Protein AF-0000000069319172 (afdb_homodimer)

Foldseek 3Di:
DQCPPVPPQRFQFFKFWFQCPVPPDDDGDTATWTWTDDLFKIWIFHDPDDPDTHTDWMDTLLQKAKAFPCPPVVDPPVVVVVREPLKMKMWRLQIPVGDIGIIIIHGPDNVVSVVVNCSNPADDDPDPQKDFGGPNAWFKKFFCDFDDDPDPQADTHDGRWMWTWGMWGDDPDPWTKTWTHTPVVRDDIHIDIPVRIDTDDDPNVVSVVSVVVVVVVVVVVVVVVVVVVVVVVVVD/DQCPPVPPQSFQWFKQWFQCPVPPDDDGDTATWTWTDDLFKIWIFHDPDDPDTHTDWMDTLLQKAKAFDCPPVVDPPVVVVVSEPLKMWMWRLQIPVGDIGITIIHHPDNVVSVVVNCSNPADDDPDPQKDFGGPNAWFKKFFCAFDDDPDPQADTHDGRWMWTWGMWGDDPDPWTKTWTHTPVVRDDIHIDIPVRIDTDDDPNVVSVVSVVVVVVVVVVVVVVVVVVVVVVVVVD

Organism: Aedes albopictus (NCBI:txid7160)

Nearest PDB structures (foldseek):
  7cso-assembly1_A  TM=4.718E-01  e=3.627E-13  Mus musculus
  7csr-assembly3_C  TM=4.635E-01  e=4.760E-13  Mus musculus
  7csp-assembly1_A  TM=4.669E-01  e=6.247E-13  Mus musculus
  7cso-assembly4_D  TM=4.724E-01  e=2.303E-12  Mus musculus
  7cso-assembly3_C  TM=4.672E-01  e=3.370E-12  Mus musculus

Secondary structure (DSSP, 8-state):
--EE-TTS-EEEEEEEEE-----SS-----EEEEEEE-SSEEEEEEEEETTEEEEEEEEEGGGEEEEESS--TTS-HHHHHHH-SSEEEEEESS-TTS--EEEEEE-SSHHHHHHHHHHTSPPPPSSTTEEE--GGG--EEEESS-B--SSTTB--B-TT-EEEEEEEE--SSS--EEEEEETTTS--EEEEEGGGEEE---HHHHHHHHHHHHHHHHHHHHHHHHHHHHHHHHT-/--EE-SSS-EEEEEEEEE-----SS----EEEEEEEE-SSEEEEEEEEETTEEEEEEEEEGGGEEEEESS--TTS-HHHHHHH-SSEEEEEESS-TTS--EEEEEE-SSHHHHHHHHHHTSPPPPSSTTEEE--GGG--EEEESS-B--SSTTB--B-TT-EEEEEEEE--SSS--EEEEEETTTS--EEEEEGGGEEEE--HHHHHHHHHHHHHHHHHHHHHHHHHHHHHHHHT-

Solvent-accessible surface area (backbone atoms only — not comparable to full-atom values): 24810 Å² total; per-residue (Å²): 120,67,49,66,45,88,30,50,42,40,40,37,56,65,24,37,39,29,60,69,65,83,56,91,87,73,78,70,56,80,38,64,29,24,34,40,36,44,57,38,32,34,39,33,22,34,74,77,51,80,14,36,34,39,68,76,48,38,31,49,38,56,35,43,46,54,41,77,34,85,74,45,84,85,52,57,68,71,60,46,61,68,70,46,55,49,43,27,32,40,32,35,60,42,28,86,84,69,42,69,46,66,35,39,32,26,32,88,35,65,71,54,34,54,50,54,51,47,71,65,49,74,62,82,56,93,48,87,50,40,46,51,40,45,87,46,50,29,50,33,30,30,23,76,39,70,38,76,50,87,49,92,63,30,34,68,36,49,64,71,38,47,30,40,38,39,32,40,37,61,48,102,51,98,64,21,43,26,31,29,31,38,60,88,76,69,68,54,64,20,32,39,61,43,76,34,41,43,81,48,95,34,72,31,54,50,30,52,51,53,50,50,49,49,54,52,49,56,51,48,52,52,49,49,54,49,50,55,50,50,52,57,53,67,73,100,115,69,48,70,45,82,47,44,38,43,41,38,55,66,23,37,38,28,58,68,66,82,54,92,87,70,78,68,52,80,37,63,28,24,33,38,37,44,55,38,32,33,39,34,21,33,76,78,50,84,13,35,34,40,68,75,48,37,31,50,39,55,36,42,46,54,40,77,31,86,74,46,85,87,51,57,68,72,60,46,62,66,69,46,53,48,42,28,31,40,31,34,62,42,28,82,83,69,42,69,46,68,35,40,31,25,32,85,36,65,71,54,34,54,50,53,50,47,71,63,50,73,62,80,56,93,47,88,50,39,46,52,40,44,88,46,51,28,50,35,30,30,22,76,38,69,38,76,51,88,49,91,62,31,34,69,36,50,63,71,39,47,30,39,38,40,32,40,36,62,46,101,50,101,64,21,44,27,30,29,30,37,58,90,73,68,70,54,66,20,33,38,61,42,75,34,42,43,80,49,95,35,72,31,54,51,30,52,50,52,51,50,49,49,53,51,48,55,52,48,53,52,48,48,53,49,49,55,52,50,51,58,53,66,74,99

InterPro domains:
  IPR001452 SH3 domain [PF14604] (143-198)
  IPR001452 SH3 domain [PS50002] (136-202)
  IPR001452 SH3 domain [SM00326] (139-201)
  IPR011993 PH-like domain superfamily [G3DSA:2.30.29.30] (6-135)
  IPR036028 SH3-like domain superfamily [SSF50044] (133-206)
  IPR047270 Ephexin-like, PH domain [cd01221] (22-127)
  IPR047271 Ephexin-like [PTHR12845] (19-224)

pLDDT: mean 79.58, std 17.9, range [25.47, 97.44]

Structure (mmCIF, N/CA/C/O backbone):
data_AF-0000000069319172-model_v1
#
loop_
_entity.id
_entity.type
_entity.pdbx_description
1 polymer 'Uncharacterized protein'
#
loop_
_atom_site.group_PDB
_atom_site.id
_atom_site.type_symbol
_atom_site.label_atom_id
_atom_site.label_alt_id
_atom_site.label_comp_id
_atom_site.label_asym_id
_atom_site.label_entity_id
_atom_site.label_seq_id
_atom_site.pdbx_PDB_ins_code
_atom_site.Cartn_x
_atom_site.Cartn_y
_atom_site.Cartn_z
_atom_site.occupancy
_atom_site.B_iso_or_equiv
_atom_site.auth_seq_id
_atom_site.auth_comp_id
_atom_site.auth_asym_id
_atom_site.auth_atom_id
_atom_site.pdbx_PDB_model_num
ATOM 1 N N . MET A 1 1 ? -8.945 -14.031 16.938 1 26.27 1 MET A N 1
ATOM 2 C CA . MET A 1 1 ? -9.062 -12.867 17.812 1 26.27 1 MET A CA 1
ATOM 3 C C . MET A 1 1 ? -8.344 -11.664 17.219 1 26.27 1 MET A C 1
ATOM 5 O O . MET A 1 1 ? -7.258 -11.797 16.656 1 26.27 1 MET A O 1
ATOM 9 N N . SER A 1 2 ? -9.086 -10.711 16.922 1 33.5 2 SER A N 1
ATOM 10 C CA . SER A 1 2 ? -8.461 -9.453 16.547 1 33.5 2 SER A CA 1
ATOM 11 C C . SER A 1 2 ? -7.324 -9.094 17.5 1 33.5 2 SER A C 1
ATOM 13 O O . SER A 1 2 ? -7.461 -9.25 18.719 1 33.5 2 SER A O 1
ATOM 15 N N . VAL A 1 3 ? -6.262 -9.422 17.422 1 32.41 3 VAL A N 1
ATOM 16 C CA . VAL A 1 3 ? -5.32 -8.852 18.375 1 32.41 3 VAL A CA 1
ATOM 17 C C . VAL A 1 3 ? -5.184 -7.352 18.125 1 32.41 3 VAL A C 1
ATOM 19 O O . VAL A 1 3 ? -4.75 -6.926 17.047 1 32.41 3 VAL A O 1
ATOM 22 N N . ALA A 1 4 ? -6.184 -6.688 18.531 1 35.31 4 ALA A N 1
ATOM 23 C CA . ALA A 1 4 ? -5.93 -5.27 18.781 1 35.31 4 ALA A CA 1
ATOM 24 C C . ALA A 1 4 ? -4.543 -5.051 19.375 1 35.31 4 ALA A C 1
ATOM 26 O O . ALA A 1 4 ? -4.234 -5.566 20.453 1 35.31 4 ALA A O 1
ATOM 27 N N . HIS A 1 5 ? -3.549 -5.246 18.609 1 36 5 HIS A N 1
ATOM 28 C CA . HIS A 1 5 ? -2.346 -4.879 19.359 1 36 5 HIS A CA 1
ATOM 29 C C . HIS A 1 5 ? -2.41 -3.428 19.812 1 36 5 HIS A C 1
ATOM 31 O O . HIS A 1 5 ? -3.146 -2.619 19.25 1 36 5 HIS A O 1
ATOM 37 N N . GLU A 1 6 ? -2.082 -3.238 21.016 1 31.67 6 GLU A N 1
ATOM 38 C CA . GLU A 1 6 ? -2.074 -1.899 21.609 1 31.67 6 GLU A CA 1
ATOM 39 C C . GLU A 1 6 ? -1.795 -0.838 20.547 1 31.67 6 GLU A C 1
ATOM 41 O O . GLU A 1 6 ? -2.203 0.316 20.688 1 31.67 6 GLU A O 1
ATOM 46 N N . ASN A 1 7 ? -0.9 -1.06 19.688 1 34.34 7 ASN A N 1
ATOM 47 C CA . ASN A 1 7 ? -0.193 0.059 19.078 1 34.34 7 ASN A CA 1
ATOM 48 C C . ASN A 1 7 ? -0.82 0.453 17.734 1 34.34 7 ASN A C 1
ATOM 50 O O . ASN A 1 7 ? -0.143 1 16.859 1 34.34 7 ASN A O 1
ATOM 54 N N . GLY A 1 8 ? -2.211 0.334 17.625 1 41.03 8 GLY A N 1
ATOM 55 C CA . GLY A 1 8 ? -3.09 0.962 16.656 1 41.03 8 GLY A CA 1
ATOM 56 C C . GLY A 1 8 ? -3.15 0.217 15.344 1 41.03 8 GLY A C 1
ATOM 57 O O . GLY A 1 8 ? -3.904 0.596 14.438 1 41.03 8 GLY A O 1
ATOM 58 N N . ALA A 1 9 ? -2.047 -0.357 14.938 1 42.12 9 ALA A N 1
ATOM 59 C CA . ALA A 1 9 ? -2.211 -1.129 13.711 1 42.12 9 ALA A CA 1
ATOM 60 C C . ALA A 1 9 ? -3.24 -2.24 13.898 1 42.12 9 ALA A C 1
ATOM 62 O O . ALA A 1 9 ? -3.16 -3.016 14.852 1 42.12 9 ALA A O 1
ATOM 63 N N . ILE A 1 10 ? -4.43 -1.944 13.688 1 49.09 10 ILE A N 1
ATOM 64 C CA . ILE A 1 10 ? -5.445 -2.99 13.75 1 49.09 10 ILE A CA 1
ATOM 65 C C . ILE A 1 10 ? -5.086 -4.113 12.773 1 49.09 10 ILE A C 1
ATOM 67 O O . ILE A 1 10 ? -4.934 -3.879 11.578 1 49.09 10 ILE A O 1
ATOM 71 N N . GLN A 1 11 ? -4.152 -4.953 13.148 1 53.12 11 GLN A N 1
ATOM 72 C CA . GLN A 1 11 ? -4.012 -6.168 12.352 1 53.12 11 GLN A CA 1
ATOM 73 C C . GLN A 1 11 ? -5.238 -7.066 12.5 1 53.12 11 GLN A C 1
ATOM 75 O O . GLN A 1 11 ? -5.699 -7.312 13.617 1 53.12 11 GLN A O 1
ATOM 80 N N . TRP A 1 12 ? -6.148 -6.844 11.555 1 54.34 12 TRP A N 1
ATOM 81 C CA . TRP A 1 12 ? -7.258 -7.793 11.578 1 54.34 12 TRP A CA 1
ATOM 82 C C . TRP A 1 12 ? -6.848 -9.125 10.961 1 54.34 12 TRP A C 1
ATOM 84 O O . TRP A 1 12 ? -6.195 -9.156 9.914 1 54.34 12 TRP A O 1
ATOM 94 N N . GLU A 1 13 ? -6.59 -10.156 11.664 1 54.91 13 GLU A N 1
ATOM 95 C CA . GLU A 1 13 ? -6.055 -11.438 11.227 1 54.91 13 GLU A CA 1
ATOM 96 C C . GLU A 1 13 ? -7.059 -12.188 10.359 1 54.91 13 GLU A C 1
ATOM 98 O O . GLU A 1 13 ? -6.684 -12.82 9.367 1 54.91 13 GLU A O 1
ATOM 103 N N . GLU A 1 14 ? -8.328 -12.438 10.812 1 56.28 14 GLU A N 1
ATOM 104 C CA . GLU A 1 14 ? -9.094 -13.438 10.078 1 56.28 14 GLU A CA 1
ATOM 105 C C . GLU A 1 14 ? -10.453 -12.891 9.664 1 56.28 14 GLU A C 1
ATOM 107 O O . GLU A 1 14 ? -11.227 -12.43 10.508 1 56.28 14 GLU A O 1
ATOM 112 N N . ALA A 1 15 ? -10.5 -12.328 8.469 1 60.06 15 ALA A N 1
ATOM 113 C CA . ALA A 1 15 ? -11.805 -11.953 7.938 1 60.06 15 ALA A CA 1
ATOM 114 C C . ALA A 1 15 ? -12.219 -12.875 6.793 1 60.06 15 ALA A C 1
ATOM 116 O O . ALA A 1 15 ? -11.367 -13.383 6.059 1 60.06 15 ALA A O 1
ATOM 117 N N . VAL A 1 16 ? -13.531 -13.406 6.867 1 59.28 16 VAL A N 1
ATOM 118 C CA . VAL A 1 16 ? -14.078 -14.164 5.746 1 59.28 16 VAL A CA 1
ATOM 119 C C . VAL A 1 16 ? -14.57 -13.203 4.668 1 59.28 16 VAL A C 1
ATOM 121 O O . VAL A 1 16 ? -15.406 -12.336 4.941 1 59.28 16 VAL A O 1
ATOM 124 N N . LEU A 1 17 ? -13.773 -12.992 3.699 1 61.03 17 LEU A N 1
ATOM 125 C CA . LEU A 1 17 ? -14.234 -12.164 2.592 1 61.03 17 LEU A CA 1
ATOM 126 C C . LEU A 1 17 ? -15.031 -12.984 1.586 1 61.03 17 LEU A C 1
ATOM 128 O O . LEU A 1 17 ? -14.672 -14.125 1.284 1 61.03 17 LEU A O 1
ATOM 132 N N . HIS A 1 18 ? -16.375 -12.719 1.4 1 56.16 18 HIS A N 1
ATOM 133 C CA . HIS A 1 18 ? -17.156 -13.336 0.343 1 56.16 18 HIS A CA 1
ATOM 134 C C . HIS A 1 18 ? -17.297 -12.406 -0.862 1 56.16 18 HIS A C 1
ATOM 136 O O . HIS A 1 18 ? -17.578 -11.219 -0.708 1 56.16 18 HIS A O 1
ATOM 142 N N . ASP A 1 19 ? -16.562 -12.648 -1.906 1 49 19 ASP A N 1
ATOM 143 C CA . ASP A 1 19 ? -16.797 -11.953 -3.164 1 49 19 ASP A CA 1
ATOM 144 C C . ASP A 1 19 ? -18.234 -12.172 -3.65 1 49 19 ASP A C 1
ATOM 146 O O . ASP A 1 19 ? -18.609 -13.305 -3.975 1 49 19 ASP A O 1
ATOM 150 N N . ALA A 1 20 ? -19.297 -11.727 -3.117 1 42.88 20 ALA A N 1
ATOM 151 C CA . ALA A 1 20 ? -20.578 -11.977 -3.771 1 42.88 20 ALA A CA 1
ATOM 152 C C . ALA A 1 20 ? -20.609 -11.359 -5.168 1 42.88 20 ALA A C 1
ATOM 154 O O . ALA A 1 20 ? -20.766 -10.141 -5.316 1 42.88 20 ALA A O 1
ATOM 155 N N . LYS A 1 21 ? -19.578 -11.547 -6.004 1 41.31 21 LYS A N 1
ATOM 156 C CA . LYS A 1 21 ? -20.094 -11.25 -7.34 1 41.31 21 LYS A CA 1
ATOM 157 C C . LYS A 1 21 ? -21.5 -11.82 -7.527 1 41.31 21 LYS A C 1
ATOM 159 O O . LYS A 1 21 ? -21.719 -13.016 -7.332 1 41.31 21 LYS A O 1
ATOM 164 N N . LEU A 1 22 ? -22.484 -11.039 -7.18 1 38.97 22 LEU A N 1
ATOM 165 C CA . LEU A 1 22 ? -23.844 -11.43 -7.496 1 38.97 22 LEU A CA 1
ATOM 166 C C . LEU A 1 22 ? -23.906 -12.172 -8.828 1 38.97 22 LEU A C 1
ATOM 168 O O . LEU A 1 22 ? -24.328 -11.609 -9.836 1 38.97 22 LEU A O 1
ATOM 172 N N . THR A 1 23 ? -22.875 -12.617 -9.398 1 35.94 23 THR A N 1
ATOM 173 C CA . THR A 1 23 ? -23.234 -13.43 -10.555 1 35.94 23 THR A CA 1
ATOM 174 C C . THR A 1 23 ? -24.078 -14.633 -10.125 1 35.94 23 THR A C 1
ATOM 176 O O . THR A 1 23 ? -24.047 -15.039 -8.961 1 35.94 23 THR A O 1
ATOM 179 N N . PHE A 1 24 ? -24.922 -15.281 -11.047 1 35.75 24 PHE A N 1
ATOM 180 C CA . PHE A 1 24 ? -25.906 -16.328 -10.836 1 35.75 24 PHE A CA 1
ATOM 181 C C . PHE A 1 24 ? -25.406 -17.344 -9.82 1 35.75 24 PHE A C 1
ATOM 183 O O . PHE A 1 24 ? -26.094 -17.641 -8.828 1 35.75 24 PHE A O 1
ATOM 190 N N . GLY A 1 25 ? -25.031 -18.641 -10.07 1 39.81 25 GLY A N 1
ATOM 191 C CA . GLY A 1 25 ? -24.953 -19.953 -9.453 1 39.81 25 GLY A CA 1
ATOM 192 C C . GLY A 1 25 ? -23.734 -20.109 -8.547 1 39.81 25 GLY A C 1
ATOM 193 O O . GLY A 1 25 ? -23.531 -21.188 -7.977 1 39.81 25 GLY A O 1
ATOM 194 N N . LYS A 1 26 ? -22.672 -19.297 -8.664 1 44.78 26 LYS A N 1
ATOM 195 C CA . LYS A 1 26 ? -21.438 -19.875 -8.164 1 44.78 26 LYS A CA 1
ATOM 196 C C . LYS A 1 26 ? -21.234 -19.562 -6.684 1 44.78 26 LYS A C 1
ATOM 198 O O . LYS A 1 26 ? -21.688 -18.531 -6.199 1 44.78 26 LYS A O 1
ATOM 203 N N . LYS A 1 27 ? -20.562 -20.562 -5.879 1 51.66 27 LYS A N 1
ATOM 204 C CA . LYS A 1 27 ? -20.219 -20.781 -4.477 1 51.66 27 LYS A CA 1
ATOM 205 C C . LYS A 1 27 ? -19.359 -19.641 -3.932 1 51.66 27 LYS A C 1
ATOM 207 O O . LYS A 1 27 ? -18.594 -19.016 -4.676 1 51.66 27 LYS A O 1
ATOM 212 N N . PHE A 1 28 ? -19.891 -19.125 -2.912 1 55.06 28 PHE A N 1
ATOM 213 C CA . PHE A 1 28 ? -19.125 -18.188 -2.109 1 55.06 28 PHE A CA 1
ATOM 214 C C . PHE A 1 28 ? -17.781 -18.766 -1.719 1 55.06 28 PHE A C 1
ATOM 216 O O . PHE A 1 28 ? -17.688 -19.938 -1.329 1 55.06 28 PHE A O 1
ATOM 223 N N . SER A 1 29 ? -16.734 -18.281 -2.268 1 62.72 29 SER A N 1
ATOM 224 C CA . SER A 1 29 ? -15.438 -18.719 -1.777 1 62.72 29 SER A CA 1
ATOM 225 C C . SER A 1 29 ? -15.055 -17.984 -0.492 1 62.72 29 SER A C 1
ATOM 227 O O . SER A 1 29 ? -15.125 -16.766 -0.426 1 62.72 29 SER A O 1
ATOM 229 N N . LYS A 1 30 ? -15.125 -18.75 0.636 1 68.12 30 LYS A N 1
ATOM 230 C CA . LYS A 1 30 ? -14.703 -18.219 1.929 1 68.12 30 LYS A CA 1
ATOM 231 C C . LYS A 1 30 ? -13.188 -18.172 2.031 1 68.12 30 LYS A C 1
ATOM 233 O O . LYS A 1 30 ? -12.5 -19.172 1.773 1 68.12 30 LYS A O 1
ATOM 238 N N . ASN A 1 31 ? -12.703 -16.875 2.102 1 74.88 31 ASN A N 1
ATOM 239 C CA . ASN A 1 31 ? -11.273 -16.719 2.309 1 74.88 31 ASN A CA 1
ATOM 240 C C . ASN A 1 31 ? -10.977 -15.898 3.562 1 74.88 31 ASN A C 1
ATOM 242 O O . ASN A 1 31 ? -11.711 -14.961 3.883 1 74.88 31 ASN A O 1
ATOM 246 N N . ASN A 1 32 ? -9.984 -16.453 4.289 1 79.88 32 ASN A N 1
ATOM 247 C CA . ASN A 1 32 ? -9.523 -15.656 5.43 1 79.88 32 ASN A CA 1
ATOM 248 C C . ASN A 1 32 ? -8.641 -14.5 4.984 1 79.88 32 ASN A C 1
ATOM 250 O O . ASN A 1 32 ? -7.656 -14.703 4.266 1 79.88 32 ASN A O 1
ATOM 254 N N . ILE A 1 33 ? -9.07 -13.344 5.457 1 85.5 33 ILE A N 1
ATOM 255 C CA . ILE A 1 33 ? -8.305 -12.164 5.09 1 85.5 33 ILE A CA 1
ATOM 256 C C . ILE A 1 33 ? -7.746 -11.5 6.348 1 85.5 33 ILE A C 1
ATOM 258 O O . ILE A 1 33 ? -8.398 -11.484 7.391 1 85.5 33 ILE A O 1
ATOM 262 N N . TYR A 1 34 ? -6.504 -11.016 6.242 1 85.06 34 TYR A N 1
ATOM 263 C CA . TYR A 1 34 ? -5.848 -10.211 7.266 1 85.06 34 TYR A CA 1
ATOM 264 C C . TYR A 1 34 ? -5.695 -8.766 6.809 1 85.06 34 TYR A C 1
ATOM 266 O O . TYR A 1 34 ? -5.09 -8.5 5.77 1 85.06 34 TYR A O 1
ATOM 274 N N . ALA A 1 35 ? -6.266 -7.914 7.621 1 88.56 35 ALA A N 1
ATOM 275 C CA . ALA A 1 35 ? -6.227 -6.5 7.262 1 88.56 35 ALA A CA 1
ATOM 276 C C . ALA A 1 35 ? -5.254 -5.73 8.148 1 88.56 35 ALA A C 1
ATOM 278 O O . ALA A 1 35 ? -5.281 -5.875 9.375 1 88.56 35 ALA A O 1
ATOM 279 N N . PHE A 1 36 ? -4.41 -4.957 7.461 1 87 36 PHE A N 1
ATOM 280 C CA . PHE A 1 36 ? -3.523 -4.031 8.156 1 87 36 PHE A CA 1
ATOM 281 C C . PHE A 1 36 ? -3.967 -2.59 7.934 1 87 36 PHE A C 1
ATOM 283 O O . PHE A 1 36 ? -3.918 -2.088 6.809 1 87 36 PHE A O 1
ATOM 290 N N . LEU A 1 37 ? -4.395 -1.991 9.031 1 89.69 37 LEU A N 1
ATOM 291 C CA . LEU A 1 37 ? -4.887 -0.622 8.93 1 89.69 37 LEU A CA 1
ATOM 292 C C . LEU A 1 37 ? -3.861 0.365 9.477 1 89.69 37 LEU A C 1
ATOM 294 O O . LEU A 1 37 ? -3.596 0.387 10.68 1 89.69 37 LEU A O 1
ATOM 298 N N . PHE A 1 38 ? -3.322 1.115 8.562 1 89.25 38 PHE A N 1
ATOM 299 C CA . PHE A 1 38 ? -2.475 2.24 8.938 1 89.25 38 PHE A CA 1
ATOM 300 C C . PHE A 1 38 ? -3.303 3.508 9.117 1 89.25 38 PHE A C 1
ATOM 302 O O . PHE A 1 38 ? -4.523 3.486 8.945 1 89.25 38 PHE A O 1
ATOM 309 N N . THR A 1 39 ? -2.605 4.539 9.508 1 87.62 39 THR A N 1
ATOM 310 C CA . THR A 1 39 ? -3.316 5.797 9.719 1 87.62 39 THR A CA 1
ATOM 311 C C . THR A 1 39 ? -4.008 6.246 8.43 1 87.62 39 THR A C 1
ATOM 313 O O . THR A 1 39 ? -5.113 6.793 8.477 1 87.62 39 THR A O 1
ATOM 316 N N . ASP A 1 40 ? -3.418 5.855 7.316 1 91.25 40 ASP A N 1
ATOM 317 C CA . ASP A 1 40 ? -3.934 6.434 6.078 1 91.25 40 ASP A CA 1
ATOM 318 C C . ASP A 1 40 ? -3.953 5.402 4.957 1 91.25 40 ASP A C 1
ATOM 320 O O . ASP A 1 40 ? -4.137 5.75 3.787 1 91.25 40 ASP A O 1
ATOM 324 N N . LEU A 1 41 ? -3.783 4.152 5.297 1 93.44 41 LEU A N 1
ATOM 325 C CA . LEU A 1 41 ? -3.752 3.084 4.305 1 93.44 41 LEU A CA 1
ATOM 326 C C . LEU A 1 41 ? -4.316 1.79 4.883 1 93.44 41 LEU A C 1
ATOM 328 O O . LEU A 1 41 ? -4.051 1.457 6.043 1 93.44 41 LEU A O 1
ATOM 332 N N . ILE A 1 42 ? -5.016 1.119 4.074 1 92.69 42 ILE A N 1
ATOM 333 C CA . ILE A 1 42 ? -5.422 -0.231 4.453 1 92.69 42 ILE A CA 1
ATOM 334 C C . ILE A 1 42 ? -4.809 -1.244 3.49 1 92.69 42 ILE A C 1
ATOM 336 O O . ILE A 1 42 ? -4.832 -1.047 2.273 1 92.69 42 ILE A O 1
ATOM 340 N N . VAL A 1 43 ? -4.258 -2.285 4.051 1 92.25 43 VAL A N 1
ATOM 341 C CA . VAL A 1 43 ? -3.666 -3.365 3.27 1 92.25 43 VAL A CA 1
ATOM 342 C C . VAL A 1 43 ? -4.355 -4.684 3.607 1 92.25 43 VAL A C 1
ATOM 344 O O . VAL A 1 43 ? -4.395 -5.094 4.77 1 92.25 43 VAL A O 1
ATOM 347 N N . LEU A 1 44 ? -4.949 -5.293 2.605 1 91.75 44 LEU A N 1
ATOM 348 C CA . LEU A 1 44 ? -5.594 -6.594 2.754 1 91.75 44 LEU A CA 1
ATOM 349 C C . LEU A 1 44 ? -4.664 -7.715 2.305 1 91.75 44 LEU A C 1
ATOM 351 O O . LEU A 1 44 ? -4.012 -7.605 1.262 1 91.75 44 LEU A O 1
ATOM 355 N N . THR A 1 45 ? -4.629 -8.766 3.127 1 89 45 THR A N 1
ATOM 356 C CA . THR A 1 45 ? -3.641 -9.805 2.846 1 89 45 THR A CA 1
ATOM 357 C C . THR A 1 45 ? -4.23 -11.188 3.08 1 89 45 THR A C 1
ATOM 359 O O . THR A 1 45 ? -5.289 -11.328 3.693 1 89 45 THR A O 1
ATOM 362 N N . LYS A 1 46 ? -3.562 -12.172 2.482 1 85.69 46 LYS A N 1
ATOM 363 C CA . LYS A 1 46 ? -3.74 -13.586 2.803 1 85.69 46 LYS A CA 1
ATOM 364 C C . LYS A 1 46 ? -2.514 -14.141 3.52 1 85.69 46 LYS A C 1
ATOM 366 O O . LYS A 1 46 ? -1.378 -13.867 3.121 1 85.69 46 LYS A O 1
ATOM 371 N N . LYS A 1 47 ? -2.803 -14.852 4.52 1 82.06 47 LYS A N 1
ATOM 372 C CA . LYS A 1 47 ? -1.705 -15.461 5.27 1 82.06 47 LYS A CA 1
ATOM 373 C C . LYS A 1 47 ? -1.138 -16.672 4.531 1 82.06 47 LYS A C 1
ATOM 375 O O . LYS A 1 47 ? -1.885 -17.562 4.121 1 82.06 47 LYS A O 1
ATOM 380 N N . LYS A 1 48 ? 0.155 -16.75 4.254 1 77.38 48 LYS A N 1
ATOM 381 C CA . LYS A 1 48 ? 0.817 -17.844 3.555 1 77.38 48 LYS A CA 1
ATOM 382 C C . LYS A 1 48 ? 1.66 -18.688 4.516 1 77.38 48 LYS A C 1
ATOM 384 O O . LYS A 1 48 ? 1.945 -19.859 4.242 1 77.38 48 LYS A O 1
ATOM 389 N N . GLY A 1 49 ? 2.029 -18.172 5.578 1 75.38 49 GLY A N 1
ATOM 390 C CA . GLY A 1 49 ? 2.824 -18.812 6.613 1 75.38 49 GLY A CA 1
ATOM 391 C C . GLY A 1 49 ? 2.777 -18.078 7.941 1 75.38 49 GLY A C 1
ATOM 392 O O . GLY A 1 49 ? 1.932 -17.203 8.141 1 75.38 49 GLY A O 1
ATOM 393 N N . ASP A 1 50 ? 3.461 -18.453 8.789 1 73.25 50 ASP A N 1
ATOM 394 C CA . ASP A 1 50 ? 3.4 -17.906 10.141 1 73.25 50 ASP A CA 1
ATOM 395 C C . ASP A 1 50 ? 3.609 -16.391 10.117 1 73.25 50 ASP A C 1
ATOM 397 O O . ASP A 1 50 ? 2.895 -15.648 10.797 1 73.25 50 ASP A O 1
ATOM 401 N N . GLU A 1 51 ? 4.43 -15.836 9.266 1 73.56 51 GLU A N 1
ATOM 402 C CA . GLU A 1 51 ? 4.66 -14.391 9.258 1 73.56 51 GLU A CA 1
ATOM 403 C C . GLU A 1 51 ? 4.789 -13.859 7.836 1 73.56 51 GLU A C 1
ATOM 405 O O . GLU A 1 51 ? 5.508 -12.891 7.594 1 73.56 51 GLU A O 1
ATOM 410 N N . THR A 1 52 ? 4.105 -14.523 7.082 1 81.31 52 THR A N 1
ATOM 411 C CA . THR A 1 52 ? 4.168 -14.094 5.688 1 81.31 52 THR A CA 1
ATOM 412 C C . THR A 1 52 ? 2.771 -13.789 5.152 1 81.31 52 THR A C 1
ATOM 414 O O . THR A 1 52 ? 1.866 -14.617 5.254 1 81.31 52 THR A O 1
ATOM 417 N N . PHE A 1 53 ? 2.652 -12.562 4.688 1 86.19 53 PHE A N 1
ATOM 418 C CA . PHE A 1 53 ? 1.353 -12.094 4.223 1 86.19 53 PHE A CA 1
ATOM 419 C C . PHE A 1 53 ? 1.424 -11.656 2.764 1 86.19 53 PHE A C 1
ATOM 421 O O . PHE A 1 53 ? 2.191 -10.758 2.418 1 86.19 53 PHE A O 1
ATOM 428 N N . LEU A 1 54 ? 0.664 -12.344 1.997 1 87.88 54 LEU A N 1
ATOM 429 C CA . LEU A 1 54 ? 0.542 -11.945 0.6 1 87.88 54 LEU A CA 1
ATOM 430 C C . LEU A 1 54 ? -0.519 -10.859 0.434 1 87.88 54 LEU A C 1
ATOM 432 O O . LEU A 1 54 ? -1.672 -11.055 0.827 1 87.88 54 LEU A O 1
ATOM 436 N N . VAL A 1 55 ? -0.098 -9.766 -0.122 1 91.38 55 VAL A N 1
ATOM 437 C CA . VAL A 1 55 ? -1.027 -8.648 -0.285 1 91.38 55 VAL A CA 1
ATOM 438 C C . VAL A 1 55 ? -2.004 -8.953 -1.419 1 91.38 55 VAL A C 1
ATOM 440 O O . VAL A 1 55 ? -1.589 -9.305 -2.527 1 91.38 55 VAL A O 1
ATOM 443 N N . THR A 1 56 ? -3.291 -8.836 -1.122 1 90.44 56 THR A N 1
ATOM 444 C CA . THR A 1 56 ? -4.309 -9.102 -2.131 1 90.44 56 THR A CA 1
ATOM 445 C C . THR A 1 56 ? -4.891 -7.797 -2.668 1 90.44 56 THR A C 1
ATOM 447 O O . THR A 1 56 ? -5.34 -7.738 -3.814 1 90.44 56 THR A O 1
ATOM 450 N N . ASP A 1 57 ? -4.945 -6.77 -1.761 1 93.12 57 ASP A N 1
ATOM 451 C CA . ASP A 1 57 ? -5.508 -5.48 -2.156 1 93.12 57 ASP A CA 1
ATOM 452 C C . ASP A 1 57 ? -5.133 -4.387 -1.156 1 93.12 57 ASP A C 1
ATOM 454 O O . ASP A 1 57 ? -4.719 -4.684 -0.033 1 93.12 57 ASP A O 1
ATOM 458 N N . TYR A 1 58 ? -5.215 -3.148 -1.61 1 95.69 58 TYR A N 1
ATOM 459 C CA . TYR A 1 58 ? -5.027 -2.035 -0.688 1 95.69 58 TYR A CA 1
ATOM 460 C C . TYR A 1 58 ? -5.551 -0.736 -1.285 1 95.69 58 TYR A C 1
ATOM 462 O O . TYR A 1 58 ? -5.766 -0.644 -2.496 1 95.69 58 TYR A O 1
ATOM 470 N N . CYS A 1 59 ? -5.801 0.237 -0.461 1 96.25 59 CYS A N 1
ATOM 471 C CA . CYS A 1 59 ? -6.215 1.573 -0.872 1 96.25 59 CYS A CA 1
ATOM 472 C C . CYS A 1 59 ? -6.012 2.58 0.255 1 96.25 59 CYS A C 1
ATOM 474 O O . CYS A 1 59 ? -5.809 2.193 1.407 1 96.25 59 CYS A O 1
ATOM 476 N N . PRO A 1 60 ? -5.969 3.832 -0.168 1 95.62 60 PRO A N 1
ATOM 477 C CA . PRO A 1 60 ? -5.984 4.828 0.905 1 95.62 60 PRO A CA 1
ATOM 478 C C . PRO A 1 60 ? -7.188 4.672 1.835 1 95.62 60 PRO A C 1
ATOM 480 O O . PRO A 1 60 ? -8.289 4.355 1.379 1 95.62 60 PRO A O 1
ATOM 483 N N . ARG A 1 61 ? -6.969 4.863 3.117 1 93.44 61 ARG A N 1
ATOM 484 C CA . ARG A 1 61 ? -8.047 4.734 4.094 1 93.44 61 ARG A CA 1
ATOM 485 C C . ARG A 1 61 ? -9.203 5.668 3.76 1 93.44 61 ARG A C 1
ATOM 487 O O . ARG A 1 61 ? -10.367 5.332 3.992 1 93.44 61 ARG A O 1
ATOM 494 N N . ALA A 1 62 ? -8.977 6.848 3.18 1 94.5 62 ALA A N 1
ATOM 495 C CA . ALA A 1 62 ? -9.992 7.824 2.818 1 94.5 62 ALA A CA 1
ATOM 496 C C . ALA A 1 62 ? -10.938 7.266 1.76 1 94.5 62 ALA A C 1
ATOM 498 O O . ALA A 1 62 ? -12.031 7.805 1.541 1 94.5 62 ALA A O 1
ATOM 499 N N . LEU A 1 63 ? -10.57 6.207 1.103 1 96.31 63 LEU A N 1
ATOM 500 C CA . LEU A 1 63 ? -11.375 5.613 0.037 1 96.31 63 LEU A CA 1
ATOM 501 C C . LEU A 1 63 ? -12.008 4.305 0.497 1 96.31 63 LEU A C 1
ATOM 503 O O . LEU A 1 63 ? -12.414 3.484 -0.328 1 96.31 63 LEU A O 1
ATOM 507 N N . LEU A 1 64 ? -12.102 4.133 1.742 1 94.69 64 LEU A N 1
ATOM 508 C CA . LEU A 1 64 ? -12.711 2.961 2.359 1 94.69 64 LEU A CA 1
ATOM 509 C C . LEU A 1 64 ? -14.07 3.309 2.953 1 94.69 64 LEU A C 1
ATOM 511 O O . LEU A 1 64 ? -14.219 4.344 3.605 1 94.69 64 LEU A O 1
ATOM 515 N N . THR A 1 65 ? -15.062 2.473 2.709 1 92.94 65 THR A N 1
ATOM 516 C CA . THR A 1 65 ? -16.344 2.576 3.41 1 92.94 65 THR A CA 1
ATOM 517 C C . THR A 1 65 ? -16.703 1.247 4.066 1 92.94 65 THR A C 1
ATOM 519 O O . THR A 1 65 ? -16.422 0.179 3.518 1 92.94 65 THR A O 1
ATOM 522 N N . VAL A 1 66 ? -17.234 1.37 5.211 1 91 66 VAL A N 1
ATOM 523 C CA . VAL A 1 66 ? -17.688 0.194 5.953 1 91 66 VAL A CA 1
ATOM 524 C C . VAL A 1 66 ? -19.125 0.403 6.438 1 91 66 VAL A C 1
ATOM 526 O O . VAL A 1 66 ? -19.438 1.433 7.039 1 91 66 VAL A O 1
ATOM 529 N N . ASN A 1 67 ? -19.922 -0.582 6.133 1 89.94 67 ASN A N 1
ATOM 530 C CA . ASN A 1 67 ? -21.312 -0.529 6.535 1 89.94 67 ASN A CA 1
ATOM 531 C C . ASN A 1 67 ? -21.766 -1.835 7.184 1 89.94 67 ASN A C 1
ATOM 533 O O . ASN A 1 67 ? -21.094 -2.859 7.055 1 89.94 67 ASN A O 1
ATOM 537 N N . TYR A 1 68 ? -22.875 -1.705 7.891 1 87.38 68 TYR A N 1
ATOM 538 C CA . TYR A 1 68 ? -23.453 -2.91 8.477 1 87.38 68 TYR A CA 1
ATOM 539 C C . TYR A 1 68 ? -23.859 -3.9 7.391 1 87.38 68 TYR A C 1
ATOM 541 O O . TYR A 1 68 ? -24.391 -3.506 6.344 1 87.38 68 TYR A O 1
ATOM 549 N N . GLY A 1 69 ? -23.5 -5.141 7.539 1 77.62 69 GLY A N 1
ATOM 550 C CA . GLY A 1 69 ? -23.797 -6.184 6.57 1 77.62 69 GLY A CA 1
ATOM 551 C C . GLY A 1 69 ? -25.188 -6.777 6.73 1 77.62 69 GLY A C 1
ATOM 552 O O . GLY A 1 69 ? -25.578 -7.648 5.953 1 77.62 69 GLY A O 1
ATOM 553 N N . ASP A 1 70 ? -26 -6.652 7.711 1 65.44 70 ASP A N 1
ATOM 554 C CA . ASP A 1 70 ? -27.25 -7.359 7.965 1 65.44 70 ASP A CA 1
ATOM 555 C C . ASP A 1 70 ? -28.266 -7.102 6.855 1 65.44 70 ASP A C 1
ATOM 557 O O . ASP A 1 70 ? -29.125 -7.938 6.59 1 65.44 70 ASP A O 1
ATOM 561 N N . ILE A 1 71 ? -28.172 -5.941 6.168 1 59.84 71 ILE A N 1
ATOM 562 C CA . ILE A 1 71 ? -29.266 -5.711 5.223 1 59.84 71 ILE A CA 1
ATOM 563 C C . ILE A 1 71 ? -28.734 -5.863 3.795 1 59.84 71 ILE A C 1
ATOM 565 O O . ILE A 1 71 ? -28.109 -4.949 3.254 1 59.84 71 ILE A O 1
ATOM 569 N N . VAL A 1 72 ? -28.141 -7.012 3.527 1 56.38 72 VAL A N 1
ATOM 570 C CA . VAL A 1 72 ? -27.828 -7.086 2.104 1 56.38 72 VAL A CA 1
ATOM 571 C C . VAL A 1 72 ? -29.062 -7.504 1.323 1 56.38 72 VAL A C 1
ATOM 573 O O . VAL A 1 72 ? -29.562 -8.625 1.479 1 56.38 72 VAL A O 1
ATOM 576 N N . PRO A 1 73 ? -29.766 -6.512 0.879 1 53.5 73 PRO A N 1
ATOM 577 C CA . PRO A 1 73 ? -31.078 -6.766 0.302 1 53.5 73 PRO A CA 1
ATOM 578 C C . PRO A 1 73 ? -31.094 -7.977 -0.63 1 53.5 73 PRO A C 1
ATOM 580 O O . PRO A 1 73 ? -32.125 -8.648 -0.761 1 53.5 73 PRO A O 1
ATOM 583 N N . GLN A 1 74 ? -29.953 -8.203 -1.329 1 55.75 74 GLN A N 1
ATOM 584 C CA . GLN A 1 74 ? -30.078 -9.156 -2.428 1 55.75 74 GLN A CA 1
ATOM 585 C C . GLN A 1 74 ? -29.766 -10.578 -1.961 1 55.75 74 GLN A C 1
ATOM 587 O O . GLN A 1 74 ? -29.938 -11.539 -2.715 1 55.75 74 GLN A O 1
ATOM 592 N N . LEU A 1 75 ? -29.375 -10.641 -0.739 1 58.25 75 LEU A N 1
ATOM 593 C CA . LEU A 1 75 ? -29.047 -12.008 -0.343 1 58.25 75 LEU A CA 1
ATOM 594 C C . LEU A 1 75 ? -30.078 -12.562 0.625 1 58.25 75 LEU A C 1
ATOM 596 O O . LEU A 1 75 ? -30.469 -11.891 1.589 1 58.25 75 LEU A O 1
ATOM 600 N N . PRO A 1 76 ? -30.719 -13.68 0.228 1 58.47 76 PRO A N 1
ATOM 601 C CA . PRO A 1 76 ? -31.641 -14.328 1.172 1 58.47 76 PRO A CA 1
ATOM 602 C C . PRO A 1 76 ? -31 -14.547 2.547 1 58.47 76 PRO A C 1
ATOM 604 O O . PRO A 1 76 ? -29.781 -14.695 2.654 1 58.47 76 PRO A O 1
ATOM 607 N N . THR A 1 77 ? -31.797 -14.375 3.564 1 58.91 77 THR A N 1
ATOM 608 C CA . THR A 1 77 ? -31.406 -14.484 4.969 1 58.91 77 THR A CA 1
ATOM 609 C C . THR A 1 77 ? -30.609 -15.758 5.215 1 58.91 77 THR A C 1
ATOM 611 O O . THR A 1 77 ? -29.641 -15.75 5.969 1 58.91 77 THR A O 1
ATOM 614 N N . LYS A 1 78 ? -31.016 -16.828 4.625 1 59.88 78 LYS A N 1
ATOM 615 C CA . LYS A 1 78 ? -30.344 -18.109 4.812 1 59.88 78 LYS A CA 1
ATOM 616 C C . LYS A 1 78 ? -28.906 -18.047 4.328 1 59.88 78 LYS A C 1
ATOM 618 O O . LYS A 1 78 ? -28 -18.609 4.969 1 59.88 78 LYS A O 1
ATOM 623 N N . GLU A 1 79 ? -28.625 -17.359 3.283 1 62.16 79 GLU A N 1
ATOM 624 C CA . GLU A 1 79 ? -27.281 -17.25 2.727 1 62.16 79 GLU A CA 1
ATOM 625 C C . GLU A 1 79 ? -26.391 -16.359 3.604 1 62.16 79 GLU A C 1
ATOM 627 O O . GLU A 1 79 ? -25.203 -16.625 3.75 1 62.16 79 GLU A O 1
ATOM 632 N N . MET A 1 80 ? -27.125 -15.523 4.234 1 62.97 80 MET A N 1
ATOM 633 C CA . MET A 1 80 ? -26.391 -14.625 5.109 1 62.97 80 MET A CA 1
ATOM 634 C C . MET A 1 80 ? -25.891 -15.352 6.352 1 62.97 80 MET A C 1
ATOM 636 O O . MET A 1 80 ? -24.781 -15.102 6.828 1 62.97 80 MET A O 1
ATOM 640 N N . GLN A 1 81 ? -26.812 -16.125 6.789 1 63.81 81 GLN A N 1
ATOM 641 C CA . GLN A 1 81 ? -26.438 -16.922 7.957 1 63.81 81 GLN A CA 1
ATOM 642 C C . GLN A 1 81 ? -25.281 -17.859 7.633 1 63.81 81 GLN A C 1
ATOM 644 O O . GLN A 1 81 ? -24.469 -18.172 8.508 1 63.81 81 GLN A O 1
ATOM 649 N N . ALA A 1 82 ? -25.203 -18.109 6.375 1 65.38 82 ALA A N 1
ATOM 650 C CA . ALA A 1 82 ? -24.141 -19.031 5.945 1 65.38 82 ALA A CA 1
ATOM 651 C C . ALA A 1 82 ? -22.797 -18.328 5.891 1 65.38 82 ALA A C 1
ATOM 653 O O . ALA A 1 82 ? -21.75 -18.953 6.031 1 65.38 82 ALA A O 1
ATOM 654 N N . ILE A 1 83 ? -22.859 -17.094 5.789 1 68.81 83 ILE A N 1
ATOM 655 C CA . ILE A 1 83 ? -21.609 -16.344 5.652 1 68.81 83 ILE A CA 1
ATOM 656 C C . ILE A 1 83 ? -20.953 -16.203 7.02 1 68.81 83 ILE A C 1
ATOM 658 O O . ILE A 1 83 ? -19.75 -16.406 7.16 1 68.81 83 ILE A O 1
ATOM 662 N N . GLY A 1 84 ? -21.766 -15.914 8.117 1 76.06 84 GLY A N 1
ATOM 663 C CA . GLY A 1 84 ? -21.203 -15.742 9.445 1 76.06 84 GLY A CA 1
ATOM 664 C C . GLY A 1 84 ? -21.953 -14.727 10.281 1 76.06 84 GLY A C 1
ATOM 665 O O . GLY A 1 84 ? -23.078 -14.344 9.953 1 76.06 84 GLY A O 1
ATOM 666 N N . LYS A 1 85 ? -21.375 -14.531 11.398 1 82.5 85 LYS A N 1
ATOM 667 C CA . LYS A 1 85 ? -21.922 -13.547 12.336 1 82.5 85 LYS A CA 1
ATOM 668 C C . LYS A 1 85 ? -21.156 -12.234 12.266 1 82.5 85 LYS A C 1
ATOM 670 O O . LYS A 1 85 ? -20.062 -12.18 11.711 1 82.5 85 LYS A O 1
ATOM 675 N N . HIS A 1 86 ? -21.812 -11.133 12.719 1 87.38 86 HIS A N 1
ATOM 676 C CA . HIS A 1 86 ? -21.203 -9.82 12.844 1 87.38 86 HIS A CA 1
ATOM 677 C C . HIS A 1 86 ? -20.688 -9.312 11.492 1 87.38 86 HIS A C 1
ATOM 679 O O . HIS A 1 86 ? -19.531 -8.922 11.367 1 87.38 86 HIS A O 1
ATOM 685 N N . LEU A 1 87 ? -21.531 -9.281 10.586 1 86.88 87 LEU A N 1
ATOM 686 C CA . LEU A 1 87 ? -21.156 -9.016 9.195 1 86.88 87 LEU A CA 1
ATOM 687 C C . LEU A 1 87 ? -21.016 -7.516 8.945 1 86.88 87 LEU A C 1
ATOM 689 O O . LEU A 1 87 ? -21.797 -6.719 9.477 1 86.88 87 LEU A O 1
ATOM 693 N N . ILE A 1 88 ? -20.031 -7.207 8.109 1 88.62 88 ILE A N 1
ATOM 694 C CA . ILE A 1 88 ? -19.891 -5.848 7.59 1 88.62 88 ILE A CA 1
ATOM 695 C C . ILE A 1 88 ? -19.688 -5.895 6.078 1 88.62 88 ILE A C 1
ATOM 697 O O . ILE A 1 88 ? -19.266 -6.918 5.531 1 88.62 88 ILE A O 1
ATOM 701 N N . ILE A 1 89 ? -20.109 -4.828 5.469 1 87.62 89 ILE A N 1
ATOM 702 C CA . ILE A 1 89 ? -19.797 -4.629 4.059 1 87.62 89 ILE A CA 1
ATOM 703 C C . ILE A 1 89 ? -18.672 -3.607 3.91 1 87.62 89 ILE A C 1
ATOM 705 O O . ILE A 1 89 ? -18.844 -2.439 4.27 1 87.62 89 ILE A O 1
ATOM 709 N N . MET A 1 90 ? -17.625 -4.043 3.422 1 90.69 90 MET A N 1
ATOM 710 C CA . MET A 1 90 ? -16.469 -3.184 3.178 1 90.69 90 MET A CA 1
ATOM 711 C C . MET A 1 90 ? -16.328 -2.875 1.69 1 90.69 90 MET A C 1
ATOM 713 O O . MET A 1 90 ? -16.359 -3.781 0.857 1 90.69 90 MET A O 1
ATOM 717 N N . THR A 1 91 ? -16.156 -1.609 1.405 1 91.56 91 THR A N 1
ATOM 718 C CA . THR A 1 91 ? -16 -1.202 0.013 1 91.56 91 THR A CA 1
ATOM 719 C C . THR A 1 91 ? -14.727 -0.373 -0.169 1 91.56 91 THR A C 1
ATOM 721 O O . THR A 1 91 ? -14.562 0.665 0.475 1 91.56 91 THR A O 1
ATOM 724 N N . LEU A 1 92 ? -13.797 -0.899 -0.99 1 95.06 92 LEU A N 1
ATOM 725 C CA . LEU A 1 92 ? -12.734 -0.062 -1.528 1 95.06 92 LEU A CA 1
ATOM 726 C C . LEU A 1 92 ? -13.227 0.743 -2.727 1 95.06 92 LEU A C 1
ATOM 728 O O . LEU A 1 92 ? -13.43 0.191 -3.809 1 95.06 92 LEU A O 1
ATOM 732 N N . LEU A 1 93 ? -13.367 1.973 -2.537 1 94.94 93 LEU A N 1
ATOM 733 C CA . LEU A 1 93 ? -13.945 2.793 -3.594 1 94.94 93 LEU A CA 1
ATOM 734 C C . LEU A 1 93 ? -13.023 2.854 -4.805 1 94.94 93 LEU A C 1
ATOM 736 O O . LEU A 1 93 ? -13.492 2.859 -5.945 1 94.94 93 LEU A O 1
ATOM 740 N N . GLU A 1 94 ? -11.727 2.971 -4.523 1 95.38 94 GLU A N 1
ATOM 741 C CA . GLU A 1 94 ? -10.664 2.871 -5.523 1 95.38 94 GLU A CA 1
ATOM 742 C C . GLU A 1 94 ? -9.43 2.17 -4.953 1 95.38 94 GLU A C 1
ATOM 744 O O . GLU A 1 94 ? -8.711 2.742 -4.137 1 95.38 94 GLU A O 1
ATOM 749 N N . ASN A 1 95 ? -9.234 0.987 -5.441 1 94.56 95 ASN A N 1
ATOM 750 C CA . ASN A 1 95 ? -8.07 0.259 -4.961 1 94.56 95 ASN A CA 1
ATOM 751 C C . ASN A 1 95 ? -6.82 0.606 -5.77 1 94.56 95 ASN A C 1
ATOM 753 O O . ASN A 1 95 ? -6.844 1.525 -6.594 1 94.56 95 ASN A O 1
ATOM 757 N N . HIS A 1 96 ? -5.668 0.003 -5.535 1 92.69 96 HIS A N 1
ATOM 758 C CA . HIS A 1 96 ? -4.375 0.282 -6.156 1 92.69 96 HIS A CA 1
ATOM 759 C C . HIS A 1 96 ? -4.441 0.104 -7.668 1 92.69 96 HIS A C 1
ATOM 761 O O . HIS A 1 96 ? -3.592 0.621 -8.398 1 92.69 96 HIS A O 1
ATOM 767 N N . GLU A 1 97 ? -5.5 -0.596 -8.156 1 90.31 97 GLU A N 1
ATOM 768 C CA . GLU A 1 97 ? -5.68 -0.789 -9.586 1 90.31 97 GLU A CA 1
ATOM 769 C C . GLU A 1 97 ? -6.727 0.17 -10.148 1 90.31 97 GLU A C 1
ATOM 771 O O . GLU A 1 97 ? -7.113 0.062 -11.312 1 90.31 97 GLU A O 1
ATOM 776 N N . GLY A 1 98 ? -7.242 0.967 -9.328 1 91.5 98 GLY A N 1
ATOM 777 C CA . GLY A 1 98 ? -8.242 1.928 -9.758 1 91.5 98 GLY A CA 1
ATOM 778 C C . GLY A 1 98 ? -9.641 1.338 -9.844 1 91.5 98 GLY A C 1
ATOM 779 O O . GLY A 1 98 ? -10.516 1.896 -10.508 1 91.5 98 GLY A O 1
ATOM 780 N N . LYS A 1 99 ? -9.844 0.233 -9.164 1 92.38 99 LYS A N 1
ATOM 781 C CA . LYS A 1 99 ? -11.125 -0.465 -9.242 1 92.38 99 LYS A CA 1
ATOM 782 C C . LYS A 1 99 ? -11.898 -0.346 -7.93 1 92.38 99 LYS A C 1
ATOM 784 O O . LYS A 1 99 ? -11.297 -0.203 -6.863 1 92.38 99 LYS A O 1
ATOM 789 N N . THR A 1 100 ? -13.25 -0.455 -8.055 1 91.81 100 THR A N 1
ATOM 790 C CA . THR A 1 100 ? -14.109 -0.538 -6.883 1 91.81 100 THR A CA 1
ATOM 791 C C . THR A 1 100 ? -14.328 -1.992 -6.469 1 91.81 100 THR A C 1
ATOM 793 O O . THR A 1 100 ? -14.688 -2.83 -7.297 1 91.81 100 THR A O 1
ATOM 796 N N . ILE A 1 101 ? -14.047 -2.285 -5.246 1 90.19 101 ILE A N 1
ATOM 797 C CA . ILE A 1 101 ? -14.188 -3.648 -4.746 1 90.19 101 ILE A CA 1
ATOM 798 C C . ILE A 1 101 ? -15.094 -3.652 -3.514 1 90.19 101 ILE A C 1
ATOM 800 O O . ILE A 1 101 ? -14.867 -2.895 -2.568 1 90.19 101 ILE A O 1
ATOM 804 N N . GLU A 1 102 ? -16.125 -4.465 -3.545 1 87.25 102 GLU A N 1
ATOM 805 C CA . GLU A 1 102 ? -17 -4.652 -2.396 1 87.25 102 GLU A CA 1
ATOM 806 C C . GLU A 1 102 ? -16.891 -6.066 -1.84 1 87.25 102 GLU A C 1
ATOM 808 O O . GLU A 1 102 ? -16.828 -7.035 -2.6 1 87.25 102 GLU A O 1
ATOM 813 N N . MET A 1 103 ? -16.875 -6.141 -0.541 1 85.38 103 MET A N 1
ATOM 814 C CA . MET A 1 103 ? -16.734 -7.449 0.088 1 85.38 103 MET A CA 1
ATOM 815 C C . MET A 1 103 ? -17.594 -7.543 1.347 1 85.38 103 MET A C 1
ATOM 817 O O . MET A 1 103 ? -17.844 -6.531 2.002 1 85.38 103 MET A O 1
ATOM 821 N N . ILE A 1 104 ? -18.016 -8.75 1.615 1 85.19 104 ILE A N 1
ATOM 822 C CA . ILE A 1 104 ? -18.719 -9.047 2.865 1 85.19 104 ILE A CA 1
ATOM 823 C C . ILE A 1 104 ? -17.75 -9.719 3.842 1 85.19 104 ILE A C 1
ATOM 825 O O . ILE A 1 104 ? -17.109 -10.719 3.506 1 85.19 104 ILE A O 1
ATOM 829 N N . ILE A 1 105 ? -17.719 -9.164 5.016 1 84.88 105 ILE A N 1
ATOM 830 C CA . ILE A 1 105 ? -16.734 -9.633 5.988 1 84.88 105 ILE A CA 1
ATOM 831 C C . ILE A 1 105 ? -17.438 -10.078 7.266 1 84.88 105 ILE A C 1
ATOM 833 O O . ILE A 1 105 ? -18.312 -9.375 7.777 1 84.88 105 ILE A O 1
ATOM 837 N N . SER A 1 106 ? -17.062 -11.242 7.629 1 85.5 106 SER A N 1
ATOM 838 C CA . SER A 1 106 ? -17.5 -11.719 8.938 1 85.5 106 SER A CA 1
ATOM 839 C C . SER A 1 106 ? -16.469 -11.422 10.016 1 85.5 106 SER A C 1
ATOM 841 O O . SER A 1 106 ? -15.344 -11.938 9.961 1 85.5 106 SER A O 1
ATOM 843 N N . CYS A 1 107 ? -16.875 -10.656 10.938 1 84.94 107 CYS A N 1
ATOM 844 C CA . CYS A 1 107 ? -15.953 -10.297 12.008 1 84.94 107 CYS A CA 1
ATOM 845 C C . CYS A 1 107 ? -15.977 -11.336 13.125 1 84.94 107 CYS A C 1
ATOM 847 O O . CYS A 1 107 ? -17.016 -11.914 13.414 1 84.94 107 CYS A O 1
ATOM 849 N N . PRO A 1 108 ? -14.859 -11.555 13.789 1 81.25 108 PRO A N 1
ATOM 850 C CA . PRO A 1 108 ? -14.781 -12.57 14.836 1 81.25 108 PRO A CA 1
ATOM 851 C C . PRO A 1 108 ? -15.648 -12.25 16.047 1 81.25 108 PRO A C 1
ATOM 853 O O . PRO A 1 108 ? -16 -13.141 16.812 1 81.25 108 PRO A O 1
ATOM 856 N N . SER A 1 109 ? -15.969 -11.008 16.266 1 84.38 109 SER A N 1
ATOM 857 C CA . SER A 1 109 ? -16.781 -10.586 17.406 1 84.38 109 SER A CA 1
ATOM 858 C C . SER A 1 109 ? -17.547 -9.305 17.094 1 84.38 109 SER A C 1
ATOM 860 O O . SER A 1 109 ? -17.281 -8.648 16.094 1 84.38 109 SER A O 1
ATOM 862 N N . GLU A 1 110 ? -18.484 -9.07 18.016 1 88 110 GLU A N 1
ATOM 863 C CA . GLU A 1 110 ? -19.234 -7.828 17.891 1 88 110 GLU A CA 1
ATOM 864 C C . GLU A 1 110 ? -18.344 -6.609 18.125 1 88 110 GLU A C 1
ATOM 866 O O . GLU A 1 110 ? -18.516 -5.578 17.469 1 88 110 GLU A O 1
ATOM 871 N N . THR A 1 111 ? -17.453 -6.715 19.047 1 86.62 111 THR A N 1
ATOM 872 C CA . THR A 1 111 ? -16.531 -5.633 19.344 1 86.62 111 THR A CA 1
ATOM 873 C C . THR A 1 111 ? -15.688 -5.281 18.125 1 86.62 111 THR A C 1
ATOM 875 O O . THR A 1 111 ? -15.516 -4.105 17.797 1 86.62 111 THR A O 1
ATOM 878 N N . GLU A 1 112 ? -15.32 -6.277 17.359 1 84.94 112 GLU A N 1
ATOM 879 C CA . GLU A 1 112 ? -14.516 -6.062 16.156 1 84.94 112 GLU A CA 1
ATOM 880 C C . GLU A 1 112 ? -15.344 -5.402 15.055 1 84.94 112 GLU A C 1
ATOM 882 O O . GLU A 1 112 ? -14.844 -4.527 14.336 1 84.94 112 GLU A O 1
ATOM 887 N N . ARG A 1 113 ? -16.5 -5.875 15.023 1 87.38 113 ARG A N 1
ATOM 888 C CA . ARG A 1 113 ? -17.391 -5.273 14.039 1 87.38 113 ARG A CA 1
ATOM 889 C C . ARG A 1 113 ? -17.547 -3.775 14.281 1 87.38 113 ARG A C 1
ATOM 891 O O . ARG A 1 113 ? -17.438 -2.975 13.352 1 87.38 113 ARG A O 1
ATOM 898 N N . GLU A 1 114 ? -17.766 -3.391 15.516 1 89.44 114 GLU A N 1
ATOM 899 C CA . GLU A 1 114 ? -17.938 -1.986 15.875 1 89.44 114 GLU A CA 1
ATOM 900 C C . GLU A 1 114 ? -16.672 -1.183 15.594 1 89.44 114 GLU A C 1
ATOM 902 O O . GLU A 1 114 ? -16.75 -0.019 15.195 1 89.44 114 GLU A O 1
ATOM 907 N N . ARG A 1 115 ? -15.609 -1.769 15.797 1 87.94 115 ARG A N 1
ATOM 908 C CA . ARG A 1 115 ? -14.336 -1.105 15.531 1 87.94 115 ARG A CA 1
ATOM 909 C C . ARG A 1 115 ? -14.195 -0.776 14.047 1 87.94 115 ARG A C 1
ATOM 911 O O . ARG A 1 115 ? -13.773 0.325 13.688 1 87.94 115 ARG A O 1
ATOM 918 N N . TRP A 1 116 ? -14.516 -1.718 13.219 1 89.25 116 TRP A N 1
ATOM 919 C CA . TRP A 1 116 ? -14.406 -1.5 11.781 1 89.25 116 TRP A CA 1
ATOM 920 C C . TRP A 1 116 ? -15.383 -0.428 11.312 1 89.25 116 TRP A C 1
ATOM 922 O O . TRP A 1 116 ? -15.07 0.369 10.43 1 89.25 116 TRP A O 1
ATOM 932 N N . LEU A 1 117 ? -16.516 -0.478 11.938 1 89.69 117 LEU A N 1
ATOM 933 C CA . LEU A 1 117 ? -17.531 0.502 11.562 1 89.69 117 LEU A CA 1
ATOM 934 C C . LEU A 1 117 ? -17.078 1.914 11.922 1 89.69 117 LEU A C 1
ATOM 936 O O . LEU A 1 117 ? -17.453 2.877 11.242 1 89.69 117 LEU A O 1
ATOM 940 N N . LYS A 1 118 ? -16.219 2.047 12.805 1 88.69 118 LYS A N 1
ATOM 941 C CA . LYS A 1 118 ? -15.797 3.354 13.312 1 88.69 118 LYS A CA 1
ATOM 942 C C . LYS A 1 118 ? -14.555 3.855 12.578 1 88.69 118 LYS A C 1
ATOM 944 O O . LYS A 1 118 ? -14.25 5.051 12.609 1 88.69 118 LYS A O 1
ATOM 949 N N . VAL A 1 119 ? -13.844 2.973 11.867 1 87.56 119 VAL A N 1
ATOM 950 C CA . VAL A 1 119 ? -12.531 3.299 11.32 1 87.56 119 VAL A CA 1
ATOM 951 C C . VAL A 1 119 ? -12.672 4.367 10.242 1 87.56 119 VAL A C 1
ATOM 953 O O . VAL A 1 119 ? -11.742 5.148 10.008 1 87.56 119 VAL A O 1
ATOM 956 N N . THR A 1 120 ? -13.805 4.426 9.57 1 86.75 120 THR A N 1
ATOM 957 C CA . THR A 1 120 ? -13.984 5.371 8.477 1 86.75 120 THR A CA 1
ATOM 958 C C . THR A 1 120 ? -14.883 6.531 8.898 1 86.75 120 THR A C 1
ATOM 960 O O . THR A 1 120 ? -15.258 7.371 8.078 1 86.75 120 THR A O 1
ATOM 963 N N . GLU A 1 121 ? -15.219 6.535 10.086 1 85.25 121 GLU A N 1
ATOM 964 C CA . GLU A 1 121 ? -16.078 7.602 10.586 1 85.25 121 GLU A CA 1
ATOM 965 C C . GLU A 1 121 ? -15.266 8.797 11.062 1 85.25 121 GLU A C 1
ATOM 967 O O . GLU A 1 121 ? -14.273 8.633 11.781 1 85.25 121 GLU A O 1
ATOM 972 N N . PRO A 1 122 ? -15.734 9.898 10.625 1 80.12 122 PRO A N 1
ATOM 973 C CA . PRO A 1 122 ? -15.031 11.102 11.102 1 80.12 122 PRO A CA 1
ATOM 974 C C . PRO A 1 122 ? -15.242 11.352 12.594 1 80.12 122 PRO A C 1
ATOM 976 O O . PRO A 1 122 ? -16.203 10.852 13.172 1 80.12 122 PRO A O 1
ATOM 979 N N . LEU A 1 123 ? -14.336 12.023 13.109 1 81 123 LEU A N 1
ATOM 980 C CA . LEU A 1 123 ? -14.469 12.422 14.508 1 81 123 LEU A CA 1
ATOM 981 C C . LEU A 1 123 ? -15.555 13.469 14.68 1 81 123 LEU A C 1
ATOM 983 O O . LEU A 1 123 ? -15.766 14.305 13.789 1 81 123 LEU A O 1
ATOM 987 N N . SER A 1 124 ? -16.375 13.234 15.641 1 79.12 124 SER A N 1
ATOM 988 C CA . SER A 1 124 ? -17.438 14.211 15.922 1 79.12 124 SER A CA 1
ATOM 989 C C . SER A 1 124 ? -17.062 15.078 17.125 1 79.12 124 SER A C 1
ATOM 991 O O . SER A 1 124 ? -16.359 14.633 18.031 1 79.12 124 SER A O 1
ATOM 993 N N . SER A 1 125 ? -17.344 16.359 16.953 1 79.31 125 SER A N 1
ATOM 994 C CA . SER A 1 125 ? -17.141 17.297 18.047 1 79.31 125 SER A CA 1
ATOM 995 C C . SER A 1 125 ? -18.453 17.609 18.766 1 79.31 125 SER A C 1
ATOM 997 O O . SER A 1 125 ? -19.516 17.625 18.141 1 79.31 125 SER A O 1
ATOM 999 N N . GLU A 1 126 ? -18.344 17.734 20.031 1 84.31 126 GLU A N 1
ATOM 1000 C CA . GLU A 1 126 ? -19.484 18.172 20.828 1 84.31 126 GLU A CA 1
ATOM 1001 C C . GLU A 1 126 ? -19.875 19.609 20.5 1 84.31 126 GLU A C 1
ATOM 1003 O O . GLU A 1 126 ? -21.031 20 20.703 1 84.31 126 GLU A O 1
ATOM 1008 N N . ASN A 1 127 ? -18.906 20.328 20.078 1 84.69 127 ASN A N 1
ATOM 1009 C CA . ASN A 1 127 ? -19.141 21.703 19.656 1 84.69 127 ASN A CA 1
ATOM 1010 C C . ASN A 1 127 ? -19.625 21.781 18.219 1 84.69 127 ASN A C 1
ATOM 1012 O O . ASN A 1 127 ? -18.875 21.453 17.281 1 84.69 127 ASN A O 1
ATOM 1016 N N . PRO A 1 128 ? -20.812 22.281 18 1 84.25 128 PRO A N 1
ATOM 1017 C CA . PRO A 1 128 ? -21.375 22.328 16.641 1 84.25 128 PRO A CA 1
ATOM 1018 C C . PRO A 1 128 ? -20.609 23.266 15.719 1 84.25 128 PRO A C 1
ATOM 1020 O O . PRO A 1 128 ? -20.703 23.156 14.492 1 84.25 128 PRO A O 1
ATOM 1023 N N . ASP A 1 129 ? -19.875 24.203 16.297 1 85.5 129 ASP A N 1
ATOM 1024 C CA . ASP A 1 129 ? -19.156 25.172 15.484 1 85.5 129 ASP A CA 1
ATOM 1025 C C . ASP A 1 129 ? -17.75 24.672 15.148 1 85.5 129 ASP A C 1
ATOM 1027 O O . ASP A 1 129 ? -16.969 25.391 14.523 1 85.5 129 ASP 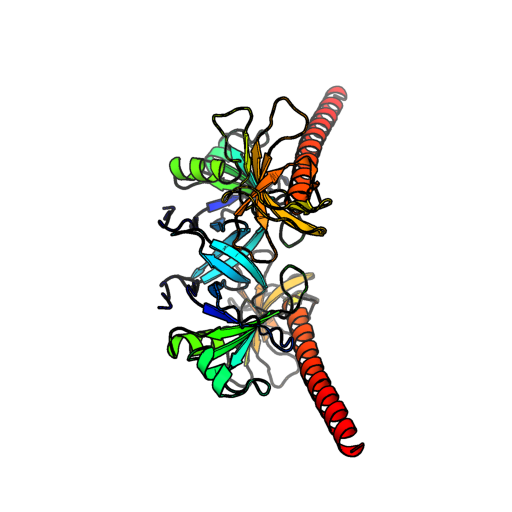A O 1
ATOM 1031 N N . GLU A 1 130 ? -17.516 23.484 15.539 1 90.12 130 GLU A N 1
ATOM 1032 C CA . GLU A 1 130 ? -16.188 22.938 15.328 1 90.12 130 GLU A CA 1
ATOM 1033 C C . GLU A 1 130 ? -16.234 21.688 14.461 1 90.12 130 GLU A C 1
ATOM 1035 O O . GLU A 1 130 ? -17.109 20.828 14.641 1 90.12 130 GLU A O 1
ATOM 1040 N N . LYS A 1 131 ? -15.359 21.719 13.539 1 91.12 131 LYS A N 1
ATOM 1041 C CA . LYS A 1 131 ? -15.18 20.516 12.742 1 91.12 131 LYS A CA 1
ATOM 1042 C C . LYS A 1 131 ? -13.766 19.969 12.891 1 91.12 131 LYS A C 1
ATOM 1044 O O . LYS A 1 131 ? -12.789 20.703 12.695 1 91.12 131 LYS A O 1
ATOM 1049 N N . ILE A 1 132 ? -13.672 18.734 13.258 1 92.69 132 ILE A N 1
ATOM 1050 C CA . ILE A 1 132 ? -12.375 18.094 13.453 1 92.69 132 ILE A CA 1
ATOM 1051 C C . ILE A 1 132 ? -12.102 17.109 12.312 1 92.69 132 ILE A C 1
ATOM 1053 O O . ILE A 1 132 ? -12.992 16.359 11.914 1 92.69 132 ILE A O 1
ATOM 1057 N N . TYR A 1 133 ? -10.891 17.172 11.859 1 91.94 133 TYR A N 1
ATOM 1058 C CA . TYR A 1 133 ? -10.523 16.297 10.758 1 91.94 133 TYR A CA 1
ATOM 1059 C C . TYR A 1 133 ? -9.484 15.266 11.211 1 91.94 133 TYR A C 1
ATOM 1061 O O . TYR A 1 133 ? -8.617 15.57 12.031 1 91.94 133 TYR A O 1
ATOM 1069 N N . GLU A 1 134 ? -9.688 14.109 10.617 1 89.06 134 GLU A N 1
ATOM 1070 C CA . GLU A 1 134 ? -8.688 13.062 10.812 1 89.06 134 GLU A CA 1
ATOM 1071 C C . GLU A 1 134 ? -7.508 13.25 9.859 1 89.06 134 GLU A C 1
ATOM 1073 O O . GLU A 1 134 ? -7.656 13.859 8.797 1 89.06 134 GLU A O 1
ATOM 1078 N N . GLN A 1 135 ? -6.391 12.672 10.188 1 86.69 135 GLN A N 1
ATOM 1079 C CA . GLN A 1 135 ? -5.195 12.781 9.359 1 86.69 135 GLN A CA 1
ATOM 1080 C C . GLN A 1 135 ? -5.434 12.188 7.973 1 86.69 135 GLN A C 1
ATOM 1082 O O . GLN A 1 135 ? -4.934 12.711 6.977 1 86.69 135 GLN A O 1
ATOM 1087 N N . TRP A 1 136 ? -6.223 11.086 7.938 1 89.12 136 TRP A N 1
ATOM 1088 C CA . TRP A 1 136 ? -6.434 10.398 6.672 1 89.12 136 TRP A CA 1
ATOM 1089 C C . TRP A 1 136 ? -7.512 11.086 5.844 1 89.12 136 TRP A C 1
ATOM 1091 O O . TRP A 1 136 ? -7.754 10.719 4.691 1 89.12 136 TRP A O 1
ATOM 1101 N N . ASP A 1 137 ? -8.125 12.133 6.418 1 91.5 137 ASP A N 1
ATOM 1102 C CA . ASP A 1 137 ? -9.211 12.828 5.734 1 91.5 137 ASP A CA 1
ATOM 1103 C C . ASP A 1 137 ? -9.164 14.328 6.012 1 91.5 137 ASP A C 1
ATOM 1105 O O . ASP A 1 137 ? -10.172 14.938 6.359 1 91.5 137 ASP A O 1
ATOM 1109 N N . CYS A 1 138 ? -8.031 14.883 5.809 1 92.88 138 CYS A N 1
ATOM 1110 C CA . CYS A 1 138 ? -7.938 16.312 6.102 1 92.88 138 CYS A CA 1
ATOM 1111 C C . CYS A 1 138 ? -7.723 17.109 4.824 1 92.88 138 CYS A C 1
ATOM 1113 O O . CYS A 1 138 ? -7.012 16.672 3.918 1 92.88 138 CYS A O 1
ATOM 1115 N N . PRO A 1 139 ? -8.398 18.266 4.809 1 95.06 139 PRO A N 1
ATOM 1116 C CA . PRO A 1 139 ? -8.195 19.141 3.65 1 95.06 139 PRO A CA 1
ATOM 1117 C C . PRO A 1 139 ? -6.828 19.828 3.662 1 95.06 139 PRO A C 1
ATOM 1119 O O . PRO A 1 139 ? -6.18 19.906 4.707 1 95.06 139 PRO A O 1
ATOM 1122 N N . GLN A 1 140 ? -6.484 20.203 2.555 1 95.19 140 GLN A N 1
ATOM 1123 C CA . GLN A 1 140 ? -5.254 20.969 2.398 1 95.19 140 GLN A CA 1
ATOM 1124 C C . GLN A 1 140 ? -5.547 22.375 1.847 1 95.19 140 GLN A C 1
ATOM 1126 O O . GLN A 1 140 ? -6.395 22.531 0.969 1 95.19 140 GLN A O 1
ATOM 1131 N N . LEU A 1 141 ? -4.848 23.328 2.434 1 96.75 141 LEU A N 1
ATOM 1132 C CA . LEU A 1 141 ? -5.023 24.719 2.043 1 96.75 141 LEU A CA 1
ATOM 1133 C C . LEU A 1 141 ? -3.689 25.344 1.636 1 96.75 141 LEU A C 1
ATOM 1135 O O . LEU A 1 141 ? -2.631 24.891 2.078 1 96.75 141 LEU A O 1
ATOM 1139 N N . VAL A 1 142 ? -3.822 26.312 0.804 1 97.31 142 VAL A N 1
ATOM 1140 C CA . VAL A 1 142 ? -2.654 27.109 0.428 1 97.31 142 VAL A CA 1
ATOM 1141 C C . VAL A 1 142 ? -2.838 28.547 0.888 1 97.31 142 VAL A C 1
ATOM 1143 O O . VAL A 1 142 ? -3.934 29.109 0.785 1 97.31 142 VAL A O 1
ATOM 1146 N N . ALA A 1 143 ? -1.78 29.094 1.393 1 97.38 143 ALA A N 1
ATOM 1147 C CA . ALA A 1 143 ? -1.843 30.469 1.847 1 97.38 143 ALA A CA 1
ATOM 1148 C C . ALA A 1 143 ? -1.853 31.438 0.664 1 97.38 143 ALA A C 1
ATOM 1150 O O . ALA A 1 143 ? -0.956 31.406 -0.182 1 97.38 143 ALA A O 1
ATOM 1151 N N . ILE A 1 144 ? -2.832 32.312 0.648 1 97.44 144 ILE A N 1
ATOM 1152 C CA . ILE A 1 144 ? -2.932 33.312 -0.419 1 97.44 144 ILE A CA 1
ATOM 1153 C C . ILE A 1 144 ? -2.523 34.656 0.111 1 97.44 144 ILE A C 1
ATOM 1155 O O . ILE A 1 144 ? -2.281 35.594 -0.667 1 97.44 144 ILE A O 1
ATOM 1159 N N . HIS A 1 145 ? -2.473 34.844 1.427 1 96.94 145 HIS A N 1
ATOM 1160 C CA . HIS A 1 145 ? -1.938 36 2.127 1 96.94 145 HIS A CA 1
ATOM 1161 C C . HIS A 1 145 ? -0.956 35.594 3.217 1 96.94 145 HIS A C 1
ATOM 1163 O O . HIS A 1 145 ? -1.138 34.562 3.857 1 96.94 145 HIS A O 1
ATOM 1169 N N . PRO A 1 146 ? 0.034 36.375 3.301 1 97.19 146 PRO A N 1
ATOM 1170 C CA . PRO A 1 146 ? 0.929 36.062 4.418 1 97.19 146 PRO A CA 1
ATOM 1171 C C . PRO A 1 146 ? 0.282 36.312 5.781 1 97.19 146 PRO A C 1
ATOM 1173 O O . PRO A 1 146 ? -0.517 37.25 5.926 1 97.19 146 PRO A O 1
ATOM 1176 N N . TYR A 1 147 ? 0.597 35.438 6.664 1 97 147 TYR A N 1
ATOM 1177 C CA . TYR A 1 147 ? 0.124 35.594 8.039 1 97 147 TYR A CA 1
ATOM 1178 C C . TYR A 1 147 ? 1.274 35.5 9.031 1 97 147 TYR A C 1
ATOM 1180 O O . TYR A 1 147 ? 2.035 34.531 8.992 1 97 147 TYR A O 1
ATOM 1188 N N . GLN A 1 148 ? 1.337 36.469 9.82 1 96.62 148 GLN A N 1
ATOM 1189 C CA . GLN A 1 148 ? 2.289 36.438 10.922 1 96.62 148 GLN A CA 1
ATOM 1190 C C . GLN A 1 148 ? 1.595 36.125 12.242 1 96.62 148 GLN A C 1
ATOM 1192 O O . GLN A 1 148 ? 0.661 36.812 12.648 1 96.62 148 GLN A O 1
ATOM 1197 N N . ALA A 1 149 ? 2.127 35.094 12.875 1 96.06 149 ALA A N 1
ATOM 1198 C CA . ALA A 1 149 ? 1.542 34.656 14.148 1 96.06 149 ALA A CA 1
ATOM 1199 C C . ALA A 1 149 ? 1.64 35.75 15.195 1 96.06 149 ALA A C 1
ATOM 1201 O O . ALA A 1 149 ? 2.705 36.344 15.391 1 96.06 149 ALA A O 1
ATOM 1202 N N . LEU A 1 150 ? 0.57 36.062 15.844 1 95.31 150 LEU A N 1
ATOM 1203 C CA . LEU A 1 150 ? 0.519 37.062 16.906 1 95.31 150 LEU A CA 1
ATOM 1204 C C . LEU A 1 150 ? 0.593 36.406 18.281 1 95.31 150 LEU A C 1
ATOM 1206 O O . LEU A 1 150 ? 1.004 37.062 19.25 1 95.31 150 LEU A O 1
ATOM 1210 N N . GLN A 1 151 ? 0.161 35.188 18.344 1 95.44 151 GLN A N 1
ATOM 1211 C CA . GLN A 1 151 ? 0.192 34.406 19.578 1 95.44 151 GLN A CA 1
ATOM 1212 C C . GLN A 1 151 ? 1.033 33.156 19.391 1 95.44 151 GLN A C 1
ATOM 1214 O O . GLN A 1 151 ? 1.215 32.688 18.266 1 95.44 151 GLN A O 1
ATOM 1219 N N . PRO A 1 152 ? 1.458 32.562 20.453 1 95.12 152 PRO A N 1
ATOM 1220 C CA . PRO A 1 152 ? 2.318 31.391 20.375 1 95.12 152 PRO A CA 1
ATOM 1221 C C . PRO A 1 152 ? 1.606 30.172 19.766 1 95.12 152 PRO A C 1
ATOM 1223 O O . PRO A 1 152 ? 2.26 29.266 19.266 1 95.12 152 PRO A O 1
ATOM 1226 N N . ASP A 1 153 ? 0.319 30.156 19.844 1 95.94 153 ASP A N 1
ATOM 1227 C CA . ASP A 1 153 ? -0.413 28.984 19.359 1 95.94 153 ASP A CA 1
ATOM 1228 C C . ASP A 1 153 ? -0.854 29.188 17.906 1 95.94 153 ASP A C 1
ATOM 1230 O O . ASP A 1 153 ? -1.598 28.375 17.359 1 95.94 153 ASP A O 1
ATOM 1234 N N . GLU A 1 154 ? -0.405 30.25 17.359 1 96.44 154 GLU A N 1
ATOM 1235 C CA . GLU A 1 154 ? -0.756 30.531 15.969 1 96.44 154 GLU A CA 1
ATOM 1236 C C . GLU A 1 154 ? 0.361 30.109 15.023 1 96.44 154 GLU A C 1
ATOM 1238 O O . GLU A 1 154 ? 1.48 29.828 15.461 1 96.44 154 GLU A O 1
ATOM 1243 N N . LEU A 1 155 ? -0.009 29.984 13.805 1 95.69 155 LEU A N 1
ATOM 1244 C CA . LEU A 1 155 ? 0.897 29.484 12.781 1 95.69 155 LEU A CA 1
ATOM 1245 C C . LEU A 1 155 ? 1.257 30.578 11.781 1 95.69 155 LEU A C 1
ATOM 1247 O O . LEU A 1 155 ? 0.372 31.234 11.234 1 95.69 155 LEU A O 1
ATOM 1251 N N . ASP A 1 156 ? 2.605 30.734 11.586 1 95.38 156 ASP A N 1
ATOM 1252 C CA . ASP A 1 156 ? 3.041 31.609 10.508 1 95.38 156 ASP A CA 1
ATOM 1253 C C . ASP A 1 156 ? 2.797 30.969 9.141 1 95.38 156 ASP A C 1
ATOM 1255 O O . ASP A 1 156 ? 3.035 29.781 8.953 1 95.38 156 ASP A O 1
ATOM 1259 N N . LEU A 1 157 ? 2.318 31.812 8.25 1 95.56 157 LEU A N 1
ATOM 1260 C CA . LEU A 1 157 ? 2.102 31.312 6.895 1 95.56 157 LEU A CA 1
ATOM 1261 C C . LEU A 1 157 ? 2.729 32.25 5.859 1 95.56 157 LEU A C 1
ATOM 1263 O O . LEU A 1 157 ? 2.475 33.438 5.863 1 95.56 157 LEU A O 1
ATOM 1267 N N . ASP A 1 158 ? 3.559 31.609 5.043 1 95.38 158 ASP A N 1
ATOM 1268 C CA . ASP A 1 158 ? 4.023 32.312 3.848 1 95.38 158 ASP A CA 1
ATOM 1269 C C . ASP A 1 158 ? 3.117 32.031 2.654 1 95.38 158 ASP A C 1
ATOM 1271 O O . ASP A 1 158 ? 2.469 30.969 2.598 1 95.38 158 ASP A O 1
ATOM 1275 N N . ILE A 1 159 ? 3.168 32.938 1.824 1 95.69 159 ILE A N 1
ATOM 1276 C CA . ILE A 1 159 ? 2.385 32.719 0.612 1 95.69 159 ILE A CA 1
ATOM 1277 C C . ILE A 1 159 ? 2.816 31.438 -0.069 1 95.69 159 ILE A C 1
ATOM 1279 O O . ILE A 1 159 ? 4.012 31.141 -0.159 1 95.69 159 ILE A O 1
ATOM 1283 N N . THR A 1 160 ? 1.85 30.656 -0.53 1 95.06 160 THR A N 1
ATOM 1284 C CA . THR A 1 160 ? 2.006 29.422 -1.29 1 95.06 160 THR A CA 1
ATOM 1285 C C . THR A 1 160 ? 2.338 28.25 -0.363 1 95.06 160 THR A C 1
ATOM 1287 O O . THR A 1 160 ? 2.518 27.125 -0.819 1 95.06 160 THR A O 1
ATOM 1290 N N . GLU A 1 161 ? 2.375 28.609 0.895 1 93.75 161 GLU A N 1
ATOM 1291 C CA . GLU A 1 161 ? 2.584 27.531 1.851 1 93.75 161 GLU A CA 1
ATOM 1292 C C . GLU A 1 161 ? 1.34 26.656 1.976 1 93.75 161 GLU A C 1
ATOM 1294 O O . GLU A 1 161 ? 0.218 27.172 2.01 1 93.75 161 GLU A O 1
ATOM 1299 N N . VAL A 1 162 ? 1.604 25.344 2.004 1 94.5 162 VAL A N 1
ATOM 1300 C CA . VAL A 1 162 ? 0.489 24.406 2.082 1 94.5 162 VAL A CA 1
ATOM 1301 C C . VAL A 1 162 ? 0.36 23.875 3.508 1 94.5 162 VAL A C 1
ATOM 1303 O O . VAL A 1 162 ? 1.364 23.578 4.156 1 94.5 162 VAL A O 1
ATOM 1306 N N . VAL A 1 163 ? -0.934 23.781 3.947 1 95.12 163 VAL A N 1
ATOM 1307 C CA . VAL A 1 163 ? -1.201 23.344 5.312 1 95.12 163 VAL A CA 1
ATOM 1308 C C . VAL A 1 163 ? -2.266 22.25 5.301 1 95.12 163 VAL A C 1
ATOM 1310 O O . VAL A 1 163 ? -3.223 22.312 4.527 1 95.12 163 VAL A O 1
ATOM 1313 N N . ASN A 1 164 ? -2.025 21.219 6.145 1 94.38 164 ASN A N 1
ATOM 1314 C CA . ASN A 1 164 ? -3.08 20.266 6.473 1 94.38 164 ASN A CA 1
ATOM 1315 C C . ASN A 1 164 ? -3.988 20.781 7.578 1 94.38 164 ASN A C 1
ATOM 1317 O O . ASN A 1 164 ? -3.506 21.234 8.617 1 94.38 164 ASN A O 1
ATOM 1321 N N . VAL A 1 165 ? -5.23 20.719 7.402 1 95.5 165 VAL A N 1
ATOM 1322 C CA . VAL A 1 165 ? -6.16 21.281 8.383 1 95.5 165 VAL A CA 1
ATOM 1323 C C . VAL A 1 165 ? -6.613 20.172 9.344 1 95.5 165 VAL A C 1
ATOM 1325 O O . VAL A 1 165 ? -7.07 19.109 8.906 1 95.5 165 VAL A O 1
ATOM 1328 N N . HIS A 1 166 ? -6.527 20.484 10.594 1 93.81 166 HIS A N 1
ATOM 1329 C CA . HIS A 1 166 ? -6.93 19.531 11.617 1 93.81 166 HIS A CA 1
ATOM 1330 C C . HIS A 1 166 ? -8.281 19.891 12.211 1 93.81 166 HIS A C 1
ATOM 1332 O O . HIS A 1 166 ? -9.055 19.016 12.594 1 93.81 166 HIS A O 1
ATOM 1338 N N . ARG A 1 167 ? -8.5 21.266 12.328 1 94.19 167 ARG A N 1
ATOM 1339 C CA . ARG A 1 167 ? -9.742 21.75 12.938 1 94.19 167 ARG A CA 1
ATOM 1340 C C . ARG A 1 167 ? -10.219 23.031 12.266 1 94.19 167 ARG A C 1
ATOM 1342 O O . ARG A 1 167 ? -9.406 23.891 11.914 1 94.19 167 ARG A O 1
ATOM 1349 N N . LYS A 1 168 ? -11.484 23.078 12.141 1 93.12 168 LYS A N 1
ATOM 1350 C CA . LYS A 1 168 ? -12.125 24.328 11.711 1 93.12 168 LYS A CA 1
ATOM 1351 C C . LYS A 1 168 ? -13.078 24.844 12.781 1 93.12 168 LYS A C 1
ATOM 1353 O O . LYS A 1 168 ? -13.922 24.109 13.281 1 93.12 168 LYS A O 1
ATOM 1358 N N . MET A 1 169 ? -12.836 25.984 13.102 1 91.81 169 MET A N 1
ATOM 1359 C CA . MET A 1 169 ? -13.734 26.656 14.039 1 91.81 169 MET A CA 1
ATOM 1360 C C . MET A 1 169 ? -14.539 27.75 13.336 1 91.81 169 MET A C 1
ATOM 1362 O O . MET A 1 169 ? -13.961 28.688 12.773 1 91.81 169 MET A O 1
ATOM 1366 N N . ALA A 1 170 ? -15.844 27.406 13.156 1 76.88 170 ALA A N 1
ATOM 1367 C CA . ALA A 1 170 ? -16.719 28.406 12.539 1 76.88 170 ALA A CA 1
ATOM 1368 C C . ALA A 1 170 ? -17.062 29.516 13.523 1 76.88 170 ALA A C 1
ATOM 1370 O O . ALA A 1 170 ? -17.141 29.281 14.734 1 76.88 170 ALA A O 1
ATOM 1371 N N . ASP A 1 171 ? -16.844 30.703 13.156 1 66.38 171 ASP A N 1
ATOM 1372 C CA . ASP A 1 171 ? -17.422 31.812 13.906 1 66.38 171 ASP A CA 1
ATOM 1373 C C . ASP A 1 171 ? -18.516 32.531 13.094 1 66.38 171 ASP A C 1
ATOM 1375 O O . ASP A 1 171 ? -18.719 32.188 11.93 1 66.38 171 ASP A O 1
ATOM 1379 N N . ASP A 1 172 ? -19.5 33.094 13.883 1 58.19 172 ASP A N 1
ATOM 1380 C CA . ASP A 1 172 ? -20.609 33.844 13.297 1 58.19 172 ASP A CA 1
ATOM 1381 C C . ASP A 1 172 ? -20.156 34.625 12.062 1 58.19 172 ASP A C 1
ATOM 1383 O O . ASP A 1 172 ? -20.984 35 11.227 1 58.19 172 ASP A O 1
ATOM 1387 N N . SER A 1 173 ? -18.906 35.062 12.055 1 52.5 173 SER A N 1
ATOM 1388 C CA . SER A 1 173 ? -18.422 35.844 10.938 1 52.5 173 SER A CA 1
ATOM 1389 C C . SER A 1 173 ? -17.672 35 9.922 1 52.5 173 SER A C 1
ATOM 1391 O O . SER A 1 173 ? -17.266 33.875 10.227 1 52.5 173 SER A O 1
ATOM 1393 N N . ASP A 1 174 ? -17.781 35.062 8.469 1 58.34 174 ASP A N 1
ATOM 1394 C CA . ASP A 1 174 ? -17.109 34.438 7.332 1 58.34 174 ASP A CA 1
ATOM 1395 C C . ASP A 1 174 ? -15.648 34.156 7.652 1 58.34 174 ASP A C 1
ATOM 1397 O O . ASP A 1 174 ? -14.945 33.531 6.859 1 58.34 174 ASP A O 1
ATOM 1401 N N . ASP A 1 175 ? -15.148 34.625 8.805 1 67.44 175 ASP A N 1
ATOM 1402 C CA . ASP A 1 175 ? -13.727 34.688 9.109 1 67.44 175 ASP A CA 1
ATOM 1403 C C . ASP A 1 175 ? -13.359 33.688 10.219 1 67.44 175 ASP A C 1
ATOM 1405 O O . ASP A 1 175 ? -12.891 34.094 11.281 1 67.44 175 ASP A O 1
ATOM 1409 N N . GLY A 1 176 ? -13.586 32.406 10.227 1 89 176 GLY A N 1
ATOM 1410 C CA . GLY A 1 176 ? -13.234 31.438 11.25 1 89 176 GLY A CA 1
ATOM 1411 C C . GLY A 1 176 ? -11.758 31.109 11.281 1 89 176 GLY A C 1
ATOM 1412 O O . GLY A 1 176 ? -10.953 31.734 10.594 1 89 176 GLY A O 1
ATOM 1413 N N . TRP A 1 177 ? -11.328 30.422 12.391 1 94.06 177 TRP A N 1
ATOM 1414 C CA . TRP A 1 177 ? -9.945 30 12.578 1 94.06 177 TRP A CA 1
ATOM 1415 C C . TRP A 1 177 ? -9.789 28.516 12.258 1 94.06 177 TRP A C 1
ATOM 1417 O O . TRP A 1 177 ? -10.672 27.703 12.562 1 94.06 177 TRP A O 1
ATOM 1427 N N . TYR A 1 178 ? -8.703 28.281 11.609 1 96 178 TYR A N 1
ATOM 1428 C CA . TYR A 1 178 ? -8.344 26.891 11.344 1 96 178 TYR A CA 1
ATOM 1429 C C . TYR A 1 178 ? -7.09 26.5 12.117 1 96 178 TYR A C 1
ATOM 1431 O O . TYR A 1 178 ? -6.191 27.328 12.312 1 96 178 TYR A O 1
ATOM 1439 N N . GLU A 1 179 ? -7.102 25.375 12.633 1 96.06 179 GLU A N 1
ATOM 1440 C CA . GLU A 1 179 ? -5.879 24.75 13.133 1 96.06 179 GL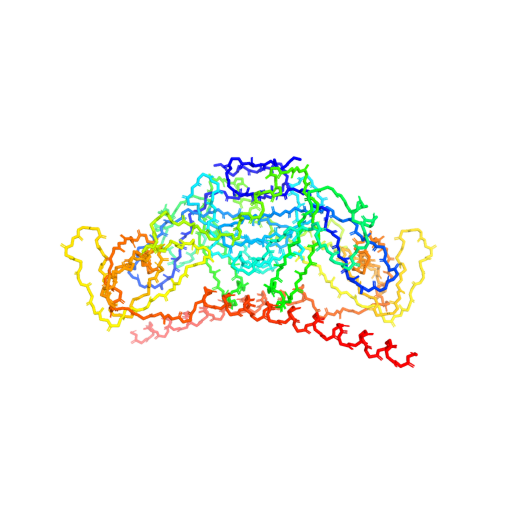U A CA 1
ATOM 1441 C C . GLU A 1 179 ? -5.27 23.812 12.102 1 96.06 179 GLU A C 1
ATOM 1443 O O . GLU A 1 179 ? -5.965 22.953 11.555 1 96.06 179 GLU A O 1
ATOM 1448 N N . GLY A 1 180 ? -4.012 24.016 11.852 1 96.19 180 GLY A N 1
ATOM 1449 C CA . GLY A 1 180 ? -3.406 23.188 10.82 1 96.19 180 GLY A CA 1
ATOM 1450 C C . GLY A 1 180 ? -1.919 22.969 11.023 1 96.19 180 GLY A C 1
ATOM 1451 O O . GLY A 1 180 ? -1.343 23.453 11.992 1 96.19 180 GLY A O 1
ATOM 1452 N N . GLU A 1 181 ? -1.385 22.125 10.18 1 93.31 181 GLU A N 1
ATOM 1453 C CA . GLU A 1 181 ? 0.023 21.734 10.188 1 93.31 181 GLU A CA 1
ATOM 1454 C C . GLU A 1 181 ? 0.68 22.016 8.844 1 93.31 181 GLU A C 1
ATOM 1456 O O . GLU A 1 181 ? 0.169 21.594 7.797 1 93.31 181 GLU A O 1
ATOM 1461 N N . ARG A 1 182 ? 1.849 22.688 8.93 1 90.31 182 ARG A N 1
ATOM 1462 C CA . ARG A 1 182 ? 2.586 22.938 7.699 1 90.31 182 ARG A CA 1
ATOM 1463 C C . ARG A 1 182 ? 3.197 21.641 7.16 1 90.31 182 ARG A C 1
ATOM 1465 O O . ARG A 1 182 ? 3.807 20.875 7.91 1 90.31 182 ARG A O 1
ATOM 1472 N N . ILE A 1 183 ? 3.133 21.453 5.906 1 84 183 ILE A N 1
ATOM 1473 C CA . ILE A 1 183 ? 3.623 20.234 5.293 1 84 183 ILE A CA 1
ATOM 1474 C C . ILE A 1 183 ? 5.141 20.297 5.152 1 84 183 ILE A C 1
ATOM 1476 O O . ILE A 1 183 ? 5.828 19.281 5.281 1 84 183 ILE A O 1
ATOM 1480 N N . ARG A 1 184 ? 5.664 21.516 4.848 1 74.44 184 ARG A N 1
ATOM 1481 C CA . ARG A 1 184 ? 7.082 21.703 4.562 1 74.44 184 ARG A CA 1
ATOM 1482 C C . ARG A 1 184 ? 7.949 21.203 5.715 1 74.44 184 ARG A C 1
ATOM 1484 O O . ARG A 1 184 ? 8.961 20.547 5.496 1 74.44 184 ARG A O 1
ATOM 1491 N N . ASP A 1 185 ? 7.609 21.5 6.832 1 66.75 185 ASP A N 1
ATOM 1492 C CA . ASP A 1 185 ? 8.461 21.141 7.961 1 66.75 185 ASP A CA 1
ATOM 1493 C C . ASP A 1 185 ? 7.801 20.078 8.836 1 66.75 185 ASP A C 1
ATOM 1495 O O . ASP A 1 185 ? 8.414 19.578 9.781 1 66.75 185 ASP A O 1
ATOM 1499 N N . GLY A 1 186 ? 6.645 19.484 8.484 1 65.31 186 GLY A N 1
ATOM 1500 C CA . GLY A 1 186 ? 5.887 18.344 8.992 1 65.31 186 GLY A CA 1
ATOM 1501 C C . GLY A 1 186 ? 5.68 18.391 10.492 1 65.31 186 GLY A C 1
ATOM 1502 O O . GLY A 1 186 ? 5.207 17.406 11.086 1 65.31 186 GLY A O 1
ATOM 1503 N N . ALA A 1 187 ? 5.977 19.5 11.156 1 70.69 187 ALA A N 1
ATOM 1504 C CA . ALA A 1 187 ? 5.918 19.344 12.602 1 70.69 187 ALA A CA 1
ATOM 1505 C C . ALA A 1 187 ? 5.34 20.578 13.273 1 70.69 187 ALA A C 1
ATOM 1507 O O . ALA A 1 187 ? 4.973 20.547 14.453 1 70.69 187 ALA A O 1
ATOM 1508 N N . VAL A 1 188 ? 5.062 21.562 12.57 1 85.88 188 VAL A N 1
ATOM 1509 C CA . VAL A 1 188 ? 4.605 22.766 13.258 1 85.88 188 VAL A CA 1
ATOM 1510 C C . VAL A 1 188 ? 3.096 22.922 13.078 1 85.88 188 VAL A C 1
ATOM 1512 O O . VAL A 1 188 ? 2.596 22.953 11.953 1 85.88 188 VAL A O 1
ATOM 1515 N N . VAL A 1 189 ? 2.41 22.984 14.25 1 93.94 189 VAL A N 1
ATOM 1516 C CA . VAL A 1 189 ? 0.956 23.094 14.273 1 93.94 189 VAL A CA 1
ATOM 1517 C C . VAL A 1 189 ? 0.546 24.422 14.898 1 93.94 189 VAL A C 1
ATOM 1519 O O . VAL A 1 189 ? 1.176 24.891 15.852 1 93.94 189 VAL A O 1
ATOM 1522 N N . GLY A 1 190 ? -0.479 25.031 14.344 1 96.81 190 GLY A N 1
ATOM 1523 C CA . GLY A 1 190 ? -0.976 26.281 14.906 1 96.81 190 GLY A CA 1
ATOM 1524 C C . GLY A 1 190 ? -2.246 26.766 14.234 1 96.81 190 GLY A C 1
ATOM 1525 O O . GLY A 1 190 ? -2.713 26.172 13.266 1 96.81 190 GLY A O 1
ATOM 1526 N N . TRP A 1 191 ? -2.777 27.859 14.836 1 96.44 191 TRP A N 1
ATOM 1527 C CA . TRP A 1 191 ? -4.02 28.453 14.344 1 96.44 191 TRP A CA 1
ATOM 1528 C C . TRP A 1 191 ? -3.732 29.547 13.328 1 96.44 191 TRP A C 1
ATOM 1530 O O . TRP A 1 191 ? -2.713 30.234 13.414 1 96.44 191 TRP A O 1
ATOM 1540 N N . PHE A 1 192 ? -4.609 29.719 12.359 1 96.44 192 PHE A N 1
ATOM 1541 C CA . PHE A 1 192 ? -4.543 30.797 11.375 1 96.44 192 PHE A CA 1
ATOM 1542 C C . PHE A 1 192 ? -5.934 31.172 10.891 1 96.44 192 PHE A C 1
ATOM 1544 O O . PHE A 1 192 ? -6.863 30.359 10.961 1 96.44 192 PHE A O 1
ATOM 1551 N N . PRO A 1 193 ? -6.062 32.438 10.508 1 94.81 193 PRO A N 1
ATOM 1552 C CA . PRO A 1 193 ? -7.375 32.844 10.008 1 94.81 193 PRO A CA 1
ATOM 1553 C C . PRO A 1 193 ? -7.75 32.125 8.703 1 94.81 193 PRO A C 1
ATOM 1555 O O . PRO A 1 193 ? -6.922 32.031 7.797 1 94.81 193 PRO A O 1
ATOM 1558 N N . SER A 1 194 ? -8.953 31.75 8.617 1 93.5 194 SER A N 1
ATOM 1559 C CA . SER A 1 194 ? -9.414 30.953 7.48 1 93.5 194 SER A CA 1
ATOM 1560 C C . SER A 1 194 ? -9.344 31.75 6.18 1 93.5 194 SER A C 1
ATOM 1562 O O . SER A 1 194 ? -9.062 31.188 5.121 1 93.5 194 SER A O 1
ATOM 1564 N N . ASN A 1 195 ? -9.547 33 6.215 1 93.06 195 ASN A N 1
ATOM 1565 C CA . ASN A 1 195 ? -9.633 33.844 5.008 1 93.06 195 ASN A CA 1
ATOM 1566 C C . ASN A 1 195 ? -8.258 34.094 4.41 1 93.06 195 ASN A C 1
ATOM 1568 O O . ASN A 1 195 ? -8.141 34.719 3.354 1 93.06 195 ASN A O 1
ATOM 1572 N N . TYR A 1 196 ? -7.234 33.625 5.008 1 95.69 196 TYR A N 1
ATOM 1573 C CA . TYR A 1 196 ? -5.883 33.812 4.492 1 95.69 196 TYR A CA 1
ATOM 1574 C C . TYR A 1 196 ? -5.488 32.625 3.588 1 95.69 196 TYR A C 1
ATOM 1576 O O . TYR A 1 196 ? -4.402 32.625 3 1 95.69 196 TYR A O 1
ATOM 1584 N N . THR A 1 197 ? -6.32 31.625 3.49 1 96.12 197 THR A N 1
ATOM 1585 C CA . THR A 1 197 ? -5.992 30.422 2.758 1 96.12 197 THR A CA 1
ATOM 1586 C C . THR A 1 197 ? -7.125 30.031 1.814 1 96.12 197 THR A C 1
ATOM 1588 O O . THR A 1 197 ? -8.234 30.547 1.925 1 96.12 197 THR A O 1
ATOM 1591 N N . LYS A 1 198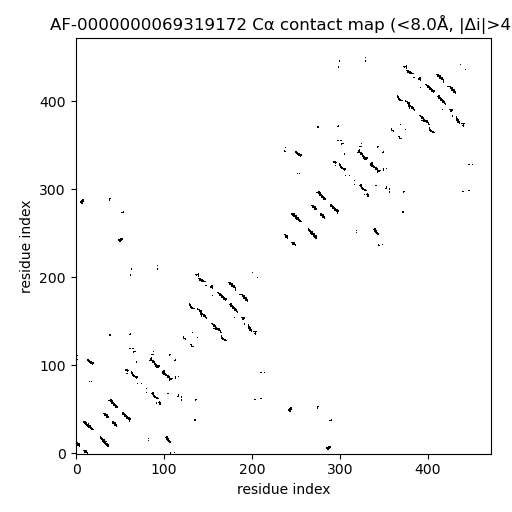 ? -6.812 29.219 0.915 1 96.06 198 LYS A N 1
ATOM 1592 C CA . LYS A 1 198 ? -7.781 28.625 0 1 96.06 198 LYS A CA 1
ATOM 1593 C C . LYS A 1 198 ? -7.582 27.125 -0.117 1 96.06 198 LYS A C 1
ATOM 1595 O O . LYS A 1 198 ? -6.445 26.641 -0.162 1 96.06 198 LYS A O 1
ATOM 1600 N N . GLU A 1 199 ? -8.664 26.5 -0.178 1 95 199 GLU A N 1
ATOM 1601 C CA . GLU A 1 199 ? -8.594 25.047 -0.292 1 95 199 GLU A CA 1
ATOM 1602 C C . GLU A 1 199 ? -8.07 24.625 -1.662 1 95 199 GLU A C 1
ATOM 1604 O O . GLU A 1 199 ? -8.445 25.203 -2.682 1 95 199 GLU A O 1
ATOM 1609 N N . ILE A 1 200 ? -7.227 23.578 -1.706 1 95.94 200 ILE A N 1
ATOM 1610 C CA . ILE A 1 200 ? -6.68 23.062 -2.959 1 95.94 200 ILE A CA 1
ATOM 1611 C C . ILE A 1 200 ? -7.094 21.609 -3.145 1 95.94 200 ILE A C 1
ATOM 1613 O O . ILE A 1 200 ? -7.52 20.953 -2.191 1 95.94 200 ILE A O 1
ATOM 1617 N N . PRO A 1 201 ? -6.98 21.188 -4.484 1 93.06 201 PRO A N 1
ATOM 1618 C CA . PRO A 1 201 ? -7.23 19.766 -4.691 1 93.06 201 PRO A CA 1
ATOM 1619 C C . PRO A 1 201 ? -6.316 18.875 -3.85 1 93.06 201 PRO A C 1
ATOM 1621 O O . PRO A 1 201 ? -5.113 19.141 -3.75 1 93.06 201 PRO A O 1
ATOM 1624 N N . SER A 1 202 ? -6.887 18.016 -3.145 1 91.88 202 SER A N 1
ATOM 1625 C CA . SER A 1 202 ? -6.184 17.109 -2.24 1 91.88 202 SER A CA 1
ATOM 1626 C C . SER A 1 202 ? -6.836 15.727 -2.217 1 91.88 202 SER A C 1
ATOM 1628 O O . SER A 1 202 ? -7.879 15.516 -2.842 1 91.88 202 SER A O 1
ATOM 1630 N N . ALA A 1 203 ? -6.148 14.82 -1.565 1 90.69 203 ALA A N 1
ATOM 1631 C CA . ALA A 1 203 ? -6.719 13.492 -1.379 1 90.69 203 ALA A CA 1
ATOM 1632 C C . ALA A 1 203 ? -8.078 13.57 -0.701 1 90.69 203 ALA A C 1
ATOM 1634 O O . ALA A 1 203 ? -8.984 12.789 -1.018 1 90.69 203 ALA A O 1
ATOM 1635 N N . HIS A 1 204 ? -8.172 14.516 0.139 1 92.81 204 HIS A N 1
ATOM 1636 C CA . HIS A 1 204 ? -9.43 14.734 0.852 1 92.81 204 HIS A CA 1
ATOM 1637 C C . HIS A 1 204 ? -10.555 15.086 -0.112 1 92.81 204 HIS A C 1
ATOM 1639 O O . HIS A 1 204 ? -11.625 14.477 -0.066 1 92.81 204 HIS A O 1
ATOM 1645 N N . VAL A 1 205 ? -10.32 16.016 -0.909 1 93.19 205 VAL A N 1
ATOM 1646 C CA . VAL A 1 205 ? -11.32 16.469 -1.871 1 93.19 205 VAL A CA 1
ATOM 1647 C C . VAL A 1 205 ? -11.656 15.328 -2.836 1 93.19 205 VAL A C 1
ATOM 1649 O O . VAL A 1 205 ? -12.828 15.078 -3.125 1 93.19 205 VAL A O 1
ATOM 1652 N N . ARG A 1 206 ? -10.633 14.672 -3.299 1 93.44 206 ARG A N 1
ATOM 1653 C CA . ARG A 1 206 ? -10.82 13.555 -4.223 1 93.44 206 ARG A CA 1
ATOM 1654 C C . ARG A 1 206 ? -11.68 12.469 -3.596 1 93.44 206 ARG A C 1
ATOM 1656 O O . ARG A 1 206 ? -12.609 11.961 -4.227 1 93.44 206 ARG A O 1
ATOM 1663 N N . ALA A 1 207 ? -11.336 12.141 -2.445 1 94.19 207 ALA A N 1
ATOM 1664 C CA . ALA A 1 207 ? -12.078 11.094 -1.745 1 94.19 207 ALA A CA 1
ATOM 1665 C C . ALA A 1 207 ? -13.547 11.484 -1.596 1 94.19 207 ALA A C 1
ATOM 1667 O O . ALA A 1 207 ? -14.438 10.648 -1.789 1 94.19 207 ALA A O 1
ATOM 1668 N N . LYS A 1 208 ? -13.781 12.672 -1.241 1 93.12 208 LYS A N 1
ATOM 1669 C CA . LYS A 1 208 ? -15.148 13.164 -1.11 1 93.12 208 LYS A CA 1
ATOM 1670 C C . LYS A 1 208 ? -15.922 12.992 -2.416 1 93.12 208 LYS A C 1
ATOM 1672 O O . LYS A 1 208 ? -17.078 12.547 -2.41 1 93.12 208 LYS A O 1
ATOM 1677 N N . HIS A 1 209 ? -15.281 13.359 -3.438 1 93.25 209 HIS A N 1
ATOM 1678 C CA . HIS A 1 209 ? -15.906 13.242 -4.75 1 93.25 209 HIS A CA 1
ATOM 1679 C C . HIS A 1 209 ? -16.203 11.781 -5.094 1 93.25 209 HIS A C 1
ATOM 1681 O O . HIS A 1 209 ? -17.297 11.461 -5.566 1 93.25 209 HIS A O 1
ATOM 1687 N N . ILE A 1 210 ? -15.289 10.953 -4.871 1 94.75 210 ILE A N 1
ATOM 1688 C CA . ILE A 1 210 ? -15.43 9.539 -5.199 1 94.75 210 ILE A CA 1
ATOM 1689 C C . ILE A 1 210 ? -16.562 8.922 -4.367 1 94.75 210 ILE A C 1
ATOM 1691 O O . ILE A 1 210 ? -17.375 8.156 -4.887 1 94.75 210 ILE A O 1
ATOM 1695 N N . LYS A 1 211 ? -16.578 9.281 -3.145 1 93.06 211 LYS A N 1
ATOM 1696 C CA . LYS A 1 211 ? -17.625 8.781 -2.262 1 93.06 211 LYS A CA 1
ATOM 1697 C C . LYS A 1 211 ? -19.016 9.234 -2.729 1 93.06 211 LYS A C 1
ATOM 1699 O O . LYS A 1 211 ? -19.953 8.438 -2.773 1 93.06 211 LYS A O 1
ATOM 1704 N N . GLN A 1 212 ? -19.109 10.438 -3.049 1 91.69 212 GLN A N 1
ATOM 1705 C CA . GLN A 1 212 ? -20.375 10.984 -3.521 1 91.69 212 GLN A CA 1
ATOM 1706 C C . GLN A 1 212 ? -20.828 10.289 -4.801 1 91.69 212 GLN A C 1
ATOM 1708 O O . GLN A 1 212 ? -22.016 9.938 -4.941 1 91.69 212 GLN A O 1
ATOM 1713 N N . ARG A 1 213 ? -19.891 10.148 -5.613 1 90.81 213 ARG A N 1
ATOM 1714 C CA . ARG A 1 213 ? -20.188 9.461 -6.867 1 90.81 213 ARG A CA 1
ATOM 1715 C C . ARG A 1 213 ? -20.688 8.039 -6.609 1 90.81 213 ARG A C 1
ATOM 1717 O O . ARG A 1 213 ? -21.641 7.582 -7.242 1 90.81 213 ARG A O 1
ATOM 1724 N N . ASN A 1 214 ? -20.062 7.41 -5.77 1 88.94 214 ASN A N 1
ATOM 1725 C CA . ASN A 1 214 ? -20.438 6.039 -5.449 1 88.94 214 ASN A CA 1
ATOM 1726 C C . ASN A 1 214 ? -21.844 5.969 -4.852 1 88.94 214 ASN A C 1
ATOM 1728 O O . ASN A 1 214 ? -22.609 5.059 -5.168 1 88.94 214 ASN A O 1
ATOM 1732 N N . VAL A 1 215 ? -22.156 6.879 -4.047 1 86.25 215 VAL A N 1
ATOM 1733 C CA . VAL A 1 215 ? -23.484 6.941 -3.441 1 86.25 215 VAL A CA 1
ATOM 1734 C C . VAL A 1 215 ? -24.531 7.168 -4.523 1 86.25 215 VAL A C 1
ATOM 1736 O O . VAL A 1 215 ? -25.578 6.508 -4.539 1 86.25 215 VAL A O 1
ATOM 1739 N N . LEU A 1 216 ? -24.219 7.996 -5.41 1 84.06 216 LEU A N 1
ATOM 1740 C CA . LEU A 1 216 ? -25.141 8.305 -6.504 1 84.06 216 LEU A CA 1
ATOM 1741 C C . LEU A 1 216 ? -25.344 7.082 -7.395 1 84.06 216 LEU A C 1
ATOM 1743 O O . LEU A 1 216 ? -26.484 6.766 -7.766 1 84.06 216 LEU A O 1
ATOM 1747 N N . LEU A 1 217 ? -24.266 6.43 -7.652 1 82.62 217 LEU A N 1
ATOM 1748 C CA . LEU A 1 217 ? -24.328 5.258 -8.523 1 82.62 217 LEU A CA 1
ATOM 1749 C C . LEU A 1 217 ? -25.109 4.129 -7.855 1 82.62 217 LEU A C 1
ATOM 1751 O O . LEU A 1 217 ? -25.844 3.395 -8.531 1 82.62 217 LEU A O 1
ATOM 1755 N N . SER A 1 218 ? -24.938 3.982 -6.613 1 77.06 218 SER A N 1
ATOM 1756 C CA . SER A 1 218 ? -25.656 2.943 -5.887 1 77.06 218 SER A CA 1
ATOM 1757 C C . SER A 1 218 ? -27.156 3.193 -5.91 1 77.06 218 SER A C 1
ATOM 1759 O O . SER A 1 218 ? -27.953 2.248 -5.953 1 77.06 218 SER A O 1
ATOM 1761 N N . TYR A 1 219 ? -27.531 4.41 -5.867 1 72.69 219 TYR A N 1
ATOM 1762 C CA . TYR A 1 219 ? -28.938 4.781 -5.93 1 72.69 219 TYR A CA 1
ATOM 1763 C C . TYR A 1 219 ? -29.5 4.562 -7.328 1 72.69 219 TYR A C 1
ATOM 1765 O O . TYR A 1 219 ? -30.609 4.07 -7.488 1 72.69 219 TYR A O 1
ATOM 1773 N N . THR A 1 220 ? -28.719 4.879 -8.258 1 69.69 220 THR A N 1
ATOM 1774 C CA . THR A 1 220 ? -29.172 4.738 -9.633 1 69.69 220 THR A CA 1
ATOM 1775 C C . THR A 1 220 ? -29.312 3.264 -10.016 1 69.69 220 THR A C 1
ATOM 1777 O O . THR A 1 220 ? -30.25 2.875 -10.695 1 69.69 220 THR A O 1
ATOM 1780 N N . SER A 1 221 ? -28.328 2.504 -9.656 1 63.03 221 SER A N 1
ATOM 1781 C CA . SER A 1 221 ? -28.375 1.074 -9.945 1 63.03 221 SER A CA 1
ATOM 1782 C C . SER A 1 221 ? -29.594 0.424 -9.297 1 63.03 221 SER A C 1
ATOM 1784 O O . SER A 1 221 ? -30.25 -0.417 -9.914 1 63.03 221 SER A O 1
ATOM 1786 N N . LYS A 1 222 ? -29.859 0.835 -8.125 1 62.12 222 LYS A N 1
ATOM 1787 C CA . LYS A 1 222 ? -31.047 0.326 -7.441 1 62.12 222 LYS A CA 1
ATOM 1788 C C . LYS A 1 222 ? -32.312 0.736 -8.18 1 62.12 222 LYS A C 1
ATOM 1790 O O . LYS A 1 222 ? -33.25 -0.059 -8.312 1 62.12 222 LYS A O 1
ATOM 1795 N N . TYR A 1 223 ? -32.312 1.946 -8.664 1 59.78 223 TYR A N 1
ATOM 1796 C CA . TYR A 1 223 ? -33.469 2.451 -9.391 1 59.78 223 TYR A CA 1
ATOM 1797 C C . TYR A 1 223 ? -33.656 1.707 -10.711 1 59.78 223 TYR A C 1
ATOM 1799 O O . TYR A 1 223 ? -34.781 1.381 -11.086 1 59.78 223 TYR A O 1
ATOM 1807 N N . ILE A 1 224 ? -32.562 1.465 -11.305 1 60.69 224 ILE A N 1
ATOM 1808 C CA . ILE A 1 224 ? -32.625 0.782 -12.586 1 60.69 224 ILE A CA 1
ATOM 1809 C C . ILE A 1 224 ? -33.094 -0.656 -12.383 1 60.69 224 ILE A C 1
ATOM 1811 O O . ILE A 1 224 ? -33.938 -1.155 -13.141 1 60.69 224 ILE A O 1
ATOM 1815 N N . ASP A 1 225 ? -32.625 -1.267 -11.414 1 60.47 225 ASP A N 1
ATOM 1816 C CA . ASP A 1 225 ? -33.031 -2.637 -11.117 1 60.47 225 ASP A CA 1
ATOM 1817 C C . ASP A 1 225 ? -34.5 -2.707 -10.75 1 60.47 225 ASP A C 1
ATOM 1819 O O . ASP A 1 225 ? -35.188 -3.629 -11.164 1 60.47 225 ASP A O 1
ATOM 1823 N N . THR A 1 226 ? -34.938 -1.712 -10.055 1 62.81 226 THR A N 1
ATOM 1824 C CA . THR A 1 226 ? -36.312 -1.648 -9.656 1 62.81 226 THR A CA 1
ATOM 1825 C C . THR A 1 226 ? -37.219 -1.388 -10.859 1 62.81 226 THR A C 1
ATOM 1827 O O . THR A 1 226 ? -38.281 -1.979 -10.984 1 62.81 226 THR A O 1
ATOM 1830 N N . THR A 1 227 ? -36.75 -0.523 -11.711 1 63.38 227 THR A N 1
ATOM 1831 C CA . THR A 1 227 ? -37.531 -0.194 -12.891 1 63.38 227 THR A CA 1
ATOM 1832 C C . THR A 1 227 ? -37.594 -1.377 -13.852 1 63.38 227 THR A C 1
ATOM 1834 O O . THR A 1 227 ? -38.625 -1.64 -14.461 1 63.38 227 THR A O 1
ATOM 1837 N N . THR A 1 228 ? -36.438 -1.966 -14.023 1 61.22 228 THR A N 1
ATOM 1838 C CA . THR A 1 228 ? -36.406 -3.121 -14.914 1 61.22 228 THR A CA 1
ATOM 1839 C C . THR A 1 228 ? -37.25 -4.262 -14.375 1 61.22 228 THR A C 1
ATOM 1841 O O . THR A 1 228 ? -37.906 -4.957 -15.141 1 61.22 228 THR A O 1
ATOM 1844 N N . ARG A 1 229 ? -37.312 -4.43 -13.133 1 60.72 229 ARG A N 1
ATOM 1845 C CA . ARG A 1 229 ? -38.156 -5.445 -12.5 1 60.72 229 ARG A CA 1
ATOM 1846 C C . ARG A 1 229 ? -39.625 -5.109 -12.641 1 60.72 229 ARG A C 1
ATOM 1848 O O . ARG A 1 229 ? -40.469 -5.992 -12.867 1 60.72 229 ARG A O 1
ATOM 1855 N N . THR A 1 230 ? -39.969 -3.889 -12.484 1 64.31 230 THR A N 1
ATOM 1856 C CA . THR A 1 230 ? -41.344 -3.441 -12.609 1 64.31 230 THR A CA 1
ATOM 1857 C C . THR A 1 230 ? -41.844 -3.607 -14.047 1 64.31 230 THR A C 1
ATOM 1859 O O . THR A 1 230 ? -43 -3.98 -14.273 1 64.31 230 THR A O 1
ATOM 1862 N N . LEU A 1 231 ? -41.031 -3.348 -14.945 1 64.25 231 LEU A N 1
ATOM 1863 C CA . LEU A 1 231 ? -41.406 -3.48 -16.344 1 64.25 231 LEU A CA 1
ATOM 1864 C C . LEU A 1 231 ? -41.594 -4.945 -16.719 1 64.25 231 LEU A C 1
ATOM 1866 O O . LEU A 1 231 ? -42.469 -5.27 -17.531 1 64.25 231 LEU A O 1
ATOM 1870 N N . GLN A 1 232 ? -40.844 -5.723 -16.203 1 60.28 232 GLN A N 1
ATOM 1871 C CA . GLN A 1 232 ? -40.969 -7.152 -16.469 1 60.28 232 GLN A CA 1
ATOM 1872 C C . GLN A 1 232 ? -42.25 -7.719 -15.859 1 60.28 232 GLN A C 1
ATOM 1874 O O . GLN A 1 232 ? -42.875 -8.625 -16.438 1 60.28 232 GLN A O 1
ATOM 1879 N N . HIS A 1 233 ? -42.719 -7.164 -14.852 1 66.62 233 HIS A N 1
ATOM 1880 C CA . HIS A 1 233 ? -43.969 -7.609 -14.219 1 66.62 233 HIS A CA 1
ATOM 1881 C C . HIS A 1 233 ? -45.188 -7.074 -14.961 1 66.62 233 HIS A C 1
ATOM 1883 O O . HIS A 1 233 ? -46.219 -7.715 -14.984 1 66.62 233 HIS A O 1
ATOM 1889 N N . SER A 1 234 ? -45 -5.934 -15.43 1 60.16 234 SER A N 1
ATOM 1890 C CA . SER A 1 234 ? -46.156 -5.383 -16.156 1 60.16 234 SER A CA 1
ATOM 1891 C C . SER A 1 234 ? -46.344 -6.082 -17.5 1 60.16 234 SER A C 1
ATOM 1893 O O . SER A 1 234 ? -47.375 -5.957 -18.125 1 60.16 234 SER A O 1
ATOM 1895 N N . LYS A 1 235 ? -45.375 -6.684 -17.969 1 50.62 235 LYS A N 1
ATOM 1896 C CA . LYS A 1 235 ? -45.5 -7.348 -19.266 1 50.62 235 LYS A CA 1
ATOM 1897 C C . LYS A 1 235 ? -46.031 -8.766 -19.094 1 50.62 235 LYS A C 1
ATOM 1899 O O . LYS A 1 235 ? -46.312 -9.453 -20.078 1 50.62 235 LYS A O 1
ATOM 1904 N N . LYS A 1 236 ? -46.25 -9.109 -17.875 1 40.94 236 LYS A N 1
ATOM 1905 C CA . LYS A 1 236 ? -47 -10.352 -17.688 1 40.94 236 LYS A CA 1
ATOM 1906 C C . LYS A 1 236 ? -48.438 -10.062 -17.359 1 40.94 236 LYS A C 1
ATOM 1908 O O . LYS A 1 236 ? -48.75 -9.219 -16.516 1 40.94 236 LYS A O 1
ATOM 1913 N N . MET B 1 1 ? 15.391 -2.439 18.312 1 25.47 1 MET B N 1
ATOM 1914 C CA . MET B 1 1 ? 15.555 -3.848 17.969 1 25.47 1 MET B CA 1
ATOM 1915 C C . MET B 1 1 ? 14.539 -4.273 16.906 1 25.47 1 MET B C 1
ATOM 1917 O O . MET B 1 1 ? 13.383 -3.855 16.953 1 25.47 1 MET B O 1
ATOM 1921 N N . SER B 1 2 ? 15.039 -4.652 15.82 1 32.66 2 SER B N 1
ATOM 1922 C CA . SER B 1 2 ? 14.148 -5.285 14.852 1 32.66 2 SER B CA 1
ATOM 1923 C C . SER B 1 2 ? 13.219 -6.285 15.531 1 32.66 2 SER B C 1
ATOM 1925 O O . SER B 1 2 ? 13.648 -7.074 16.375 1 32.66 2 SER B O 1
ATOM 1927 N N . VAL B 1 3 ? 12.258 -6.055 16.047 1 31.33 3 VAL B N 1
ATOM 1928 C CA . VAL B 1 3 ? 11.484 -7.195 16.516 1 31.33 3 VAL B CA 1
ATOM 1929 C C . VAL B 1 3 ? 11.031 -8.039 15.328 1 31.33 3 VAL B C 1
ATOM 1931 O O . VAL B 1 3 ? 10.281 -7.562 14.469 1 31.33 3 VAL B O 1
ATOM 1934 N N . ALA B 1 4 ? 11.953 -8.758 14.844 1 34.5 4 ALA B N 1
ATOM 1935 C CA . ALA B 1 4 ? 11.477 -9.906 14.078 1 34.5 4 ALA B CA 1
ATOM 1936 C C . ALA B 1 4 ? 10.203 -10.492 14.688 1 34.5 4 ALA B C 1
ATOM 1938 O O . ALA B 1 4 ? 10.211 -10.93 15.836 1 34.5 4 ALA B O 1
ATOM 1939 N N . HIS B 1 5 ? 9.156 -9.773 14.648 1 35.84 5 HIS B N 1
ATOM 1940 C CA . HIS B 1 5 ? 8.055 -10.555 15.195 1 35.84 5 HIS B CA 1
ATOM 1941 C C . HIS B 1 5 ? 7.883 -11.875 14.445 1 35.84 5 HIS B C 1
ATOM 1943 O O . HIS B 1 5 ? 8.305 -11.992 13.289 1 35.84 5 HIS B O 1
ATOM 1949 N N . GLU B 1 6 ? 7.754 -12.898 15.188 1 31.36 6 GLU B N 1
ATOM 1950 C CA . GLU B 1 6 ? 7.566 -14.227 14.617 1 31.36 6 GLU B CA 1
ATOM 1951 C C . GLU B 1 6 ? 6.859 -14.148 13.266 1 31.36 6 GLU B C 1
ATOM 1953 O O . GLU B 1 6 ? 7.008 -15.047 12.43 1 31.36 6 GLU B O 1
ATOM 1958 N N . ASN B 1 7 ? 5.891 -13.336 13.133 1 33.72 7 ASN B N 1
ATOM 1959 C CA . ASN B 1 7 ? 4.898 -13.633 12.109 1 33.72 7 ASN B CA 1
ATOM 1960 C C . ASN B 1 7 ? 5.188 -12.883 10.812 1 33.72 7 ASN B C 1
ATOM 1962 O O . ASN B 1 7 ? 4.406 -12.016 10.406 1 33.72 7 ASN B O 1
ATOM 1966 N N . GLY B 1 8 ? 6.492 -12.891 10.383 1 40.53 8 GLY B N 1
ATOM 1967 C CA . GLY B 1 8 ? 7.055 -12.633 9.07 1 40.53 8 GLY B CA 1
ATOM 1968 C C . GLY B 1 8 ? 7 -11.172 8.664 1 40.53 8 GLY B C 1
ATOM 1969 O O . GLY B 1 8 ? 7.48 -10.797 7.594 1 40.53 8 GLY B O 1
ATOM 1970 N N . ALA B 1 9 ? 5.953 -10.508 9.008 1 42.5 9 ALA B N 1
ATOM 1971 C CA . ALA B 1 9 ? 6.027 -9.094 8.633 1 42.5 9 ALA B CA 1
ATOM 1972 C C . ALA B 1 9 ? 7.234 -8.422 9.281 1 42.5 9 ALA B C 1
ATOM 1974 O O . ALA B 1 9 ? 7.477 -8.578 10.477 1 42.5 9 ALA B O 1
ATOM 1975 N N . ILE B 1 10 ? 8.305 -8.453 8.609 1 48.94 10 ILE B N 1
ATOM 1976 C CA . ILE B 1 10 ? 9.445 -7.707 9.125 1 48.94 10 ILE B CA 1
ATOM 1977 C C . ILE B 1 10 ? 9.023 -6.281 9.469 1 48.94 10 ILE B C 1
ATOM 1979 O O . ILE B 1 10 ? 8.555 -5.539 8.602 1 48.94 10 ILE B O 1
ATOM 1983 N N . GLN B 1 11 ? 8.305 -6.129 10.547 1 52.12 11 GLN B N 1
ATOM 1984 C CA . GLN B 1 11 ? 8.109 -4.754 10.992 1 52.12 11 GLN B CA 1
ATOM 1985 C C . GLN B 1 11 ? 9.43 -4.121 11.43 1 52.12 11 GLN B C 1
ATOM 1987 O O . GLN B 1 11 ? 10.18 -4.711 12.211 1 52.12 11 GLN B O 1
ATOM 1992 N N . TRP B 1 12 ? 10.062 -3.594 10.406 1 54.22 12 TRP B N 1
ATOM 1993 C CA . TRP B 1 12 ? 11.25 -2.838 10.797 1 54.22 12 TRP B CA 1
ATOM 1994 C C . TRP B 1 12 ? 10.859 -1.528 11.477 1 54.22 12 TRP B C 1
ATOM 1996 O O . TRP B 1 12 ? 9.969 -0.817 11.008 1 54.22 12 TRP B O 1
ATOM 2006 N N . GLU B 1 13 ? 10.938 -1.358 12.734 1 54.72 13 GLU B N 1
ATOM 2007 C CA . GLU B 1 13 ? 10.438 -0.262 13.562 1 54.72 13 GLU B CA 1
ATOM 2008 C C . GLU B 1 13 ? 11.234 1.015 13.328 1 54.72 13 GLU B C 1
ATOM 2010 O O . GLU B 1 13 ? 10.672 2.107 13.266 1 54.72 13 GLU B O 1
ATOM 2015 N N . GLU B 1 14 ? 12.594 1.033 13.516 1 55.62 14 GLU B N 1
ATOM 2016 C CA . GLU B 1 14 ? 13.203 2.354 13.648 1 55.62 14 GLU B CA 1
ATOM 2017 C C . GLU B 1 14 ? 14.367 2.525 12.68 1 55.62 14 GLU B C 1
ATOM 2019 O O . GLU B 1 14 ? 15.281 1.696 12.641 1 55.62 14 GLU B O 1
ATOM 2024 N N . ALA B 1 15 ? 14.039 3.041 11.508 1 59.34 15 ALA B N 1
ATOM 2025 C CA . ALA B 1 15 ? 15.133 3.359 10.602 1 59.34 15 ALA B CA 1
ATOM 2026 C C . ALA B 1 15 ? 15.352 4.867 10.516 1 59.34 15 ALA B C 1
ATOM 2028 O O . ALA B 1 15 ? 14.414 5.648 10.695 1 59.34 15 ALA B O 1
ATOM 2029 N N . VAL B 1 16 ? 16.672 5.316 10.648 1 58.5 16 VAL B N 1
ATOM 2030 C CA . VAL B 1 16 ? 17.016 6.707 10.375 1 58.5 16 VAL B CA 1
ATOM 2031 C C . VAL B 1 16 ? 17.062 6.945 8.867 1 58.5 16 VAL B C 1
ATOM 2033 O O . VAL B 1 16 ? 17.828 6.289 8.164 1 58.5 16 VAL B O 1
ATOM 2036 N N . LEU B 1 17 ? 15.992 7.398 8.328 1 60.25 17 LEU B N 1
ATOM 2037 C CA . LEU B 1 17 ? 16.031 7.727 6.91 1 60.25 17 LEU B CA 1
ATOM 2038 C C . LEU B 1 17 ? 16.625 9.109 6.684 1 60.25 17 LEU B C 1
ATOM 2040 O O . LEU B 1 17 ? 16.344 10.047 7.441 1 60.25 17 LEU B O 1
ATOM 2044 N N . HIS B 1 18 ? 17.844 9.227 6 1 55.38 18 HIS B N 1
ATOM 2045 C CA . HIS B 1 18 ? 18.406 10.516 5.598 1 55.38 18 HIS B CA 1
ATOM 2046 C C . HIS B 1 18 ? 18.047 10.844 4.152 1 55.38 18 HIS B C 1
ATOM 2048 O O . HIS B 1 18 ? 18.156 9.984 3.273 1 55.38 18 HIS B O 1
ATOM 2054 N N . ASP B 1 19 ? 17.078 11.695 3.949 1 48.94 19 ASP B N 1
ATOM 2055 C CA . ASP B 1 19 ? 16.875 12.234 2.609 1 48.94 19 ASP B CA 1
ATOM 2056 C C . ASP B 1 19 ? 18.125 12.93 2.09 1 48.94 19 ASP B C 1
ATOM 2058 O O . ASP B 1 19 ? 18.547 13.945 2.639 1 48.94 19 ASP B O 1
ATOM 2062 N N . ALA B 1 20 ? 19.25 12.367 1.817 1 42.59 20 ALA B N 1
ATOM 2063 C CA . ALA B 1 20 ? 20.328 13.172 1.255 1 42.59 20 ALA B CA 1
ATOM 2064 C C . ALA B 1 20 ? 19.906 13.812 -0.065 1 42.59 20 ALA B C 1
ATOM 2066 O O . ALA B 1 20 ? 19.891 13.148 -1.104 1 42.59 20 ALA B O 1
ATOM 2067 N N . LYS B 1 21 ? 18.719 14.406 -0.141 1 41.38 21 LYS B N 1
ATOM 2068 C CA . LYS B 1 21 ? 18.797 15.25 -1.329 1 41.38 21 LYS B CA 1
ATOM 2069 C C . LYS B 1 21 ? 20.156 15.914 -1.446 1 41.38 21 LYS B C 1
ATOM 2071 O O . LYS B 1 21 ? 20.625 16.578 -0.508 1 41.38 21 LYS B O 1
ATOM 2076 N N . LEU B 1 22 ? 21.047 15.25 -2.104 1 39.09 22 LEU B N 1
ATOM 2077 C CA . LEU B 1 22 ? 22.312 15.875 -2.441 1 39.09 22 LEU B CA 1
ATOM 2078 C C . LEU B 1 22 ? 22.141 17.359 -2.689 1 39.09 22 LEU B C 1
ATOM 2080 O O . LEU B 1 22 ? 22.172 17.812 -3.838 1 39.09 22 LEU B O 1
ATOM 2084 N N . THR B 1 23 ? 21.094 18 -2.383 1 36.06 23 THR B N 1
ATOM 2085 C CA . THR B 1 23 ? 21.281 19.438 -2.564 1 36.06 23 THR B CA 1
ATOM 2086 C C . THR B 1 23 ? 22.406 19.953 -1.682 1 36.06 23 THR B C 1
ATOM 2088 O O . THR B 1 23 ? 22.75 19.328 -0.677 1 36.06 23 THR B O 1
ATOM 2091 N N . PHE B 1 24 ? 23.219 21.016 -2.076 1 35.81 24 PHE B N 1
ATOM 2092 C CA . PHE B 1 24 ? 24.422 21.562 -1.473 1 35.81 24 PHE B CA 1
ATOM 2093 C C . PHE B 1 24 ? 24.344 21.484 0.048 1 35.81 24 PHE B C 1
ATOM 2095 O O . PHE B 1 24 ? 25.266 20.969 0.692 1 35.81 24 PHE B O 1
ATOM 2102 N N . GLY B 1 25 ? 24.141 22.5 0.931 1 41.25 25 GLY B N 1
ATOM 2103 C CA . GLY B 1 25 ? 24.406 22.922 2.297 1 41.25 25 GLY B CA 1
ATOM 2104 C C . GLY B 1 25 ? 23.469 22.297 3.309 1 41.25 25 GLY B C 1
ATOM 2105 O O . GLY B 1 25 ? 23.562 22.578 4.508 1 41.25 25 GLY B O 1
ATOM 2106 N N . LYS B 1 26 ? 22.344 21.672 2.893 1 45.56 26 LYS B N 1
ATOM 2107 C CA . LYS B 1 26 ? 21.344 21.562 3.951 1 45.56 26 LYS B CA 1
ATOM 2108 C C . LYS B 1 26 ? 21.469 20.219 4.684 1 45.56 26 LYS B C 1
ATOM 2110 O O . LYS B 1 26 ? 21.906 19.234 4.098 1 45.56 26 LYS B O 1
ATOM 2115 N N . LYS B 1 27 ? 21.109 20.203 6.09 1 52.44 27 LYS B N 1
ATOM 2116 C CA . LYS B 1 27 ? 21.156 19.266 7.207 1 52.44 27 LYS B CA 1
ATOM 2117 C C . LYS B 1 27 ? 20.344 18 6.918 1 52.44 27 LYS B C 1
ATOM 2119 O O . LYS B 1 27 ? 19.328 18.062 6.219 1 52.44 27 LYS B O 1
ATOM 2124 N N . PHE B 1 28 ? 21.047 16.969 7.027 1 56.38 28 PHE B N 1
ATOM 2125 C CA . PHE B 1 28 ? 20.422 15.656 7 1 56.38 28 PHE B CA 1
ATOM 2126 C C . PHE B 1 28 ? 19.297 15.57 8.031 1 56.38 28 PHE B C 1
ATOM 2128 O O . PHE B 1 28 ? 19.453 16.047 9.156 1 56.38 28 PHE B O 1
ATOM 2135 N N . SER B 1 29 ? 18.094 15.492 7.578 1 63.09 29 SER B N 1
ATOM 2136 C CA . SER B 1 29 ? 17.031 15.25 8.539 1 63.09 29 SER B CA 1
ATOM 2137 C C . SER B 1 29 ? 16.922 13.773 8.891 1 63.09 29 SER B C 1
ATOM 2139 O O . SER B 1 29 ? 16.891 12.914 8 1 63.09 29 SER B O 1
ATOM 2141 N N . LYS B 1 30 ? 17.328 13.492 10.18 1 68.75 30 LYS B N 1
ATOM 2142 C CA . LYS B 1 30 ? 17.188 12.133 10.688 1 68.75 30 LYS B CA 1
ATOM 2143 C C . LYS B 1 30 ? 15.758 11.859 11.141 1 68.75 30 LYS B C 1
ATOM 2145 O O . LYS B 1 30 ? 15.203 12.617 11.938 1 68.75 30 LYS B O 1
ATOM 2150 N N . ASN B 1 31 ? 15.164 10.93 10.352 1 74.69 31 ASN B N 1
ATOM 2151 C CA . ASN B 1 31 ? 13.82 10.516 10.75 1 74.69 31 ASN B CA 1
ATOM 2152 C C . ASN B 1 31 ? 13.742 9.016 10.984 1 74.69 31 ASN B C 1
ATOM 2154 O O . ASN B 1 31 ? 14.367 8.234 10.266 1 74.69 31 ASN B O 1
ATOM 2158 N N . ASN B 1 32 ? 13.055 8.734 12.109 1 79.62 32 ASN B N 1
ATOM 2159 C CA . ASN B 1 32 ? 12.805 7.316 12.352 1 79.62 32 ASN B CA 1
ATOM 2160 C C . ASN B 1 32 ? 11.695 6.785 11.461 1 79.62 32 ASN B C 1
ATOM 2162 O O . ASN B 1 32 ? 10.602 7.359 11.406 1 79.62 32 ASN B O 1
ATOM 2166 N N . ILE B 1 33 ? 12.086 5.711 10.781 1 85 33 ILE B N 1
ATOM 2167 C CA . ILE B 1 33 ? 11.094 5.121 9.891 1 85 33 ILE B CA 1
ATOM 2168 C C . ILE B 1 33 ? 10.812 3.68 10.305 1 85 33 ILE B C 1
ATOM 2170 O O . ILE B 1 33 ? 11.711 2.979 10.773 1 85 33 ILE B O 1
ATOM 2174 N N . TYR B 1 34 ? 9.547 3.301 10.203 1 84.62 34 TYR B N 1
ATOM 2175 C CA . TYR B 1 34 ? 9.094 1.931 10.406 1 84.62 34 TYR B CA 1
ATOM 2176 C C . TYR B 1 34 ? 8.641 1.304 9.094 1 84.62 34 TYR B C 1
ATOM 2178 O O . TYR B 1 34 ? 7.766 1.839 8.414 1 84.62 34 TYR B O 1
ATOM 2186 N N . ALA B 1 35 ? 9.289 0.203 8.812 1 88.38 35 ALA B N 1
ATOM 2187 C CA . ALA B 1 35 ? 8.984 -0.461 7.551 1 88.38 35 ALA B CA 1
ATOM 2188 C C . ALA B 1 35 ? 8.195 -1.746 7.781 1 88.38 35 ALA B C 1
ATOM 2190 O O . ALA B 1 35 ? 8.562 -2.562 8.633 1 88.38 35 ALA B O 1
ATOM 2191 N N . PHE B 1 36 ? 7.113 -1.848 7.023 1 86.88 36 PHE B N 1
ATOM 2192 C CA . PHE B 1 36 ? 6.336 -3.08 6.988 1 86.88 36 PHE B CA 1
ATOM 2193 C C . PHE B 1 36 ? 6.527 -3.805 5.664 1 86.88 36 PHE B C 1
ATOM 2195 O O . PHE B 1 36 ? 6.121 -3.305 4.613 1 86.88 36 PHE B O 1
ATOM 2202 N N . LEU B 1 37 ? 7.148 -4.965 5.793 1 89.75 37 LEU B N 1
ATOM 2203 C CA . LEU B 1 37 ? 7.43 -5.73 4.582 1 89.75 37 LEU B CA 1
ATOM 2204 C C . LEU B 1 37 ? 6.473 -6.914 4.449 1 89.75 37 LEU B C 1
ATOM 2206 O O . LEU B 1 37 ? 6.531 -7.855 5.242 1 89.75 37 LEU B O 1
ATOM 2210 N N . PHE B 1 38 ? 5.629 -6.789 3.467 1 89.38 38 PHE B N 1
ATOM 2211 C CA . PHE B 1 38 ? 4.773 -7.91 3.086 1 89.38 38 PHE B CA 1
ATOM 2212 C C . PHE B 1 38 ? 5.453 -8.781 2.037 1 89.38 38 PHE B C 1
ATOM 2214 O O . PHE B 1 38 ? 6.582 -8.492 1.626 1 89.38 38 PHE B O 1
ATOM 2221 N N . THR B 1 39 ? 4.758 -9.828 1.699 1 87.75 39 THR B N 1
ATOM 2222 C CA . THR B 1 39 ? 5.328 -10.727 0.701 1 87.75 39 THR B CA 1
ATOM 2223 C C . THR B 1 39 ? 5.605 -9.977 -0.601 1 87.75 39 THR B C 1
ATOM 2225 O O . THR B 1 39 ? 6.617 -10.227 -1.262 1 87.75 39 THR B O 1
ATOM 2228 N N . ASP B 1 40 ? 4.793 -8.977 -0.853 1 91.44 40 ASP B N 1
ATOM 2229 C CA . ASP B 1 40 ? 4.898 -8.367 -2.178 1 91.44 40 ASP B CA 1
ATOM 2230 C C . ASP B 1 40 ? 4.746 -6.852 -2.104 1 91.44 40 ASP B C 1
ATOM 2232 O O . ASP B 1 40 ? 4.57 -6.191 -3.129 1 91.44 40 ASP B O 1
ATOM 2236 N N . LEU B 1 41 ? 4.828 -6.309 -0.926 1 93.44 41 LEU B N 1
ATOM 2237 C CA . LEU B 1 41 ? 4.672 -4.871 -0.729 1 93.44 41 LEU B CA 1
ATOM 2238 C C . LEU B 1 41 ? 5.52 -4.387 0.442 1 93.44 41 LEU B C 1
ATOM 2240 O O . LEU B 1 41 ? 5.613 -5.062 1.469 1 93.44 41 LEU B O 1
ATOM 2244 N N . ILE B 1 42 ? 6.062 -3.26 0.256 1 92.56 42 ILE B N 1
ATOM 2245 C CA . ILE B 1 42 ? 6.715 -2.607 1.388 1 92.56 42 ILE B CA 1
ATOM 2246 C C . ILE B 1 42 ? 6 -1.297 1.709 1 92.56 42 ILE B C 1
ATOM 2248 O O . ILE B 1 42 ? 5.68 -0.519 0.807 1 92.56 42 ILE B O 1
ATOM 2252 N N . VAL B 1 43 ? 5.75 -1.089 2.98 1 92.19 43 VAL B N 1
ATOM 2253 C CA . VAL B 1 43 ? 5.109 0.132 3.457 1 92.19 43 VAL B CA 1
ATOM 2254 C C . VAL B 1 43 ? 6.016 0.833 4.465 1 92.19 43 VAL B C 1
ATOM 2256 O O . VAL B 1 43 ? 6.402 0.245 5.477 1 92.19 43 VAL B O 1
ATOM 2259 N N . LEU B 1 44 ? 6.398 2.047 4.141 1 91.56 44 LEU B N 1
ATOM 2260 C CA . LEU B 1 44 ? 7.215 2.869 5.027 1 91.56 44 LEU B CA 1
ATOM 2261 C C . LEU B 1 44 ? 6.344 3.83 5.832 1 91.56 44 LEU B C 1
ATOM 2263 O O . LEU B 1 44 ? 5.43 4.449 5.285 1 91.56 44 LEU B O 1
ATOM 2267 N N . THR B 1 45 ? 6.656 3.906 7.137 1 88.69 45 THR B N 1
ATOM 2268 C CA . THR B 1 45 ? 5.762 4.676 7.996 1 88.69 45 THR B CA 1
ATOM 2269 C C . THR B 1 45 ? 6.559 5.488 9.016 1 88.69 45 THR B C 1
ATOM 2271 O O . THR B 1 45 ? 7.754 5.25 9.203 1 88.69 45 THR B O 1
ATOM 2274 N N . LYS B 1 46 ? 5.883 6.496 9.555 1 85.44 46 LYS B N 1
ATOM 2275 C CA . LYS B 1 46 ? 6.309 7.207 10.758 1 85.44 46 LYS B CA 1
ATOM 2276 C C . LYS B 1 46 ? 5.395 6.887 11.938 1 85.44 46 LYS B C 1
ATOM 2278 O O . LYS B 1 46 ? 4.172 6.855 11.789 1 85.44 46 LYS B O 1
ATOM 2283 N N . LYS B 1 47 ? 6.012 6.656 13.008 1 81.69 47 LYS B N 1
ATOM 2284 C CA . LYS B 1 47 ? 5.23 6.359 14.203 1 81.69 47 LYS B CA 1
ATOM 2285 C C . LYS B 1 47 ? 4.629 7.633 14.797 1 81.69 47 LYS B C 1
ATOM 2287 O O . LYS B 1 47 ? 5.34 8.617 15.016 1 81.69 47 LYS B O 1
ATOM 2292 N N . LYS B 1 48 ? 3.34 7.73 15.016 1 77.19 48 LYS B N 1
ATOM 2293 C CA . LYS B 1 48 ? 2.645 8.883 15.578 1 77.19 48 LYS B CA 1
ATOM 2294 C C . LYS B 1 48 ? 2.191 8.617 17.016 1 77.19 48 LYS B C 1
ATOM 2296 O O . LYS B 1 48 ? 1.979 9.555 17.781 1 77.19 48 LYS B O 1
ATOM 2301 N N . GLY B 1 49 ? 2.08 7.438 17.391 1 75.31 49 GLY B N 1
ATOM 2302 C CA . GLY B 1 49 ? 1.672 6.992 18.703 1 75.31 49 GLY B CA 1
ATOM 2303 C C . GLY B 1 49 ? 1.977 5.527 18.969 1 75.31 49 GLY B C 1
ATOM 2304 O O . GLY B 1 49 ? 2.727 4.902 18.203 1 75.31 49 GLY B O 1
ATOM 2305 N N . ASP B 1 50 ? 1.607 5.062 19.953 1 73.12 50 ASP B N 1
ATOM 2306 C CA . ASP B 1 50 ? 1.957 3.705 20.359 1 73.12 50 ASP B CA 1
ATOM 2307 C C . ASP B 1 50 ? 1.571 2.697 19.266 1 73.12 50 ASP B C 1
ATOM 2309 O O . ASP B 1 50 ? 2.352 1.802 18.938 1 73.12 50 ASP B O 1
ATOM 2313 N N . GLU B 1 51 ? 0.503 2.861 18.562 1 73.31 51 GLU B N 1
ATOM 2314 C CA . GLU B 1 51 ? 0.11 1.89 17.547 1 73.31 51 GLU B CA 1
ATOM 2315 C C . GLU B 1 51 ? -0.47 2.582 16.312 1 73.31 51 GLU B C 1
ATOM 2317 O O . GLU B 1 51 ? -1.342 2.031 15.633 1 73.31 51 GLU B O 1
ATOM 2322 N N . THR B 1 52 ? 0.052 3.666 16.156 1 81.06 52 THR B N 1
ATOM 2323 C CA . THR B 1 52 ? -0.437 4.414 15 1 81.06 52 THR B CA 1
ATOM 2324 C C . THR B 1 52 ? 0.714 4.789 14.07 1 81.06 52 THR B C 1
ATOM 2326 O O . THR B 1 52 ? 1.709 5.371 14.508 1 81.06 52 THR B O 1
ATOM 2329 N N . PHE B 1 53 ? 0.56 4.348 12.844 1 85.94 53 PHE B N 1
ATOM 2330 C CA . PHE B 1 53 ? 1.62 4.551 11.859 1 85.94 53 PHE B CA 1
ATOM 2331 C C . PHE B 1 53 ? 1.108 5.34 10.664 1 85.94 53 PHE B C 1
ATOM 2333 O O . PHE B 1 53 ? 0.157 4.926 10 1 85.94 53 PHE B O 1
ATOM 2340 N N . LEU B 1 54 ? 1.722 6.453 10.508 1 87.56 54 LEU B N 1
ATOM 2341 C CA . LEU B 1 54 ? 1.422 7.246 9.32 1 87.56 54 LEU B CA 1
ATOM 2342 C C . LEU B 1 54 ? 2.258 6.785 8.133 1 87.56 54 LEU B C 1
ATOM 2344 O O . LEU B 1 54 ? 3.488 6.75 8.203 1 87.56 54 LEU B O 1
ATOM 2348 N N . VAL B 1 55 ? 1.578 6.43 7.07 1 91.19 55 VAL B N 1
ATOM 2349 C CA . VAL B 1 55 ? 2.287 5.93 5.898 1 91.19 55 VAL B CA 1
ATOM 2350 C C . VAL B 1 55 ? 2.963 7.09 5.172 1 91.19 55 VAL B C 1
ATOM 2352 O O . VAL B 1 55 ? 2.318 8.094 4.855 1 91.19 55 VAL B O 1
ATOM 2355 N N . THR B 1 56 ? 4.262 6.949 4.93 1 90.25 56 THR B N 1
ATOM 2356 C CA . THR B 1 56 ? 5.008 8 4.242 1 90.25 56 THR B CA 1
ATOM 2357 C C . THR B 1 56 ? 5.266 7.613 2.787 1 90.25 56 THR B C 1
ATOM 2359 O O . THR B 1 56 ? 5.383 8.484 1.921 1 90.25 56 THR B O 1
ATOM 2362 N N . ASP B 1 57 ? 5.418 6.27 2.562 1 93 57 ASP B N 1
ATOM 2363 C CA . ASP B 1 57 ? 5.691 5.785 1.213 1 93 57 ASP B CA 1
ATOM 2364 C C . ASP B 1 57 ? 5.465 4.281 1.112 1 93 57 ASP B C 1
ATOM 2366 O O . ASP B 1 57 ? 5.395 3.588 2.131 1 93 57 ASP B O 1
ATOM 2370 N N . TYR B 1 58 ? 5.273 3.805 -0.115 1 95.62 58 TYR B N 1
ATOM 2371 C CA . TYR B 1 58 ? 5.203 2.363 -0.328 1 95.62 58 TYR B CA 1
ATOM 2372 C C . TYR B 1 58 ? 5.395 2.02 -1.8 1 95.62 58 TYR B C 1
ATOM 2374 O O . TYR B 1 58 ? 5.27 2.887 -2.668 1 95.62 58 TYR B O 1
ATOM 2382 N N . CYS B 1 59 ? 5.734 0.798 -2.08 1 96.12 59 CYS B N 1
ATOM 2383 C CA . CYS B 1 59 ? 5.863 0.277 -3.438 1 96.12 59 CYS B CA 1
ATOM 2384 C C . CYS B 1 59 ? 5.844 -1.246 -3.439 1 96.12 59 CYS B C 1
ATOM 2386 O O . CYS B 1 59 ? 6 -1.876 -2.393 1 96.12 59 CYS B O 1
ATOM 2388 N N . PRO B 1 60 ? 5.535 -1.77 -4.621 1 95.69 60 PRO B N 1
ATOM 2389 C CA . PRO B 1 60 ? 5.711 -3.221 -4.711 1 95.69 60 PRO B CA 1
ATOM 2390 C C . PRO B 1 60 ? 7.125 -3.666 -4.34 1 95.69 60 PRO B C 1
ATOM 2392 O O . PRO B 1 60 ? 8.102 -2.986 -4.676 1 95.69 60 PRO B O 1
ATOM 2395 N N . ARG B 1 61 ? 7.234 -4.766 -3.637 1 93.44 61 ARG B N 1
ATOM 2396 C CA . ARG B 1 61 ? 8.531 -5.281 -3.225 1 93.44 61 ARG B CA 1
ATOM 2397 C C . ARG B 1 61 ? 9.438 -5.508 -4.43 1 93.44 61 ARG B C 1
ATOM 2399 O O . ARG B 1 61 ? 10.656 -5.32 -4.344 1 93.44 61 ARG B O 1
ATOM 2406 N N . ALA B 1 62 ? 8.922 -5.875 -5.602 1 94.62 62 ALA B N 1
ATOM 2407 C CA . ALA B 1 62 ? 9.68 -6.129 -6.82 1 94.62 62 ALA B CA 1
ATOM 2408 C C . ALA B 1 62 ? 10.375 -4.859 -7.305 1 94.62 62 ALA B C 1
ATOM 2410 O O . ALA B 1 62 ? 11.289 -4.922 -8.133 1 94.62 62 ALA B O 1
ATOM 2411 N N . LEU B 1 63 ? 9.992 -3.719 -6.828 1 96.38 63 LEU B N 1
ATOM 2412 C CA . LEU B 1 63 ? 10.555 -2.441 -7.258 1 96.38 63 LEU B CA 1
ATOM 2413 C C . LEU B 1 63 ? 11.445 -1.846 -6.172 1 96.38 63 LEU B C 1
ATOM 2415 O O . LEU B 1 63 ? 11.711 -0.643 -6.176 1 96.38 63 LEU B O 1
ATOM 2419 N N . LEU B 1 64 ? 11.875 -2.646 -5.293 1 94.69 64 LEU B N 1
ATOM 2420 C CA . LEU B 1 64 ? 12.766 -2.26 -4.207 1 94.69 64 LEU B CA 1
ATOM 2421 C C . LEU B 1 64 ? 14.18 -2.768 -4.461 1 94.69 64 LEU B C 1
ATOM 2423 O O . LEU B 1 64 ? 14.367 -3.914 -4.871 1 94.69 64 LEU B O 1
ATOM 2427 N N . THR B 1 65 ? 15.172 -1.915 -4.246 1 92.88 65 THR B N 1
ATOM 2428 C CA . THR B 1 65 ? 16.562 -2.35 -4.227 1 92.88 65 THR B CA 1
ATOM 2429 C C . THR B 1 65 ? 17.234 -1.929 -2.926 1 92.88 65 THR B C 1
ATOM 2431 O O . THR B 1 65 ? 16.969 -0.853 -2.393 1 92.88 65 THR B O 1
ATOM 2434 N N . VAL B 1 66 ? 18.047 -2.799 -2.461 1 90.88 66 VAL B N 1
ATOM 2435 C CA . VAL B 1 66 ? 18.812 -2.525 -1.246 1 90.88 66 VAL B CA 1
ATOM 2436 C C . VAL B 1 66 ? 20.281 -2.855 -1.476 1 90.88 66 VAL B C 1
ATOM 2438 O O . VAL B 1 66 ? 20.609 -3.941 -1.956 1 90.88 66 VAL B O 1
ATOM 2441 N N . ASN B 1 67 ? 21.094 -1.876 -1.135 1 89.94 67 ASN B N 1
ATOM 2442 C CA . ASN B 1 67 ? 22.531 -2.041 -1.292 1 89.94 67 ASN B CA 1
ATOM 2443 C C . ASN B 1 67 ? 23.281 -1.609 -0.037 1 89.94 67 ASN B C 1
ATOM 2445 O O . ASN B 1 67 ? 22.734 -0.917 0.818 1 89.94 67 ASN B O 1
ATOM 2449 N N . TYR B 1 68 ? 24.516 -2.094 0.005 1 87.38 68 TYR B N 1
ATOM 2450 C CA . TYR B 1 68 ? 25.359 -1.662 1.109 1 87.38 68 TYR B CA 1
ATOM 2451 C C . TYR B 1 68 ? 25.594 -0.154 1.07 1 87.38 68 TYR B C 1
ATOM 2453 O O . TYR B 1 68 ? 25.766 0.426 -0.003 1 87.38 68 TYR B O 1
ATOM 2461 N N . GLY B 1 69 ? 25.438 0.5 2.184 1 77.69 69 GLY B N 1
ATOM 2462 C CA . GLY B 1 69 ? 25.594 1.942 2.289 1 77.69 69 GLY B CA 1
ATOM 2463 C C . GLY B 1 69 ? 27.031 2.381 2.453 1 77.69 69 GLY B C 1
ATOM 2464 O O . GLY B 1 69 ? 27.312 3.578 2.498 1 77.69 69 GLY B O 1
ATOM 2465 N N . ASP B 1 70 ? 28.047 1.669 2.744 1 65.44 70 ASP B N 1
ATOM 2466 C CA . ASP B 1 70 ? 29.391 2.094 3.094 1 65.44 70 ASP B CA 1
ATOM 2467 C C . ASP B 1 70 ? 30.047 2.865 1.946 1 65.44 70 ASP B C 1
ATOM 2469 O O . ASP B 1 70 ? 30.906 3.717 2.172 1 65.44 70 ASP B O 1
ATOM 2473 N N . ILE B 1 71 ? 29.641 2.605 0.694 1 60.03 71 ILE B N 1
ATOM 2474 C CA . ILE B 1 71 ? 30.391 3.287 -0.351 1 60.03 71 ILE B CA 1
ATOM 2475 C C . ILE B 1 71 ? 29.531 4.383 -0.978 1 60.03 71 ILE B C 1
ATOM 2477 O O . ILE B 1 71 ? 28.672 4.105 -1.824 1 60.03 71 ILE B O 1
ATOM 2481 N N . VAL B 1 72 ? 29.031 5.277 -0.128 1 56.41 72 VAL B N 1
ATOM 2482 C CA . VAL B 1 72 ? 28.391 6.352 -0.865 1 56.41 72 VAL B CA 1
ATOM 2483 C C . VAL B 1 72 ? 29.422 7.355 -1.353 1 56.41 72 VAL B C 1
ATOM 2485 O O . VAL B 1 72 ? 30.062 8.039 -0.547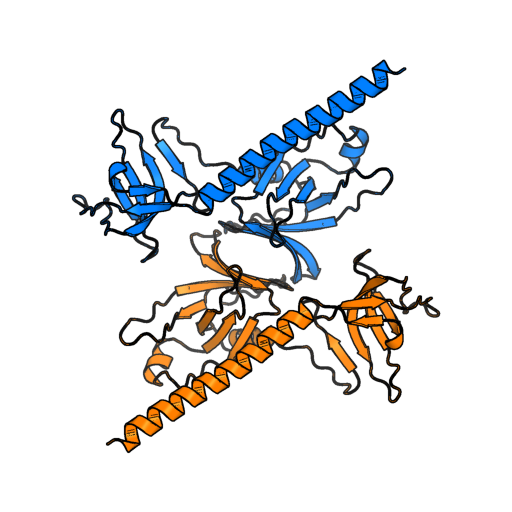 1 56.41 72 VAL B O 1
ATOM 2488 N N . PRO B 1 73 ? 29.859 7.102 -2.541 1 53.28 73 PRO B N 1
ATOM 2489 C CA . PRO B 1 73 ? 31.016 7.855 -3.047 1 53.28 73 PRO B CA 1
ATOM 2490 C C . PRO B 1 73 ? 30.938 9.344 -2.727 1 53.28 73 PRO B C 1
ATOM 2492 O O . PRO B 1 73 ? 31.969 10.008 -2.574 1 53.28 73 PRO B O 1
ATOM 2495 N N . GLN B 1 74 ? 29.703 9.891 -2.691 1 55.72 74 GLN B N 1
ATOM 2496 C CA . GLN B 1 74 ? 29.656 11.352 -2.686 1 55.72 74 GLN B CA 1
ATOM 2497 C C . GLN B 1 74 ? 29.641 11.891 -1.26 1 55.72 74 GLN B C 1
ATOM 2499 O O . GLN B 1 74 ? 29.719 13.109 -1.051 1 55.72 74 GLN B O 1
ATOM 2504 N N . LEU B 1 75 ? 29.578 10.961 -0.374 1 58.22 75 LEU B N 1
ATOM 2505 C CA . LEU B 1 75 ? 29.531 11.523 0.974 1 58.22 75 LEU B CA 1
ATOM 2506 C C . LEU B 1 75 ? 30.844 11.289 1.713 1 58.22 75 LEU B C 1
ATOM 2508 O O . LEU B 1 75 ? 31.359 10.172 1.713 1 58.22 75 LEU B O 1
ATOM 2512 N N . PRO B 1 76 ? 31.484 12.391 2.137 1 58.38 76 PRO B N 1
ATOM 2513 C CA . PRO B 1 76 ? 32.688 12.219 2.963 1 58.38 76 PRO B CA 1
ATOM 2514 C C . PRO B 1 76 ? 32.469 11.266 4.133 1 58.38 76 PRO B C 1
ATOM 2516 O O . PRO B 1 76 ? 31.344 11.141 4.637 1 58.38 76 PRO B O 1
ATOM 2519 N N . THR B 1 77 ? 33.469 10.484 4.43 1 59.09 77 THR B N 1
ATOM 2520 C CA . THR B 1 77 ? 33.469 9.461 5.473 1 59.09 77 THR B CA 1
ATOM 2521 C C . THR B 1 77 ? 32.938 10.023 6.785 1 59.09 77 THR B C 1
ATOM 2523 O O . THR B 1 77 ? 32.188 9.344 7.5 1 59.09 77 THR B O 1
ATOM 2526 N N . LYS B 1 78 ? 33.281 11.227 7.113 1 59.81 78 LYS B N 1
ATOM 2527 C CA . LYS B 1 78 ? 32.875 11.852 8.359 1 59.81 78 LYS B CA 1
ATOM 2528 C C . LYS B 1 78 ? 31.344 12.008 8.406 1 59.81 78 LYS B C 1
ATOM 2530 O O . LYS B 1 78 ? 30.719 11.789 9.445 1 59.81 78 LYS B O 1
ATOM 2535 N N . GLU B 1 79 ? 30.734 12.297 7.32 1 62 79 GLU B N 1
ATOM 2536 C CA . GLU B 1 79 ? 29.281 12.477 7.242 1 62 79 GLU B CA 1
ATOM 2537 C C . GLU B 1 79 ? 28.562 11.141 7.363 1 62 79 GLU B C 1
ATOM 2539 O O . GLU B 1 79 ? 27.484 11.062 7.965 1 62 79 GLU B O 1
ATOM 2544 N N . MET B 1 80 ? 29.328 10.203 6.934 1 63 80 MET B N 1
ATOM 2545 C CA . MET B 1 80 ? 28.719 8.875 6.996 1 63 80 MET B CA 1
ATOM 2546 C C . MET B 1 80 ? 28.656 8.367 8.438 1 63 80 MET B C 1
ATOM 2548 O O . MET B 1 80 ? 27.688 7.719 8.828 1 63 80 MET B O 1
ATOM 2552 N N . GLN B 1 81 ? 29.734 8.656 9.031 1 63.75 81 GLN B N 1
ATOM 2553 C CA . GLN B 1 81 ? 29.781 8.266 10.438 1 63.75 81 GLN B CA 1
ATOM 2554 C C . GLN B 1 81 ? 28.703 8.984 11.242 1 63.75 81 GLN B C 1
ATOM 2556 O O . GLN B 1 81 ? 28.203 8.453 12.234 1 63.75 81 GLN B O 1
ATOM 2561 N N . ALA B 1 82 ? 28.344 10.086 10.68 1 65.19 82 ALA B N 1
ATOM 2562 C CA . ALA B 1 82 ? 27.328 10.883 11.375 1 65.19 82 ALA B CA 1
ATOM 2563 C C . ALA B 1 82 ? 25.938 10.305 11.164 1 65.19 82 ALA B C 1
ATOM 2565 O O . ALA B 1 82 ? 25.047 10.492 11.992 1 65.19 82 ALA B O 1
ATOM 2566 N N . ILE B 1 83 ? 25.812 9.578 10.156 1 68.56 83 ILE B N 1
ATOM 2567 C CA . ILE B 1 83 ? 24.5 9.047 9.844 1 68.56 83 ILE B CA 1
ATOM 2568 C C . ILE B 1 83 ? 24.188 7.852 10.75 1 68.56 83 ILE B C 1
ATOM 2570 O O . ILE B 1 83 ? 23.094 7.746 11.305 1 68.56 83 ILE B O 1
ATOM 2574 N N . GLY B 1 84 ? 25.234 6.941 11.008 1 75.69 84 GLY B N 1
ATOM 2575 C CA . GLY B 1 84 ? 25 5.77 11.844 1 75.69 84 GLY B CA 1
ATOM 2576 C C . GLY B 1 84 ? 25.812 4.562 11.406 1 75.69 84 GLY B C 1
ATOM 2577 O O . GLY B 1 84 ? 26.766 4.695 10.633 1 75.69 84 GLY B O 1
ATOM 2578 N N . LYS B 1 85 ? 25.547 3.539 12.102 1 82.12 85 LYS B N 1
ATOM 2579 C CA . LYS B 1 85 ? 26.188 2.266 11.797 1 82.12 85 LYS B CA 1
ATOM 2580 C C . LYS B 1 85 ? 25.266 1.358 10.984 1 82.12 85 LYS B C 1
ATOM 2582 O O . LYS B 1 85 ? 24.062 1.614 10.891 1 82.12 85 LYS B O 1
ATOM 2587 N N . HIS B 1 86 ? 25.875 0.375 10.266 1 87.19 86 HIS B N 1
ATOM 2588 C CA . HIS B 1 86 ? 25.156 -0.655 9.531 1 87.19 86 HIS B CA 1
ATOM 2589 C C . HIS B 1 86 ? 24.266 -0.042 8.461 1 87.19 86 HIS B C 1
ATOM 2591 O O . HIS B 1 86 ? 23.062 -0.341 8.391 1 87.19 86 HIS B O 1
ATOM 2597 N N . LEU B 1 87 ? 24.828 0.724 7.641 1 86.56 87 LEU B N 1
ATOM 2598 C CA . LEU B 1 87 ? 24.078 1.539 6.688 1 86.56 87 LEU B CA 1
ATOM 2599 C C . LEU B 1 87 ? 23.703 0.724 5.457 1 86.56 87 LEU B C 1
ATOM 2601 O O . LEU B 1 87 ? 24.484 -0.101 4.984 1 86.56 87 LEU B O 1
ATOM 2605 N N . ILE B 1 88 ? 22.5 1.024 4.973 1 88.25 88 ILE B N 1
ATOM 2606 C CA . ILE B 1 88 ? 22.062 0.504 3.68 1 88.25 88 ILE B CA 1
ATOM 2607 C C . ILE B 1 88 ? 21.484 1.633 2.838 1 88.25 88 ILE B C 1
ATOM 2609 O O . ILE B 1 88 ? 21.062 2.66 3.375 1 88.25 88 ILE B O 1
ATOM 2613 N N . ILE B 1 89 ? 21.609 1.42 1.56 1 87.5 89 ILE B N 1
ATOM 2614 C CA . ILE B 1 89 ? 20.922 2.307 0.624 1 87.5 89 ILE B CA 1
ATOM 2615 C C . ILE B 1 89 ? 19.688 1.61 0.068 1 87.5 89 ILE B C 1
ATOM 2617 O O . ILE B 1 89 ? 19.781 0.595 -0.625 1 87.5 89 ILE B O 1
ATOM 2621 N N . MET B 1 90 ? 18.594 2.135 0.367 1 90.56 90 MET B N 1
ATOM 2622 C CA . MET B 1 90 ? 17.312 1.614 -0.116 1 90.56 90 MET B CA 1
ATOM 2623 C C . MET B 1 90 ? 16.75 2.502 -1.219 1 90.56 90 MET B C 1
ATOM 2625 O O . MET B 1 90 ? 16.672 3.723 -1.062 1 90.56 90 MET B O 1
ATOM 2629 N N . THR B 1 91 ? 16.359 1.858 -2.291 1 91.44 91 THR B N 1
ATOM 2630 C CA . THR B 1 91 ? 15.797 2.611 -3.404 1 91.44 91 THR B CA 1
ATOM 2631 C C . THR B 1 91 ? 14.43 2.051 -3.799 1 91.44 91 THR B C 1
ATOM 2633 O O . THR B 1 91 ? 14.312 0.869 -4.129 1 91.44 91 THR B O 1
ATOM 2636 N N . LEU B 1 92 ? 13.391 2.898 -3.666 1 94.94 92 LEU B N 1
ATOM 2637 C CA . LEU B 1 92 ? 12.133 2.623 -4.34 1 94.94 92 LEU B CA 1
ATOM 2638 C C . LEU B 1 92 ? 12.195 3.041 -5.805 1 94.94 92 LEU B C 1
ATOM 2640 O O . LEU B 1 92 ? 12.18 4.234 -6.113 1 94.94 92 LEU B O 1
ATOM 2644 N N . LEU B 1 93 ? 12.219 2.115 -6.641 1 95 93 LEU B N 1
ATOM 2645 C CA . LEU B 1 93 ? 12.406 2.43 -8.055 1 95 93 LEU B CA 1
ATOM 2646 C C . LEU B 1 93 ? 11.195 3.182 -8.602 1 95 93 LEU B C 1
ATOM 2648 O O . LEU B 1 93 ? 11.344 4.082 -9.43 1 95 93 LEU B O 1
ATOM 2652 N N . GLU B 1 94 ? 10.008 2.736 -8.18 1 95.44 94 GLU B N 1
ATOM 2653 C CA . GLU B 1 94 ? 8.742 3.418 -8.438 1 95.44 94 GLU B CA 1
ATOM 2654 C C . GLU B 1 94 ? 7.801 3.309 -7.242 1 95.44 94 GLU B C 1
ATOM 2656 O O . GLU B 1 94 ? 7.246 2.238 -6.977 1 95.44 94 GLU B O 1
ATOM 2661 N N . ASN B 1 95 ? 7.625 4.426 -6.609 1 94.38 95 ASN B N 1
ATOM 2662 C CA . ASN B 1 95 ? 6.719 4.406 -5.465 1 94.38 95 ASN B CA 1
ATOM 2663 C C . ASN B 1 95 ? 5.273 4.629 -5.887 1 94.38 95 ASN B C 1
ATOM 2665 O O . ASN B 1 95 ? 4.965 4.641 -7.082 1 94.38 95 ASN B O 1
ATOM 2669 N N . HIS B 1 96 ? 4.309 4.707 -4.992 1 92.62 96 HIS B N 1
ATOM 2670 C CA . HIS B 1 96 ? 2.877 4.828 -5.242 1 92.62 96 HIS B CA 1
ATOM 2671 C C . HIS B 1 96 ? 2.562 6.078 -6.059 1 92.62 96 HIS B C 1
ATOM 2673 O O . HIS B 1 96 ? 1.495 6.176 -6.664 1 92.62 96 HIS B O 1
ATOM 2679 N N . GLU B 1 97 ? 3.539 7.035 -6.102 1 90.25 97 GLU B N 1
ATOM 2680 C CA . GLU B 1 97 ? 3.354 8.25 -6.891 1 90.25 97 GLU B CA 1
ATOM 2681 C C . GLU B 1 97 ? 4.09 8.164 -8.219 1 90.25 97 GLU B C 1
ATOM 2683 O O . GLU B 1 97 ? 4.168 9.148 -8.961 1 90.25 97 GLU B O 1
ATOM 2688 N N . GLY B 1 98 ? 4.703 7.086 -8.445 1 91.44 98 GLY B N 1
ATOM 2689 C CA . GLY B 1 98 ? 5.43 6.898 -9.695 1 91.44 98 GLY B CA 1
ATOM 2690 C C . GLY B 1 98 ? 6.816 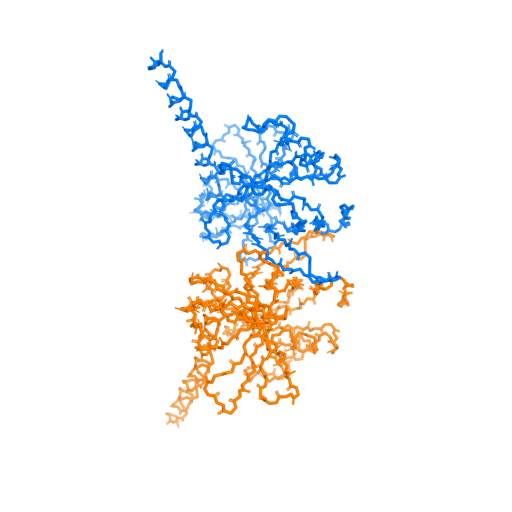7.512 -9.672 1 91.44 98 GLY B C 1
ATOM 2691 O O . GLY B 1 98 ? 7.414 7.742 -10.727 1 91.44 98 GLY B O 1
ATOM 2692 N N . LYS B 1 99 ? 7.332 7.758 -8.492 1 92.12 99 LYS B N 1
ATOM 2693 C CA . LYS B 1 99 ? 8.625 8.43 -8.359 1 92.12 99 LYS B CA 1
ATOM 2694 C C . LYS B 1 99 ? 9.688 7.465 -7.844 1 92.12 99 LYS B C 1
ATOM 2696 O O . LYS B 1 99 ? 9.375 6.508 -7.133 1 92.12 99 LYS B O 1
ATOM 2701 N N . THR B 1 100 ? 10.961 7.797 -8.203 1 91.62 100 THR B N 1
ATOM 2702 C CA . THR B 1 100 ? 12.102 7.082 -7.645 1 91.62 100 THR B CA 1
ATOM 2703 C C . THR B 1 100 ? 12.594 7.758 -6.363 1 91.62 100 THR B C 1
ATOM 2705 O O . THR B 1 100 ? 12.82 8.969 -6.344 1 91.62 100 THR B O 1
ATOM 2708 N N . IL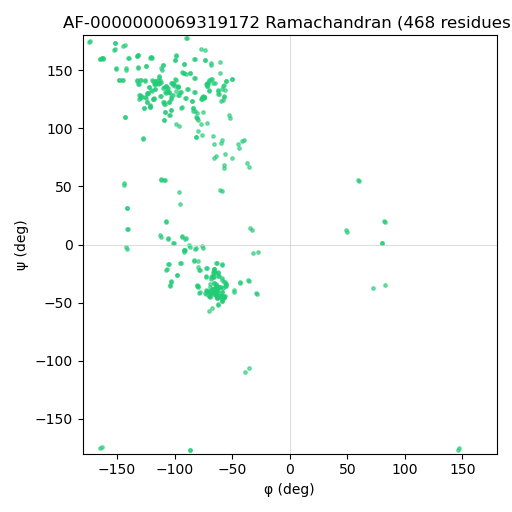E B 1 101 ? 12.688 7.004 -5.32 1 90 101 ILE B N 1
ATOM 2709 C CA . ILE B 1 101 ? 13.125 7.547 -4.035 1 90 101 ILE B CA 1
ATOM 2710 C C . ILE B 1 101 ? 14.312 6.742 -3.514 1 90 101 ILE B C 1
ATOM 2712 O O . ILE B 1 101 ? 14.25 5.512 -3.434 1 90 101 ILE B O 1
ATOM 2716 N N . GLU B 1 102 ? 15.383 7.418 -3.193 1 86.88 102 GLU B N 1
ATOM 2717 C CA . GLU B 1 102 ? 16.547 6.793 -2.58 1 86.88 102 GLU B CA 1
ATOM 2718 C C . GLU B 1 102 ? 16.766 7.301 -1.157 1 86.88 102 GLU B C 1
ATOM 2720 O O . GLU B 1 102 ? 16.625 8.5 -0.891 1 86.88 102 GLU B O 1
ATOM 2725 N N . MET B 1 103 ? 17.094 6.383 -0.306 1 85 103 MET B N 1
ATOM 2726 C CA . MET B 1 103 ? 17.297 6.766 1.088 1 85 103 MET B CA 1
ATOM 2727 C C . MET B 1 103 ? 18.453 5.988 1.711 1 85 103 MET B C 1
ATOM 2729 O O . MET B 1 103 ? 18.75 4.871 1.287 1 85 103 MET B O 1
ATOM 2733 N N . ILE B 1 104 ? 19.062 6.621 2.672 1 84.88 104 ILE B N 1
ATOM 2734 C CA . ILE B 1 104 ? 20.094 5.961 3.473 1 84.88 104 ILE B CA 1
ATOM 2735 C C . ILE B 1 104 ? 19.516 5.562 4.828 1 84.88 104 ILE B C 1
ATOM 2737 O O . ILE B 1 104 ? 18.938 6.395 5.535 1 84.88 104 ILE B O 1
ATOM 2741 N N . ILE B 1 105 ? 19.719 4.32 5.133 1 84.62 105 ILE B N 1
ATOM 2742 C CA . ILE B 1 105 ? 19.094 3.791 6.336 1 84.62 105 ILE B CA 1
ATOM 2743 C C . ILE B 1 105 ? 20.156 3.221 7.266 1 84.62 105 ILE B C 1
ATOM 2745 O O . ILE B 1 105 ? 21.031 2.471 6.832 1 84.62 105 ILE B O 1
ATOM 2749 N N . SER B 1 106 ? 20.016 3.676 8.461 1 85.19 106 SER B N 1
ATOM 2750 C CA . SER B 1 106 ? 20.844 3.072 9.508 1 85.19 106 SER B CA 1
ATOM 2751 C C . SER B 1 106 ? 20.094 1.954 10.227 1 85.19 106 SER B C 1
ATOM 2753 O O . SER B 1 106 ? 19.078 2.199 10.867 1 85.19 106 SER B O 1
ATOM 2755 N N . CYS B 1 107 ? 20.625 0.8 10.109 1 84.81 107 CYS B N 1
ATOM 2756 C CA . CYS B 1 107 ? 19.969 -0.344 10.742 1 84.81 107 CYS B CA 1
ATOM 2757 C C . CYS B 1 107 ? 20.422 -0.487 12.195 1 84.81 107 CYS B C 1
ATOM 2759 O O . CYS B 1 107 ? 21.562 -0.194 12.531 1 84.81 107 CYS B O 1
ATOM 2761 N N . PRO B 1 108 ? 19.547 -0.959 13.047 1 80.75 108 PRO B N 1
ATOM 2762 C CA . PRO B 1 108 ? 19.875 -1.074 14.477 1 80.75 108 PRO B CA 1
ATOM 2763 C C . PRO B 1 108 ? 20.984 -2.088 14.75 1 80.75 108 PRO B C 1
ATOM 2765 O O . PRO B 1 108 ? 21.641 -2.02 15.789 1 80.75 108 PRO B O 1
ATOM 2768 N N . SER B 1 109 ? 21.188 -3.021 13.883 1 84.25 109 SER B N 1
ATOM 2769 C CA . SER B 1 109 ? 22.203 -4.051 14.062 1 84.25 109 SER B CA 1
ATOM 2770 C C . SER B 1 109 ? 22.719 -4.566 12.719 1 84.25 109 SER B C 1
ATOM 2772 O O . SER B 1 109 ? 22.125 -4.281 11.68 1 84.25 109 SER B O 1
ATOM 2774 N N . GLU B 1 110 ? 23.812 -5.312 12.867 1 87.62 110 GLU B N 1
ATOM 2775 C CA . GLU B 1 110 ? 24.359 -5.949 11.672 1 87.62 110 GLU B CA 1
ATOM 2776 C C . GLU B 1 110 ? 23.422 -7.02 11.133 1 87.62 110 GLU B C 1
ATOM 2778 O O . GLU B 1 110 ? 23.297 -7.195 9.922 1 87.62 110 GLU B O 1
ATOM 2783 N N . THR B 1 111 ? 22.844 -7.746 12.008 1 86.31 111 THR B N 1
ATOM 2784 C CA . THR B 1 111 ? 21.891 -8.797 11.633 1 86.31 111 THR B CA 1
ATOM 2785 C C . THR B 1 111 ? 20.734 -8.219 10.836 1 86.31 111 THR B C 1
ATOM 2787 O O . THR B 1 111 ? 20.344 -8.773 9.805 1 86.31 111 THR B O 1
ATOM 2790 N N . GLU B 1 112 ? 20.297 -7.043 11.195 1 84.88 112 GLU B N 1
ATOM 2791 C CA . GLU B 1 112 ? 19.188 -6.387 10.508 1 84.88 112 GLU B CA 1
ATOM 2792 C C . GLU B 1 112 ? 19.609 -5.906 9.125 1 84.88 112 GLU B C 1
ATOM 2794 O O . GLU B 1 112 ? 18.844 -6.008 8.164 1 84.88 112 GLU B O 1
ATOM 2799 N N . ARG B 1 113 ? 20.766 -5.422 9.164 1 87.19 113 ARG B N 1
ATOM 2800 C CA . ARG B 1 113 ? 21.281 -4.98 7.875 1 87.19 113 ARG B CA 1
ATOM 2801 C C . ARG B 1 113 ? 21.312 -6.129 6.875 1 87.19 113 ARG B C 1
ATOM 2803 O O . ARG B 1 113 ? 20.875 -5.977 5.734 1 87.19 113 ARG B O 1
ATOM 2810 N N . GLU B 1 114 ? 21.812 -7.27 7.277 1 89.25 114 GLU B N 1
ATOM 2811 C CA . GLU B 1 114 ? 21.906 -8.445 6.41 1 89.25 114 GLU B CA 1
ATOM 2812 C C . GLU B 1 114 ? 20.516 -8.914 5.973 1 89.25 114 GLU B C 1
ATOM 2814 O O . GLU B 1 114 ? 20.344 -9.375 4.84 1 89.25 114 GLU B O 1
ATOM 2819 N N . ARG B 1 115 ? 19.609 -8.812 6.809 1 87.88 115 ARG B N 1
ATOM 2820 C CA . ARG B 1 115 ? 18.25 -9.195 6.48 1 87.88 115 ARG B CA 1
ATOM 2821 C C . ARG B 1 115 ? 17.688 -8.328 5.359 1 87.88 115 ARG B C 1
ATOM 2823 O O . ARG B 1 115 ? 17.062 -8.836 4.43 1 87.88 115 ARG B O 1
ATOM 2830 N N . TRP B 1 116 ? 17.891 -7.059 5.461 1 89.31 116 TRP B N 1
ATOM 2831 C CA . TRP B 1 116 ? 17.391 -6.145 4.445 1 89.31 116 TRP B CA 1
ATOM 2832 C C . TRP B 1 116 ? 18.078 -6.383 3.105 1 89.31 116 TRP B C 1
ATOM 2834 O O . TRP B 1 116 ? 17.438 -6.281 2.051 1 89.31 116 TRP B O 1
ATOM 2844 N N . LEU B 1 117 ? 19.328 -6.68 3.23 1 89.75 117 LEU B N 1
ATOM 2845 C CA . LEU B 1 117 ? 20.078 -6.918 2.006 1 89.75 117 LEU B CA 1
ATOM 2846 C C . LEU B 1 117 ? 19.578 -8.172 1.292 1 89.75 117 LEU B C 1
ATOM 2848 O O . LEU B 1 117 ? 19.656 -8.258 0.064 1 89.75 117 LEU B O 1
ATOM 2852 N N . LYS B 1 118 ? 18.953 -9.016 1.972 1 88.75 118 LYS B N 1
ATOM 2853 C CA . LYS B 1 118 ? 18.531 -10.297 1.419 1 88.75 118 LYS B CA 1
ATOM 2854 C C . LYS B 1 118 ? 17.094 -10.242 0.927 1 88.75 118 LYS B C 1
ATOM 2856 O O . LYS B 1 118 ? 16.656 -11.086 0.138 1 88.75 118 LYS B O 1
ATOM 2861 N N . VAL B 1 119 ? 16.312 -9.227 1.324 1 87.69 119 VAL B N 1
ATOM 2862 C CA . VAL B 1 119 ? 14.875 -9.203 1.097 1 87.69 119 VAL B CA 1
ATOM 2863 C C . VAL B 1 119 ? 14.594 -9.078 -0.398 1 87.69 119 VAL B C 1
ATOM 2865 O O . VAL B 1 119 ? 13.547 -9.523 -0.875 1 87.69 119 VAL B O 1
ATOM 2868 N N . THR B 1 120 ? 15.508 -8.477 -1.14 1 86.88 120 THR B N 1
ATOM 2869 C CA . THR B 1 120 ? 15.273 -8.258 -2.562 1 86.88 120 THR B CA 1
ATOM 2870 C C . THR B 1 120 ? 16.094 -9.227 -3.402 1 86.88 120 THR B C 1
ATOM 2872 O O . THR B 1 120 ? 16.141 -9.117 -4.629 1 86.88 120 THR B O 1
ATOM 2875 N N . GLU B 1 121 ? 16.719 -10.078 -2.773 1 85.31 121 GLU B N 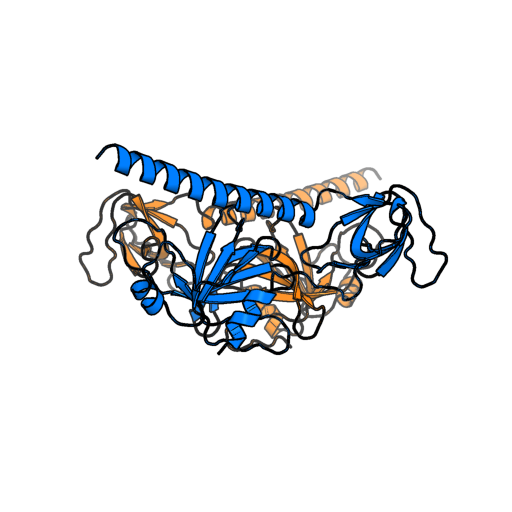1
ATOM 2876 C CA . GLU B 1 121 ? 17.547 -11.047 -3.492 1 85.31 121 GLU B CA 1
ATOM 2877 C C . GLU B 1 121 ? 16.75 -12.289 -3.863 1 85.31 121 GLU B C 1
ATOM 2879 O O . GLU B 1 121 ? 16.016 -12.828 -3.035 1 85.31 121 GLU B O 1
ATOM 2884 N N . PRO B 1 122 ? 16.953 -12.633 -5.078 1 80.06 122 PRO B N 1
ATOM 2885 C CA . PRO B 1 122 ? 16.281 -13.867 -5.488 1 80.06 122 PRO B CA 1
ATOM 2886 C C . PRO B 1 122 ? 16.844 -15.109 -4.809 1 80.06 122 PRO B C 1
ATOM 2888 O O . PRO B 1 122 ? 17.984 -15.102 -4.344 1 80.06 122 PRO B O 1
ATOM 2891 N N . LEU B 1 123 ? 16.016 -16.047 -4.742 1 81 123 LEU B N 1
ATOM 2892 C CA . LEU B 1 123 ? 16.469 -17.328 -4.211 1 81 123 LEU B CA 1
ATOM 2893 C C . LEU B 1 123 ? 17.422 -18.016 -5.184 1 81 123 LEU B C 1
ATOM 2895 O O . LEU B 1 123 ? 17.281 -17.875 -6.402 1 81 123 LEU B O 1
ATOM 2899 N N . SER B 1 124 ? 18.5 -18.453 -4.641 1 79 124 SER B N 1
ATOM 2900 C CA . SER B 1 124 ? 19.469 -19.172 -5.469 1 79 124 SER B CA 1
ATOM 2901 C C . SER B 1 124 ? 19.328 -20.688 -5.285 1 79 124 SER B C 1
ATOM 2903 O O . SER B 1 124 ? 18.953 -21.156 -4.211 1 79 124 SER B O 1
ATOM 2905 N N . SER B 1 125 ? 19.375 -21.375 -6.422 1 79.19 125 SER B N 1
ATOM 2906 C CA . SER B 1 125 ? 19.344 -22.828 -6.398 1 79.19 125 SER B CA 1
ATOM 2907 C C . SER B 1 125 ? 20.75 -23.406 -6.539 1 79.19 125 SER B C 1
ATOM 2909 O O . SER B 1 125 ? 21.609 -22.828 -7.207 1 79.19 125 SER B O 1
ATOM 2911 N N . GLU B 1 126 ? 20.969 -24.453 -5.82 1 84.25 126 GLU B N 1
ATOM 2912 C CA . GLU B 1 126 ? 22.234 -25.188 -5.957 1 84.25 126 GLU B CA 1
ATOM 2913 C C . GLU B 1 126 ? 22.328 -25.844 -7.328 1 84.25 126 GLU B C 1
ATOM 2915 O O . GLU B 1 126 ? 23.438 -26.109 -7.809 1 84.25 126 GLU B O 1
ATOM 2920 N N . ASN B 1 127 ? 21.203 -26.109 -7.875 1 84.56 127 ASN B N 1
ATOM 2921 C CA . ASN B 1 127 ? 21.141 -26.672 -9.211 1 84.56 127 ASN B CA 1
ATOM 2922 C C . ASN B 1 127 ? 21.219 -25.594 -10.289 1 84.56 127 ASN B C 1
ATOM 2924 O O . ASN B 1 127 ? 20.297 -24.781 -10.414 1 84.56 127 ASN B O 1
ATOM 2928 N N . PRO B 1 128 ? 22.234 -25.625 -11.094 1 84.12 128 PRO B N 1
ATOM 2929 C CA . PRO B 1 128 ? 22.422 -24.578 -12.117 1 84.12 128 PRO B CA 1
ATOM 2930 C C . PRO B 1 128 ? 21.328 -24.609 -13.18 1 84.12 128 PRO B C 1
ATOM 2932 O O . PRO B 1 128 ? 21.109 -23.609 -13.867 1 84.12 128 PRO B O 1
ATOM 2935 N N . ASP B 1 129 ? 20.656 -25.734 -13.312 1 85.31 129 ASP B N 1
ATOM 2936 C CA . ASP B 1 129 ? 19.625 -25.859 -14.352 1 85.31 129 ASP B CA 1
ATOM 2937 C C . ASP B 1 129 ? 18.266 -25.453 -13.82 1 85.31 129 ASP B C 1
ATOM 2939 O O . ASP B 1 129 ? 17.25 -25.562 -14.523 1 85.31 129 ASP B O 1
ATOM 2943 N N . GLU B 1 130 ? 18.297 -25 -12.625 1 90.06 130 GLU B N 1
ATOM 2944 C CA . GLU B 1 130 ? 17.031 -24.641 -11.992 1 90.06 130 GLU B CA 1
ATOM 2945 C C . GLU B 1 130 ? 17 -23.172 -11.609 1 90.06 130 GLU B C 1
ATOM 2947 O O . GLU B 1 130 ? 17.984 -22.641 -11.094 1 90.06 130 GLU B O 1
ATOM 2952 N N . LYS B 1 131 ? 15.922 -22.609 -11.977 1 91.19 131 LYS B N 1
ATOM 2953 C CA . LYS B 1 131 ? 15.688 -21.25 -11.516 1 91.19 131 LYS B CA 1
ATOM 2954 C C . LYS B 1 131 ? 14.43 -21.172 -10.648 1 91.19 131 LYS B C 1
ATOM 2956 O O . LYS B 1 131 ? 13.359 -21.625 -11.055 1 91.19 131 LYS B O 1
ATOM 2961 N N . ILE B 1 132 ? 14.594 -20.641 -9.484 1 92.69 132 ILE B N 1
ATOM 2962 C CA . ILE B 1 132 ? 13.484 -20.516 -8.547 1 92.69 132 ILE B CA 1
ATOM 2963 C C . ILE B 1 132 ? 13.055 -19.062 -8.445 1 92.69 132 ILE B C 1
ATOM 2965 O O . ILE B 1 132 ? 13.891 -18.156 -8.367 1 92.69 132 ILE B O 1
ATOM 2969 N N . TYR B 1 133 ? 11.766 -18.906 -8.453 1 92.12 133 TYR B N 1
ATOM 2970 C CA . TYR B 1 133 ? 11.234 -17.547 -8.375 1 92.12 133 TYR B CA 1
ATOM 2971 C C . TYR B 1 133 ? 10.492 -17.328 -7.059 1 92.12 133 TYR B C 1
ATOM 2973 O O . TYR B 1 133 ? 9.836 -18.234 -6.551 1 92.12 133 TYR B O 1
ATOM 2981 N N . GLU B 1 134 ? 10.656 -16.094 -6.605 1 89.25 134 GLU B N 1
ATOM 2982 C CA . GLU B 1 134 ? 9.875 -15.68 -5.445 1 89.25 134 GLU B CA 1
ATOM 2983 C C . GLU B 1 134 ? 8.477 -15.234 -5.859 1 89.25 134 GLU B C 1
ATOM 2985 O O . GLU B 1 134 ? 8.258 -14.82 -7 1 89.25 134 GLU B O 1
ATOM 2990 N N . GLN B 1 135 ? 7.562 -15.234 -4.945 1 87.06 135 GLN B N 1
ATOM 2991 C CA . GLN B 1 135 ? 6.188 -14.836 -5.223 1 87.06 135 GLN B CA 1
ATOM 2992 C C . GLN B 1 135 ? 6.117 -13.391 -5.695 1 87.06 135 GLN B C 1
ATOM 2994 O O . GLN B 1 135 ? 5.309 -13.055 -6.562 1 87.06 135 GLN B O 1
ATOM 2999 N N . TRP B 1 136 ? 7.008 -12.539 -5.098 1 89.31 136 TRP B N 1
ATOM 3000 C CA . TRP B 1 136 ? 6.957 -11.117 -5.414 1 89.31 136 TRP B CA 1
ATOM 3001 C C . TRP B 1 136 ? 7.691 -10.82 -6.719 1 89.31 136 TRP B C 1
ATOM 3003 O O . TRP B 1 136 ? 7.672 -9.688 -7.211 1 89.31 136 TRP B O 1
ATOM 3013 N N . ASP B 1 137 ? 8.305 -11.867 -7.301 1 91.62 137 ASP B N 1
ATOM 3014 C CA . ASP B 1 137 ? 9.07 -11.688 -8.531 1 91.62 137 ASP B CA 1
ATOM 3015 C C . ASP B 1 137 ? 8.922 -12.891 -9.453 1 91.62 137 ASP B C 1
ATOM 3017 O O . ASP B 1 137 ? 9.906 -13.43 -9.945 1 91.62 137 ASP B O 1
ATOM 3021 N N . CYS B 1 138 ? 7.715 -13.219 -9.703 1 93 138 CYS B N 1
ATOM 3022 C CA . CYS B 1 138 ? 7.527 -14.391 -10.562 1 93 138 CYS B CA 1
ATOM 3023 C C . CYS B 1 138 ? 6.891 -14 -11.883 1 93 138 CYS B C 1
ATOM 3025 O O . CYS B 1 138 ? 6.027 -13.117 -11.93 1 93 138 CYS B O 1
ATOM 3027 N N . PRO B 1 139 ? 7.398 -14.68 -12.945 1 95.12 139 PRO B N 1
ATOM 3028 C CA . PRO B 1 139 ? 6.789 -14.414 -14.25 1 95.12 139 PRO B CA 1
ATOM 3029 C C . PRO B 1 139 ? 5.402 -15.039 -14.391 1 95.12 139 PRO B C 1
ATOM 3031 O O . PRO B 1 139 ? 5.047 -15.945 -13.625 1 95.12 139 PRO B O 1
ATOM 3034 N N . GLN B 1 140 ? 4.727 -14.5 -15.258 1 95.25 140 GLN B N 1
ATOM 3035 C CA . GLN B 1 140 ? 3.412 -15.039 -15.602 1 95.25 140 GLN B CA 1
ATOM 3036 C C . GLN B 1 140 ? 3.373 -15.516 -17.047 1 95.25 140 GLN B C 1
ATOM 3038 O O . GLN B 1 140 ? 3.936 -14.867 -17.938 1 95.25 140 GLN B O 1
ATOM 3043 N N . LEU B 1 141 ? 2.74 -16.656 -17.203 1 96.81 141 LEU B N 1
ATOM 3044 C CA . LEU B 1 141 ? 2.631 -17.266 -18.531 1 96.81 141 LEU B CA 1
ATOM 3045 C C . LEU B 1 141 ? 1.173 -17.531 -18.891 1 96.81 141 LEU B C 1
ATOM 3047 O O . LEU B 1 141 ? 0.331 -17.688 -18 1 96.81 141 LEU B O 1
ATOM 3051 N N . VAL B 1 142 ? 0.961 -17.547 -20.156 1 97.31 142 VAL B N 1
ATOM 3052 C CA . VAL B 1 142 ? -0.353 -17.922 -20.672 1 97.31 142 VAL B CA 1
ATOM 3053 C C . VAL B 1 142 ? -0.236 -19.188 -21.516 1 97.31 142 VAL B C 1
ATOM 3055 O O . VAL B 1 142 ? 0.717 -19.344 -22.281 1 97.31 142 VAL B O 1
ATOM 3058 N N . ALA B 1 143 ? -1.187 -20.047 -21.328 1 97.38 143 ALA B N 1
ATOM 3059 C CA . ALA B 1 143 ? -1.176 -21.281 -22.094 1 97.38 143 ALA B CA 1
ATOM 3060 C C . ALA B 1 143 ? -1.598 -21.047 -23.531 1 97.38 143 ALA B C 1
ATOM 3062 O O . ALA B 1 143 ? -2.676 -20.5 -23.797 1 97.38 143 ALA B O 1
ATOM 3063 N N . ILE B 1 144 ? -0.768 -21.484 -24.453 1 97.44 144 ILE B N 1
ATOM 3064 C CA . ILE B 1 144 ? -1.075 -21.344 -25.875 1 97.44 144 ILE B CA 1
ATOM 3065 C C . ILE B 1 144 ? -1.498 -22.688 -26.453 1 97.44 144 ILE B C 1
ATOM 3067 O O . ILE B 1 144 ? -2.051 -22.75 -27.547 1 97.44 144 ILE B O 1
ATOM 3071 N N . HIS B 1 145 ? -1.217 -23.797 -25.75 1 96.94 145 HIS B N 1
ATOM 3072 C CA . HIS B 1 145 ? -1.688 -25.141 -26.047 1 96.94 145 HIS B CA 1
ATOM 3073 C C . HIS B 1 145 ? -2.291 -25.797 -24.797 1 96.94 145 HIS B C 1
ATOM 3075 O O . HIS B 1 145 ? -1.823 -25.562 -23.688 1 96.94 145 HIS B O 1
ATOM 3081 N N . PRO B 1 146 ? -3.318 -26.5 -25.078 1 97.19 146 PRO B N 1
ATOM 3082 C CA . PRO B 1 146 ? -3.84 -27.219 -23.922 1 97.19 146 PRO B CA 1
ATOM 3083 C C . PRO B 1 146 ? -2.895 -28.328 -23.438 1 97.19 146 PRO B C 1
ATOM 3085 O O . PRO B 1 146 ? -2.201 -28.938 -24.25 1 97.19 146 PRO B O 1
ATOM 3088 N N . TYR B 1 147 ? -2.857 -28.453 -22.172 1 97 147 TYR B N 1
ATOM 3089 C CA . TYR B 1 147 ? -2.066 -29.516 -21.578 1 97 147 TYR B CA 1
ATOM 3090 C C . TYR B 1 147 ? -2.889 -30.312 -20.578 1 97 147 TYR B C 1
ATOM 3092 O O . TYR B 1 147 ? -3.506 -29.734 -19.672 1 97 147 TYR B O 1
ATOM 3100 N N . GLN B 1 148 ? -2.855 -31.562 -20.797 1 96.62 148 GLN B N 1
ATOM 3101 C CA . GLN B 1 148 ? -3.473 -32.469 -19.844 1 96.62 148 GLN B CA 1
ATOM 3102 C C . GLN B 1 148 ? -2.42 -33.156 -18.969 1 96.62 148 GLN B C 1
ATOM 3104 O O . GLN B 1 148 ? -1.509 -33.812 -19.484 1 96.62 148 GLN B O 1
ATOM 3109 N N . ALA B 1 149 ? -2.635 -33 -17.672 1 96.06 149 ALA B N 1
ATOM 3110 C CA . ALA B 1 149 ? -1.688 -33.594 -16.719 1 96.06 149 ALA B CA 1
ATOM 3111 C C . ALA B 1 149 ? -1.643 -35.125 -16.859 1 96.06 149 ALA B C 1
ATOM 3113 O O . ALA B 1 149 ? -2.686 -35.781 -16.906 1 96.06 149 ALA B O 1
ATOM 3114 N N . LEU B 1 150 ? -0.473 -35.688 -16.984 1 95.31 150 LEU B N 1
ATOM 3115 C CA . LEU B 1 150 ? -0.269 -37.125 -17.094 1 95.31 150 LEU B CA 1
ATOM 3116 C C . LEU B 1 150 ? 0.103 -37.719 -15.742 1 95.31 150 LEU B C 1
ATOM 3118 O O . LEU B 1 150 ? -0.109 -38.906 -15.508 1 95.31 150 LEU B O 1
ATOM 3122 N N . GLN B 1 151 ? 0.682 -36.906 -14.898 1 95.5 151 GLN B N 1
ATOM 3123 C CA . GLN B 1 151 ? 1.073 -37.312 -13.547 1 95.5 151 GLN B CA 1
ATOM 3124 C C . GLN B 1 151 ? 0.379 -36.438 -12.5 1 95.5 151 GLN B C 1
ATOM 3126 O O . GLN B 1 151 ? -0.031 -35.312 -12.789 1 95.5 151 GLN B O 1
ATOM 3131 N N . PRO B 1 152 ? 0.325 -36.906 -11.312 1 95.06 152 PRO B N 1
ATOM 3132 C CA . PRO B 1 152 ? -0.373 -36.156 -10.25 1 95.06 152 PRO B CA 1
ATOM 3133 C C . PRO B 1 152 ? 0.294 -34.812 -9.922 1 95.06 152 PRO B C 1
ATOM 3135 O O . PRO B 1 152 ? -0.352 -33.938 -9.383 1 95.06 152 PRO B O 1
ATOM 3138 N N . ASP B 1 153 ? 1.547 -34.719 -10.203 1 95.88 153 ASP B N 1
ATOM 3139 C CA . ASP B 1 153 ? 2.26 -33.5 -9.836 1 95.88 153 ASP B CA 1
ATOM 3140 C C . ASP B 1 153 ? 2.271 -32.5 -11 1 95.88 153 ASP B C 1
ATOM 3142 O O . ASP B 1 153 ? 2.941 -31.469 -10.93 1 95.88 153 ASP B O 1
ATOM 3146 N N . GLU B 1 154 ? 1.558 -32.844 -11.992 1 96.44 154 GLU B N 1
ATOM 3147 C CA . GLU B 1 154 ? 1.492 -31.953 -13.148 1 96.44 154 GLU B CA 1
ATOM 3148 C C . GLU B 1 154 ? 0.226 -31.094 -13.117 1 96.44 154 GLU B C 1
ATOM 3150 O O . GLU B 1 154 ? -0.691 -31.375 -12.336 1 96.44 154 GLU B O 1
ATOM 3155 N N . LEU B 1 155 ? 0.272 -30.078 -13.883 1 95.62 155 LEU B N 1
ATOM 3156 C CA . LEU B 1 155 ? -0.803 -29.094 -13.898 1 95.62 155 LEU B CA 1
ATOM 3157 C C . LEU B 1 155 ? -1.543 -29.109 -15.227 1 95.62 155 LEU B C 1
ATOM 3159 O O . LEU B 1 155 ? -0.919 -29.047 -16.297 1 95.62 155 LEU B O 1
ATOM 3163 N N . ASP B 1 156 ? -2.895 -29.234 -15.117 1 95.38 156 ASP B N 1
ATOM 3164 C CA . ASP B 1 156 ? -3.703 -29.062 -16.312 1 95.38 156 ASP B CA 1
ATOM 3165 C C . ASP B 1 156 ? -3.748 -27.609 -16.75 1 95.38 156 ASP B C 1
ATOM 3167 O O . ASP B 1 156 ? -3.873 -26.703 -15.914 1 95.38 156 ASP B O 1
ATOM 3171 N N . LEU B 1 157 ? -3.641 -27.438 -18.047 1 95.56 157 LEU B N 1
ATOM 3172 C CA . LEU B 1 157 ? -3.723 -26.078 -18.562 1 95.56 157 LEU B CA 1
ATOM 3173 C C . LEU B 1 157 ? -4.711 -25.984 -19.719 1 95.56 157 LEU B C 1
ATOM 3175 O O . LEU B 1 157 ? -4.613 -26.75 -20.688 1 95.56 157 LEU B O 1
ATOM 3179 N N . ASP B 1 158 ? -5.641 -25.062 -19.531 1 95.31 158 ASP B N 1
ATOM 3180 C CA . ASP B 1 158 ? -6.488 -24.688 -20.656 1 95.31 158 ASP B CA 1
ATOM 3181 C C . ASP B 1 158 ? -5.898 -23.5 -21.422 1 95.31 158 ASP B C 1
ATOM 3183 O O . ASP B 1 158 ? -5.164 -22.688 -20.844 1 95.31 158 ASP B O 1
ATOM 3187 N N . ILE B 1 159 ? -6.285 -23.484 -22.594 1 95.69 159 ILE B N 1
ATOM 3188 C CA . ILE B 1 159 ? -5.828 -22.359 -23.406 1 95.69 159 ILE B CA 1
ATOM 3189 C C . ILE B 1 159 ? -6.266 -21.047 -22.75 1 95.69 159 ILE B C 1
ATOM 3191 O O . ILE B 1 159 ? -7.395 -20.938 -22.266 1 95.69 159 ILE B O 1
ATOM 3195 N N . THR B 1 160 ? -5.367 -20.062 -22.703 1 95 160 THR B N 1
ATOM 3196 C CA . THR B 1 160 ? -5.566 -18.703 -22.219 1 95 160 THR B CA 1
ATOM 3197 C C . THR B 1 160 ? -5.496 -18.672 -20.688 1 95 160 THR B C 1
ATOM 3199 O O . THR B 1 160 ? -5.645 -17.609 -20.078 1 95 160 THR B O 1
ATOM 3202 N N . GLU B 1 161 ? -5.258 -19.844 -20.172 1 93.75 161 GLU B N 1
ATOM 3203 C CA . GLU B 1 161 ? -5.07 -19.875 -18.719 1 93.75 161 GLU B CA 1
ATOM 3204 C C . GLU B 1 161 ? -3.734 -19.25 -18.328 1 93.75 161 GLU B C 1
ATOM 3206 O O . GLU B 1 161 ? -2.717 -19.484 -18.984 1 93.75 161 GLU B O 1
ATOM 3211 N N . VAL B 1 162 ? -3.805 -18.438 -17.266 1 94.44 162 VAL B N 1
ATOM 3212 C CA . VAL B 1 162 ? -2.6 -17.75 -16.828 1 94.44 162 VAL B CA 1
ATOM 3213 C C . VAL B 1 162 ? -2.035 -18.438 -15.586 1 94.44 162 VAL B C 1
ATOM 3215 O O . VAL B 1 162 ? -2.787 -18.828 -14.688 1 94.44 162 VAL B O 1
ATOM 3218 N N . VAL B 1 163 ? -0.664 -18.547 -15.578 1 95.12 163 VAL B N 1
ATOM 3219 C CA . VAL B 1 163 ? 0.005 -19.25 -14.484 1 95.12 163 VAL B CA 1
ATOM 3220 C C . VAL B 1 163 ? 1.155 -18.391 -13.961 1 95.12 163 VAL B C 1
ATOM 3222 O O . VAL B 1 163 ? 1.859 -17.734 -14.734 1 95.12 163 VAL B O 1
ATOM 3225 N N . ASN B 1 164 ? 1.276 -18.375 -12.609 1 94.44 164 ASN B N 1
ATOM 3226 C CA . ASN B 1 164 ? 2.488 -17.859 -11.977 1 94.44 164 ASN B CA 1
ATOM 3227 C C . ASN B 1 164 ? 3.584 -18.922 -11.93 1 94.44 164 ASN B C 1
ATOM 3229 O O . ASN B 1 164 ? 3.342 -20.047 -11.492 1 94.44 164 ASN B O 1
ATOM 3233 N N . VAL B 1 165 ? 4.738 -18.594 -12.328 1 95.62 165 VAL B N 1
ATOM 3234 C CA . VAL B 1 165 ? 5.812 -19.578 -12.375 1 95.62 165 VAL B CA 1
ATOM 3235 C C . VAL B 1 165 ? 6.633 -19.516 -11.094 1 95.62 165 VAL B C 1
ATOM 3237 O O . VAL B 1 165 ? 7.09 -18.438 -10.688 1 95.62 165 VAL B O 1
ATOM 3240 N N . HIS B 1 166 ? 6.844 -20.656 -10.523 1 93.88 166 HIS B N 1
ATOM 3241 C CA . HIS B 1 166 ? 7.617 -20.734 -9.289 1 93.88 166 HIS B CA 1
ATOM 3242 C C . HIS B 1 166 ? 9.023 -21.266 -9.555 1 93.88 166 HIS B C 1
ATOM 3244 O O . HIS B 1 166 ? 9.977 -20.891 -8.867 1 93.88 166 HIS B O 1
ATOM 3250 N N . ARG B 1 167 ? 9.094 -22.234 -10.578 1 94.19 167 ARG B N 1
ATOM 3251 C CA . ARG B 1 167 ? 10.383 -22.844 -10.883 1 94.19 167 ARG B CA 1
ATOM 3252 C C . ARG B 1 167 ? 10.5 -23.141 -12.375 1 94.19 167 ARG B C 1
ATOM 3254 O O . ARG B 1 167 ? 9.523 -23.531 -13.016 1 94.19 167 ARG B O 1
ATOM 3261 N N . LYS B 1 168 ? 11.672 -22.922 -12.828 1 93.19 168 LYS B N 1
ATOM 3262 C CA . LYS B 1 168 ? 12.023 -23.344 -14.188 1 93.19 168 LYS B CA 1
ATOM 3263 C C . LYS B 1 168 ? 13.141 -24.375 -14.172 1 93.19 168 LYS B C 1
ATOM 3265 O O . LYS B 1 168 ? 14.18 -24.172 -13.539 1 93.19 168 LYS B O 1
ATOM 3270 N N . MET B 1 169 ? 12.859 -25.391 -14.75 1 91.81 169 MET B N 1
ATOM 3271 C CA . MET B 1 169 ? 13.875 -26.422 -14.914 1 91.81 169 MET B CA 1
ATOM 3272 C C . MET B 1 169 ? 14.32 -26.516 -16.359 1 91.81 169 MET B C 1
ATOM 3274 O O . MET B 1 169 ? 13.508 -26.797 -17.25 1 91.81 169 MET B O 1
ATOM 3278 N N . ALA B 1 170 ? 15.57 -26.016 -16.578 1 76.94 170 ALA B N 1
ATOM 3279 C CA . ALA B 1 170 ? 16.125 -26.109 -17.922 1 76.94 170 ALA B CA 1
ATOM 3280 C C . ALA B 1 170 ? 16.578 -27.531 -18.234 1 76.94 170 ALA B C 1
ATOM 3282 O O . ALA B 1 170 ? 17 -28.266 -17.344 1 76.94 170 ALA B O 1
ATOM 3283 N N . ASP B 1 171 ? 16.141 -28.047 -19.312 1 66.69 171 ASP B N 1
ATOM 3284 C CA . ASP B 1 171 ? 16.766 -29.266 -19.828 1 66.69 171 ASP B CA 1
ATOM 3285 C C . ASP B 1 171 ? 17.516 -28.984 -21.125 1 66.69 171 ASP B C 1
ATOM 3287 O O . ASP B 1 171 ? 17.438 -27.875 -21.672 1 66.69 171 ASP B O 1
ATOM 3291 N N . ASP B 1 172 ? 18.578 -29.828 -21.328 1 58.66 172 ASP B N 1
ATOM 3292 C CA . ASP B 1 172 ? 19.391 -29.734 -22.531 1 58.66 172 ASP B CA 1
ATOM 3293 C C . ASP B 1 172 ? 18.547 -29.375 -23.75 1 58.66 172 ASP B C 1
ATOM 3295 O O . ASP B 1 172 ? 19.078 -28.906 -24.766 1 58.66 172 ASP B O 1
ATOM 3299 N N . SER B 1 173 ? 17.281 -29.797 -23.75 1 52.41 173 SER B N 1
ATOM 3300 C CA . SER B 1 173 ? 16.422 -29.562 -24.906 1 52.41 173 SER B CA 1
ATOM 3301 C C . SER B 1 173 ? 15.516 -28.344 -24.672 1 52.41 173 SER B C 1
ATOM 3303 O O . SER B 1 173 ? 15.312 -27.938 -23.531 1 52.41 173 SER B O 1
ATOM 3305 N N . ASP B 1 174 ? 15.297 -27.234 -25.625 1 58.69 174 ASP B N 1
ATOM 3306 C CA . ASP B 1 174 ? 14.422 -26.062 -25.672 1 58.69 174 ASP B CA 1
ATOM 3307 C C . ASP B 1 174 ? 13.133 -26.312 -24.891 1 58.69 174 ASP B C 1
ATOM 3309 O O . ASP B 1 174 ? 12.305 -25.406 -24.75 1 58.69 174 ASP B O 1
ATOM 3313 N N . ASP B 1 175 ? 12.914 -27.531 -24.406 1 67.88 175 ASP B N 1
ATOM 3314 C CA . ASP B 1 175 ? 11.625 -27.984 -23.891 1 67.88 175 ASP B CA 1
ATOM 3315 C C . ASP B 1 175 ? 11.68 -28.219 -22.391 1 67.88 175 ASP B C 1
ATOM 3317 O O . ASP B 1 175 ? 11.438 -29.344 -21.922 1 67.88 175 ASP B O 1
ATOM 3321 N N . GLY B 1 176 ? 12.023 -27.359 -21.469 1 89.25 176 GLY B N 1
ATOM 3322 C CA . GLY B 1 176 ? 12.078 -27.562 -20.031 1 89.25 176 GLY B CA 1
ATOM 3323 C C . GLY B 1 176 ? 10.711 -27.531 -19.375 1 89.25 176 GLY B C 1
ATOM 3324 O O . GLY B 1 176 ? 9.688 -27.531 -20.062 1 89.25 176 GLY B O 1
ATOM 3325 N N . TRP B 1 177 ? 10.68 -27.969 -18.078 1 94.19 177 TRP B N 1
ATOM 3326 C CA . TRP B 1 177 ? 9.461 -27.984 -17.281 1 94.19 177 TRP B CA 1
ATOM 3327 C C . TRP B 1 177 ? 9.406 -26.797 -16.328 1 94.19 177 TRP B C 1
ATOM 3329 O O . TRP B 1 177 ? 10.43 -26.391 -15.773 1 94.19 177 TRP B O 1
ATOM 3339 N N . TYR B 1 178 ? 8.219 -26.281 -16.281 1 96 178 TYR B N 1
ATOM 3340 C CA . TYR B 1 178 ? 7.98 -25.219 -15.312 1 96 178 TYR B CA 1
ATOM 3341 C C . TYR B 1 178 ? 7.031 -25.688 -14.211 1 96 178 TYR B C 1
ATOM 3343 O O . TYR B 1 178 ? 6.121 -26.469 -14.461 1 96 178 TYR B O 1
ATOM 3351 N N . GLU B 1 179 ? 7.324 -25.312 -13.055 1 96.06 179 GLU B N 1
ATOM 3352 C CA . GLU B 1 179 ? 6.359 -25.438 -11.969 1 96.06 179 GLU B CA 1
ATOM 3353 C C . GLU B 1 179 ? 5.621 -24.109 -11.742 1 96.06 179 GLU B C 1
ATOM 3355 O O . GLU B 1 179 ? 6.246 -23.062 -11.617 1 96.06 179 GLU B O 1
ATOM 3360 N N . GLY B 1 180 ? 4.324 -24.203 -11.719 1 96.19 180 GLY B N 1
ATOM 3361 C CA . GLY B 1 180 ? 3.574 -22.969 -11.578 1 96.19 180 GLY B CA 1
ATOM 3362 C C . GLY B 1 180 ? 2.232 -23.156 -10.898 1 96.19 180 GLY B C 1
ATOM 3363 O O . GLY B 1 180 ? 1.877 -24.281 -10.516 1 96.19 180 GLY B O 1
ATOM 3364 N N . GLU B 1 181 ? 1.606 -22.047 -10.641 1 93.25 181 GLU B N 1
ATOM 3365 C CA . GLU B 1 181 ? 0.31 -21.969 -9.977 1 93.25 181 GLU B CA 1
ATOM 3366 C C . GLU B 1 181 ? -0.709 -21.219 -10.828 1 93.25 181 GLU B C 1
ATOM 3368 O O . GLU B 1 181 ? -0.445 -20.109 -11.297 1 93.25 181 GLU B O 1
ATOM 3373 N N . ARG B 1 182 ? -1.884 -21.875 -10.961 1 90.19 182 ARG B N 1
ATOM 3374 C CA . ARG B 1 182 ? -2.943 -21.203 -11.711 1 90.19 182 ARG B CA 1
ATOM 3375 C C . ARG B 1 182 ? -3.512 -20.031 -10.922 1 90.19 182 ARG B C 1
ATOM 3377 O O . ARG B 1 182 ? -3.797 -20.156 -9.734 1 90.19 182 ARG B O 1
ATOM 3384 N N . ILE B 1 183 ? -3.762 -18.969 -11.57 1 83.94 183 ILE B N 1
ATOM 3385 C CA . ILE B 1 183 ? -4.238 -17.766 -10.898 1 83.94 183 ILE B CA 1
ATOM 3386 C C . ILE B 1 183 ? -5.734 -17.875 -10.633 1 83.94 183 ILE B C 1
ATOM 3388 O O . ILE B 1 183 ? -6.227 -17.391 -9.609 1 83.94 183 ILE B O 1
ATOM 3392 N N . ARG B 1 184 ? -6.477 -18.516 -11.586 1 74.06 184 ARG B N 1
ATOM 3393 C CA . ARG B 1 184 ? -7.934 -18.594 -11.523 1 74.06 184 ARG B CA 1
ATOM 3394 C C . ARG B 1 184 ? -8.391 -19.234 -10.219 1 74.06 184 ARG B C 1
ATOM 3396 O O . ARG B 1 184 ? -9.336 -18.75 -9.586 1 74.06 184 ARG B O 1
ATOM 3403 N N . ASP B 1 185 ? -7.809 -20.219 -9.844 1 66.38 185 ASP B N 1
ATOM 3404 C CA . ASP B 1 185 ? -8.281 -20.922 -8.656 1 66.38 185 ASP B CA 1
ATOM 3405 C C . ASP B 1 185 ? -7.285 -20.812 -7.512 1 66.38 185 ASP B C 1
ATOM 3407 O O . ASP B 1 185 ? -7.559 -21.25 -6.395 1 66.38 185 ASP B O 1
ATOM 3411 N N . GLY B 1 186 ? -6.203 -20.016 -7.574 1 65.25 186 GLY B N 1
ATOM 3412 C CA . GLY B 1 186 ? -5.203 -19.547 -6.625 1 65.25 186 GLY B CA 1
ATOM 3413 C C . GLY B 1 186 ? -4.617 -20.672 -5.785 1 65.25 186 GLY B C 1
ATOM 3414 O O . GLY B 1 186 ? -3.895 -20.406 -4.82 1 65.25 186 GLY B O 1
ATOM 3415 N N . ALA B 1 187 ? -4.855 -21.922 -6.137 1 70.62 187 ALA B N 1
ATOM 3416 C CA . ALA B 1 187 ? -4.395 -22.891 -5.141 1 70.62 187 ALA B CA 1
ATOM 3417 C C . ALA B 1 187 ? -3.822 -24.141 -5.809 1 70.62 187 ALA B C 1
ATOM 3419 O O . ALA B 1 187 ? -3.162 -24.953 -5.16 1 70.62 187 ALA B O 1
ATOM 3420 N N . VAL B 1 188 ? -3.85 -24.219 -7.051 1 85.75 188 VAL B N 1
ATOM 3421 C CA . VAL B 1 188 ? -3.379 -25.453 -7.645 1 85.75 188 VAL B CA 1
ATOM 3422 C C . VAL B 1 188 ? -1.998 -25.25 -8.266 1 85.75 188 VAL B C 1
ATOM 3424 O O . VAL B 1 188 ? -1.818 -24.375 -9.109 1 85.75 188 VAL B O 1
ATOM 3427 N N . VAL B 1 189 ? -1.046 -26.094 -7.773 1 93.94 189 VAL B N 1
ATOM 3428 C CA . VAL B 1 189 ? 0.339 -26 -8.227 1 93.94 189 VAL B CA 1
ATOM 3429 C C . VAL B 1 189 ? 0.731 -27.297 -8.938 1 93.94 189 VAL B C 1
ATOM 3431 O O . VAL B 1 189 ? 0.321 -28.391 -8.539 1 93.94 189 VAL B O 1
ATOM 3434 N N . GLY B 1 190 ? 1.484 -27.156 -10 1 96.75 190 GLY B N 1
ATOM 3435 C CA . GLY B 1 190 ? 1.953 -28.344 -10.711 1 96.75 190 GLY B CA 1
ATOM 3436 C C . GLY B 1 190 ? 2.936 -28.016 -11.82 1 96.75 190 GLY B C 1
ATOM 3437 O O . GLY B 1 190 ? 3.201 -26.844 -12.102 1 96.75 190 GLY B O 1
ATOM 3438 N N . TRP B 1 191 ? 3.459 -29.109 -12.414 1 96.5 191 TRP B N 1
ATOM 3439 C CA . TRP B 1 191 ? 4.441 -29 -13.484 1 96.5 191 TRP B CA 1
ATOM 3440 C C . TRP B 1 191 ? 3.764 -29 -14.852 1 96.5 191 TRP B C 1
ATOM 3442 O O . TRP B 1 191 ? 2.732 -29.641 -15.039 1 96.5 191 TRP B O 1
ATOM 3452 N N . PHE B 1 192 ? 4.336 -28.297 -15.805 1 96.5 192 PHE B N 1
ATOM 3453 C CA . PHE B 1 192 ? 3.879 -28.266 -17.188 1 96.5 192 PHE B CA 1
ATOM 3454 C C . PHE B 1 192 ? 5.039 -28 -18.141 1 96.5 192 PHE B C 1
ATOM 3456 O O . PHE B 1 192 ? 6.043 -27.406 -17.75 1 96.5 192 PHE B O 1
ATOM 3463 N N . PRO B 1 193 ? 4.898 -28.5 -19.328 1 94.81 193 PRO B N 1
ATOM 3464 C CA . PRO B 1 193 ? 5.973 -28.25 -20.297 1 94.81 193 PRO B CA 1
ATOM 3465 C C . PRO B 1 193 ? 6.074 -26.766 -20.672 1 94.81 193 PRO B C 1
ATOM 3467 O O . PRO B 1 193 ? 5.059 -26.125 -20.938 1 94.81 193 PRO B O 1
ATOM 3470 N N . SER B 1 194 ? 7.246 -26.312 -20.766 1 93.5 194 SER B N 1
ATOM 3471 C CA . SER B 1 194 ? 7.492 -24.891 -20.984 1 93.5 194 SER B CA 1
ATOM 3472 C C . SER B 1 194 ? 6.98 -24.453 -22.359 1 93.5 194 SER B C 1
ATOM 3474 O O . SER B 1 194 ? 6.5 -23.328 -22.516 1 93.5 194 SER B O 1
ATOM 3476 N N . ASN B 1 195 ? 7.031 -25.281 -23.328 1 93.19 195 ASN B N 1
ATOM 3477 C CA . ASN B 1 195 ? 6.695 -24.922 -24.688 1 93.19 195 ASN B CA 1
ATOM 3478 C C . ASN B 1 195 ? 5.188 -24.812 -24.891 1 93.19 195 ASN B C 1
ATOM 3480 O O . ASN B 1 195 ? 4.723 -24.438 -25.969 1 93.19 195 ASN B O 1
ATOM 3484 N N . TYR B 1 196 ? 4.426 -25.062 -23.906 1 95.69 196 TYR B N 1
ATOM 3485 C CA . TYR B 1 196 ? 2.975 -24.969 -23.984 1 95.69 196 TYR B CA 1
ATOM 3486 C C . TYR B 1 196 ? 2.502 -23.578 -23.578 1 95.69 196 TYR B C 1
ATOM 3488 O O . TYR B 1 196 ? 1.31 -23.266 -23.656 1 95.69 196 TYR B O 1
ATOM 3496 N N . THR B 1 197 ? 3.402 -22.734 -23.109 1 96.19 197 THR B N 1
ATOM 3497 C CA . THR B 1 197 ? 3.043 -21.438 -22.578 1 96.19 197 THR B CA 1
ATOM 3498 C C . THR B 1 197 ? 3.932 -20.344 -23.172 1 96.19 197 THR B C 1
ATOM 3500 O O . THR B 1 197 ? 4.965 -20.641 -23.781 1 96.19 197 THR B O 1
ATOM 3503 N N . LYS B 1 198 ? 3.494 -19.172 -23.047 1 96.12 198 LYS B N 1
ATOM 3504 C CA . LYS B 1 198 ? 4.258 -18 -23.422 1 96.12 198 LYS B CA 1
ATOM 3505 C C . LYS B 1 198 ? 4.223 -16.938 -22.328 1 96.12 198 LYS B C 1
ATOM 3507 O O . LYS B 1 198 ? 3.182 -16.719 -21.703 1 96.12 198 LYS B O 1
ATOM 3512 N N . GLU B 1 199 ? 5.316 -16.359 -22.188 1 95.06 199 GLU B N 1
ATOM 3513 C CA . GLU B 1 199 ? 5.398 -15.32 -21.156 1 95.06 199 GLU B CA 1
ATOM 3514 C C . GLU B 1 199 ? 4.594 -14.086 -21.547 1 95.06 199 GLU B C 1
ATOM 3516 O O . GLU B 1 199 ? 4.609 -13.672 -22.719 1 95.06 199 GLU B O 1
ATOM 3521 N N . ILE B 1 200 ? 3.92 -13.461 -20.578 1 96 200 ILE B N 1
ATOM 3522 C CA . ILE B 1 200 ? 3.133 -12.258 -20.828 1 96 200 ILE B CA 1
ATOM 3523 C C . ILE B 1 200 ? 3.662 -11.109 -19.969 1 96 200 ILE B C 1
ATOM 3525 O O . ILE B 1 200 ? 4.402 -11.336 -19 1 96 200 ILE B O 1
ATOM 3529 N N . PRO B 1 201 ? 3.246 -9.867 -20.438 1 93.19 201 PRO B N 1
ATOM 3530 C CA . PRO B 1 201 ? 3.607 -8.742 -19.578 1 93.19 201 PRO B CA 1
ATOM 3531 C C . PRO B 1 201 ? 3.062 -8.891 -18.156 1 93.19 201 PRO B C 1
ATOM 3533 O O . PRO B 1 201 ? 1.904 -9.273 -17.969 1 93.19 201 PRO B O 1
ATOM 3536 N N . SER B 1 202 ? 3.91 -8.766 -17.234 1 91.75 202 SER B N 1
ATOM 3537 C CA . SER B 1 202 ? 3.582 -8.922 -15.82 1 91.75 202 SER B CA 1
ATOM 3538 C C . SER B 1 202 ? 4.387 -7.961 -14.953 1 91.75 202 SER B C 1
ATOM 3540 O O . SER B 1 202 ? 5.246 -7.234 -15.453 1 91.75 202 SER B O 1
ATOM 3542 N N . ALA B 1 203 ? 4.008 -7.926 -13.703 1 90.75 203 ALA B N 1
ATOM 3543 C CA . ALA B 1 203 ? 4.77 -7.121 -12.75 1 90.75 203 ALA B CA 1
ATOM 3544 C C . ALA B 1 203 ? 6.242 -7.516 -12.75 1 90.75 203 ALA B C 1
ATOM 3546 O O . ALA B 1 203 ? 7.121 -6.66 -12.602 1 90.75 203 ALA B O 1
ATOM 3547 N N . HIS B 1 204 ? 6.438 -8.75 -12.953 1 92.94 204 HIS B N 1
ATOM 3548 C CA . HIS B 1 204 ? 7.797 -9.281 -13.008 1 92.94 204 HIS B CA 1
ATOM 3549 C C . HIS B 1 204 ? 8.578 -8.664 -14.164 1 92.94 204 HIS B C 1
ATOM 3551 O O . HIS B 1 204 ? 9.695 -8.172 -13.961 1 92.94 204 HIS B O 1
ATOM 3557 N N . VAL B 1 205 ? 8.039 -8.695 -15.281 1 93.31 205 VAL B N 1
ATOM 3558 C CA . VAL B 1 205 ? 8.688 -8.156 -16.469 1 93.31 205 VAL B CA 1
ATOM 3559 C C . VAL B 1 205 ? 8.898 -6.656 -16.312 1 93.31 205 VAL B C 1
ATOM 3561 O O . VAL B 1 205 ? 9.977 -6.137 -16.609 1 93.31 205 VAL B O 1
ATOM 3564 N N . ARG B 1 206 ? 7.871 -6.004 -15.836 1 93.56 206 ARG B N 1
ATOM 3565 C CA . ARG B 1 206 ? 7.941 -4.562 -15.625 1 93.56 206 ARG B CA 1
ATOM 3566 C C . ARG B 1 206 ? 9.062 -4.207 -14.656 1 93.56 206 ARG B C 1
ATOM 3568 O 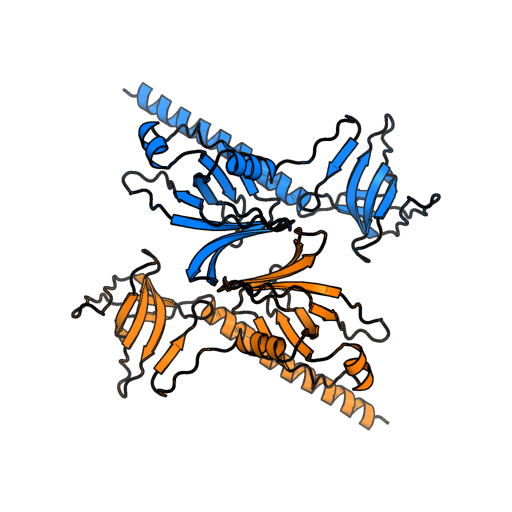O . ARG B 1 206 ? 9.852 -3.295 -14.914 1 93.56 206 ARG B O 1
ATOM 3575 N N . ALA B 1 207 ? 9.07 -4.895 -13.609 1 94.25 207 ALA B N 1
ATOM 3576 C CA . ALA B 1 207 ? 10.094 -4.641 -12.602 1 94.25 207 ALA B CA 1
ATOM 3577 C C . ALA B 1 207 ? 11.492 -4.832 -13.188 1 94.25 207 ALA B C 1
ATOM 3579 O O . ALA B 1 207 ? 12.398 -4.031 -12.922 1 94.25 207 ALA B O 1
ATOM 3580 N N . LYS B 1 208 ? 11.664 -5.844 -13.914 1 93.19 208 LYS B N 1
ATOM 3581 C CA . LYS B 1 208 ? 12.953 -6.098 -14.562 1 93.19 208 LYS B CA 1
ATOM 3582 C C . LYS B 1 208 ? 13.367 -4.926 -15.438 1 93.19 208 LYS B C 1
ATOM 3584 O O . LYS B 1 208 ? 14.523 -4.496 -15.406 1 93.19 208 LYS B O 1
ATOM 3589 N N . HIS B 1 209 ? 12.445 -4.484 -16.156 1 93.25 209 HIS B N 1
ATOM 3590 C CA . HIS B 1 209 ? 12.711 -3.355 -17.047 1 93.25 209 HIS B CA 1
ATOM 3591 C C . HIS B 1 209 ? 13.078 -2.107 -16.25 1 93.25 209 HIS B C 1
ATOM 3593 O O . HIS B 1 209 ? 14.047 -1.413 -16.594 1 93.25 209 HIS B O 1
ATOM 3599 N N . ILE B 1 210 ? 12.367 -1.837 -15.258 1 94.75 210 ILE B N 1
ATOM 3600 C CA . ILE B 1 210 ? 12.586 -0.643 -14.445 1 94.75 210 ILE B CA 1
ATOM 3601 C C . ILE B 1 210 ? 13.961 -0.722 -13.773 1 94.75 210 ILE B C 1
ATOM 3603 O O . ILE B 1 210 ? 14.695 0.267 -13.734 1 94.75 210 ILE B O 1
ATOM 3607 N N . LYS B 1 211 ? 14.258 -1.86 -13.305 1 93.12 211 LYS B N 1
ATOM 3608 C CA . LYS B 1 211 ? 15.555 -2.061 -12.656 1 93.12 211 LYS B CA 1
ATOM 3609 C C . LYS B 1 211 ? 16.703 -1.85 -13.648 1 93.12 211 LYS B C 1
ATOM 3611 O O . LYS B 1 211 ? 17.688 -1.182 -13.328 1 93.12 211 LYS B O 1
ATOM 3616 N N . GLN B 1 212 ? 16.578 -2.391 -14.766 1 91.69 212 GLN B N 1
ATOM 3617 C CA . GLN B 1 212 ? 17.594 -2.244 -15.789 1 91.69 212 GLN B CA 1
ATOM 3618 C C . GLN B 1 212 ? 17.781 -0.781 -16.188 1 91.69 212 GLN B C 1
ATOM 3620 O O . GLN B 1 212 ? 18.906 -0.304 -16.312 1 91.69 212 GLN B O 1
ATOM 3625 N N . ARG B 1 213 ? 16.688 -0.201 -16.328 1 90.75 213 ARG B N 1
ATOM 3626 C CA . ARG B 1 213 ? 16.719 1.218 -16.656 1 90.75 213 ARG B CA 1
ATOM 3627 C C . ARG B 1 213 ? 17.438 2.02 -15.578 1 90.75 213 ARG B C 1
ATOM 3629 O O . ARG B 1 213 ? 18.234 2.91 -15.883 1 90.75 213 ARG B O 1
ATOM 3636 N N . ASN B 1 214 ? 17.125 1.737 -14.43 1 88.81 214 ASN B N 1
ATOM 3637 C CA . ASN B 1 214 ? 17.734 2.445 -13.312 1 88.81 214 ASN B CA 1
ATOM 3638 C C . ASN B 1 214 ? 19.25 2.217 -13.258 1 88.81 214 ASN B C 1
ATOM 3640 O O . ASN B 1 214 ? 20.016 3.143 -12.977 1 88.81 214 ASN B O 1
ATOM 3644 N N . VAL B 1 215 ? 19.641 1.062 -13.523 1 86.12 215 VAL B N 1
ATOM 3645 C CA . VAL B 1 215 ? 21.062 0.732 -13.547 1 86.12 215 VAL B CA 1
ATOM 3646 C C . VAL B 1 215 ? 21.766 1.514 -14.656 1 86.12 215 VAL B C 1
ATOM 3648 O O . VAL B 1 215 ? 22.828 2.086 -14.445 1 86.12 215 VAL B O 1
ATOM 3651 N N . LEU B 1 216 ? 21.125 1.583 -15.727 1 84.25 216 LEU B N 1
ATOM 3652 C CA . LEU B 1 216 ? 21.672 2.303 -16.875 1 84.25 216 LEU B CA 1
ATOM 3653 C C . LEU B 1 216 ? 21.797 3.793 -16.562 1 84.25 216 LEU B C 1
ATOM 3655 O O . LEU B 1 216 ? 22.828 4.41 -16.859 1 84.25 216 LEU B O 1
ATOM 3659 N N . LEU B 1 217 ? 20.781 4.281 -15.961 1 82.56 217 LEU B N 1
ATOM 3660 C CA . LEU B 1 217 ? 20.75 5.703 -15.641 1 82.56 217 LEU B CA 1
ATOM 3661 C C . LEU B 1 217 ? 21.812 6.047 -14.602 1 82.56 217 LEU B C 1
ATOM 3663 O O . LEU B 1 217 ? 22.422 7.117 -14.656 1 82.56 217 LEU B O 1
ATOM 3667 N N . SER B 1 218 ? 21.984 5.195 -13.688 1 76.94 218 SER B N 1
ATOM 3668 C CA . SER B 1 218 ? 22.984 5.426 -12.656 1 76.94 218 SER B CA 1
ATOM 3669 C C . SER B 1 218 ? 24.391 5.461 -13.25 1 76.94 218 SER B C 1
ATOM 3671 O O . SER B 1 218 ? 25.25 6.207 -12.789 1 76.94 218 SER B O 1
ATOM 3673 N N . TYR B 1 219 ? 24.594 4.668 -14.227 1 72.19 219 TYR B N 1
ATOM 3674 C CA . TYR B 1 219 ? 25.891 4.637 -14.914 1 72.19 219 TYR B CA 1
ATOM 3675 C C . TYR B 1 219 ? 26.078 5.887 -15.766 1 72.19 219 TYR B C 1
ATOM 3677 O O . TYR B 1 219 ? 27.172 6.457 -15.789 1 72.19 219 TYR B O 1
ATOM 3685 N N . THR B 1 220 ? 25.062 6.281 -16.359 1 69.56 220 THR B N 1
ATOM 3686 C CA . THR B 1 220 ? 25.156 7.453 -17.219 1 69.56 220 THR B CA 1
ATOM 3687 C C . THR B 1 220 ? 25.359 8.719 -16.406 1 69.56 220 THR B C 1
ATOM 3689 O O . THR B 1 220 ? 26.141 9.602 -16.781 1 69.56 220 THR B O 1
ATOM 3692 N N . SER B 1 221 ? 24.609 8.844 -15.352 1 62.94 221 SER B N 1
ATOM 3693 C CA . SER B 1 221 ? 24.75 10.008 -14.484 1 62.94 221 SER B CA 1
ATOM 3694 C C . SER B 1 221 ? 26.172 10.102 -13.93 1 62.94 221 SER B C 1
ATOM 3696 O O . SER B 1 221 ? 26.75 11.188 -13.859 1 62.94 221 SER B O 1
ATOM 3698 N N . LYS B 1 222 ? 26.688 8.984 -13.578 1 61.62 222 LYS B N 1
ATOM 3699 C CA . LYS B 1 222 ? 28.062 8.961 -13.102 1 61.62 222 LYS B CA 1
ATOM 3700 C C . LYS B 1 222 ? 29.031 9.383 -14.195 1 61.62 222 LYS B C 1
ATOM 3702 O O . LYS B 1 222 ? 29.984 10.117 -13.938 1 61.62 222 LYS B O 1
ATOM 3707 N N . TYR B 1 223 ? 28.734 8.953 -15.391 1 59.44 223 TYR B N 1
ATOM 3708 C CA . TYR B 1 223 ? 29.594 9.297 -16.516 1 59.44 223 TYR B CA 1
ATOM 3709 C C . TYR B 1 223 ? 29.531 10.781 -16.828 1 59.44 223 TYR B C 1
ATOM 3711 O O . TYR B 1 223 ? 30.547 11.422 -17.125 1 59.44 223 TYR B O 1
ATOM 3719 N N . ILE B 1 224 ? 28.344 11.258 -16.734 1 60.12 224 ILE B N 1
ATOM 3720 C CA . ILE B 1 224 ? 28.172 12.672 -17.031 1 60.12 224 ILE B CA 1
ATOM 3721 C C . ILE B 1 224 ? 28.844 13.523 -15.969 1 60.12 224 ILE B C 1
ATOM 3723 O O . ILE B 1 224 ? 29.516 14.508 -16.281 1 60.12 224 ILE B O 1
ATOM 3727 N N . ASP B 1 225 ? 28.719 13.133 -14.789 1 60.09 225 ASP B N 1
ATOM 3728 C CA . ASP B 1 225 ? 29.359 13.859 -13.695 1 60.09 225 ASP B CA 1
ATOM 3729 C C . ASP B 1 225 ? 30.875 13.812 -13.812 1 60.09 225 ASP B C 1
ATOM 3731 O O . ASP B 1 225 ? 31.547 14.805 -13.57 1 60.09 225 ASP B O 1
ATOM 3735 N N . THR B 1 226 ? 31.344 12.695 -14.227 1 62.69 226 THR B N 1
ATOM 3736 C CA . THR B 1 226 ? 32.781 12.523 -14.398 1 62.69 226 THR B CA 1
ATOM 3737 C C . THR B 1 226 ? 33.281 13.359 -15.578 1 62.69 226 THR B C 1
ATOM 3739 O O . THR B 1 226 ? 34.344 13.969 -15.5 1 62.69 226 THR B O 1
ATOM 3742 N N . THR B 1 227 ? 32.5 13.367 -16.609 1 63.09 227 THR B N 1
ATOM 3743 C CA . THR B 1 227 ? 32.906 14.125 -17.781 1 63.09 227 THR B CA 1
ATOM 3744 C C . THR B 1 227 ? 32.844 15.625 -17.5 1 63.09 227 THR B C 1
ATOM 3746 O O . THR B 1 227 ? 33.719 16.375 -17.953 1 63.09 227 THR B O 1
ATOM 3749 N N . THR B 1 228 ? 31.781 16 -16.875 1 61.16 228 THR B N 1
ATOM 3750 C CA . THR B 1 228 ? 31.641 17.406 -16.547 1 61.16 228 THR B CA 1
ATOM 3751 C C . THR B 1 228 ? 32.75 17.859 -15.602 1 61.16 228 THR B C 1
ATOM 3753 O O . THR B 1 228 ? 33.281 18.969 -15.727 1 61.16 228 THR B O 1
ATOM 3756 N N . ARG B 1 229 ? 33.156 17.078 -14.727 1 60.34 229 ARG B N 1
ATOM 3757 C CA . ARG B 1 229 ? 34.25 17.359 -13.812 1 60.34 229 ARG B CA 1
ATOM 3758 C C . ARG B 1 229 ? 35.594 17.422 -14.547 1 60.34 229 ARG B C 1
ATOM 3760 O O . ARG B 1 229 ? 36.438 18.266 -14.25 1 60.34 229 ARG B O 1
ATOM 3767 N N . THR B 1 230 ? 35.812 16.547 -15.438 1 64.06 230 THR B N 1
ATOM 3768 C CA . THR B 1 230 ? 37.031 16.516 -16.219 1 64.06 230 THR B CA 1
ATOM 3769 C C . THR B 1 230 ? 37.156 17.75 -17.109 1 64.06 230 THR B C 1
ATOM 3771 O O . THR B 1 230 ? 38.25 18.297 -17.281 1 64.06 230 THR B O 1
ATOM 3774 N N . LEU B 1 231 ? 36.094 18.141 -17.641 1 64.06 231 LEU B N 1
ATOM 3775 C CA . LEU B 1 231 ? 36.125 19.328 -18.5 1 64.06 231 LEU B CA 1
ATOM 3776 C C . LEU B 1 231 ? 36.375 20.594 -17.688 1 64.06 231 LEU B C 1
ATOM 3778 O O . LEU B 1 231 ? 37.031 21.516 -18.172 1 64.06 231 LEU B O 1
ATOM 3782 N N . GLN B 1 232 ? 35.906 20.625 -16.594 1 59.94 232 GLN B N 1
ATOM 3783 C CA . GLN B 1 232 ? 36.156 21.766 -15.734 1 59.94 232 GLN B CA 1
ATOM 3784 C C . GLN B 1 232 ? 37.625 21.844 -15.289 1 59.94 232 GLN B C 1
ATOM 3786 O O . GLN B 1 232 ? 38.156 22.922 -15.125 1 59.94 232 GLN B O 1
ATOM 3791 N N . HIS B 1 233 ? 38.25 20.797 -15.188 1 66.5 233 HIS B N 1
ATOM 3792 C CA . HIS B 1 233 ? 39.656 20.766 -14.805 1 66.5 233 HIS B CA 1
ATOM 3793 C C . HIS B 1 233 ? 40.562 21.109 -15.992 1 66.5 233 HIS B C 1
ATOM 3795 O O . HIS B 1 233 ? 41.625 21.656 -15.812 1 66.5 233 HIS B O 1
ATOM 3801 N N . SER B 1 234 ? 40.125 20.672 -17.062 1 58.88 234 SER B N 1
ATOM 3802 C CA . SER B 1 234 ? 40.969 20.984 -18.219 1 58.88 234 SER B CA 1
ATOM 3803 C C . SER B 1 234 ? 40.875 22.469 -18.578 1 58.88 234 SER B C 1
ATOM 3805 O O . SER B 1 234 ? 41.688 22.984 -19.344 1 58.88 234 SER B O 1
ATOM 3807 N N . LYS B 1 235 ? 39.906 23.094 -18.172 1 49.91 235 LYS B N 1
ATOM 3808 C CA . LYS B 1 235 ? 39.812 24.5 -18.516 1 49.91 235 LYS B CA 1
ATOM 3809 C C . LYS B 1 235 ? 40.562 25.375 -17.516 1 49.91 235 LYS B C 1
ATOM 3811 O O . LYS B 1 235 ? 40.656 26.594 -17.688 1 49.91 235 LYS B O 1
ATOM 3816 N N . LYS B 1 236 ? 41.094 24.719 -16.547 1 41.22 236 LYS B N 1
ATOM 3817 C CA . LYS B 1 236 ? 42.031 25.5 -15.727 1 41.22 236 LYS B CA 1
ATOM 3818 C C . LYS B 1 236 ? 43.469 25.219 -16.125 1 41.22 236 LYS B C 1
ATOM 3820 O O . LYS B 1 236 ? 43.875 24.078 -16.297 1 41.22 236 LYS B O 1
#

Sequence (472 aa):
MSVAHENGAIQWEEAVLHDAKLTFGKKFSKNNIYAFLFTDLIVLTKKKGDETFLVTDYCPRALLTVNYGDIVPQLPTKEMQAIGKHLIIMTLLENHEGKTIEMIISCPSETERERWLKVTEPLSSENPDEKIYEQWDCPQLVAIHPYQALQPDELDLDITEVVNVHRKMADDSDDGWYEGERIRDGAVVGWFPSNYTKEIPSAHVRAKHIKQRNVLLSYTSKYIDTTTRTLQHSKKMSVAHENGAIQWEEAVLHDAKLTFGKKFSKNNIYAFLFTDLIVLTKKKGDETFLVTDYCPRALLTVNYGDIVPQLPTKEMQAIGKHLIIMTLLENHEGKTIEMIISCPSETERERWLKVTEPLSSENPDEKIYEQWDCPQLVAIHPYQALQPDELDLDITEVVNVHRKMADDSDDGWYEGERIRDGAVVGWFPSNYTKEIPSAHVRAKHIKQRNVLLSYTSKYIDTTTRTLQHSKK

Radius of gyration: 26.44 Å; Cα contacts (8 Å, |Δi|>4): 965; chains: 2; bounding box: 89×74×48 Å